Protein AF-A0A9D5P833-F1 (afdb_monomer)

Mean predicted aligned error: 11.35 Å

Radius of gyration: 27.54 Å; Cα contacts (8 Å, |Δi|>4): 1370; chains: 1; bounding box: 61×45×117 Å

Secondary structure (DSSP, 8-state):
---------------------------SSB-GGGGT---EEEEE-HHHHHHHHHT-S-EEPPTT-EEEEEE-PPPP--SEEEEEEEEEEEEEEEEEE--TTSEEEEEE--SS-EEEEEEEEEEE-------TT-----EEEEEEES-SEEEEES-EEEE--BSS-EEEEEEES-SEEEEES-EEEE-B--SS--SEEEEE-SS-EEEEEEES-EEEE--SS-SEEEEE--SS-SPPEEEEEEEES-EEEE---STT-EEEEEEE--SS-EEEEEEEEES-EEEEEE--S--EEEEEEE--SS-S--EEEEEEEEES-EEEEEES--SS--SB--BPPTT----GGGEEEEEES-EEEEETT--SEE-TTS--EEEEEEES-EEEESS-SEE--TT-S--EEEEEEES-EEEESS-S--SSEEEEES-EEEESSSSPPPPPTTT-EEES-EETTEE-

Structure (mmCIF, N/CA/C/O backbone):
data_AF-A0A9D5P833-F1
#
_entry.id   AF-A0A9D5P833-F1
#
loop_
_atom_site.group_PDB
_atom_site.id
_atom_site.type_symbol
_atom_site.label_atom_id
_atom_site.label_alt_id
_atom_site.label_comp_id
_atom_site.label_asym_id
_atom_site.label_entity_id
_atom_site.label_seq_id
_atom_site.pdbx_PDB_ins_code
_atom_site.Cartn_x
_atom_site.Cartn_y
_atom_site.Cartn_z
_atom_site.occupancy
_atom_site.B_iso_or_equiv
_atom_site.auth_seq_id
_atom_site.auth_comp_id
_atom_site.auth_asym_id
_atom_site.auth_atom_id
_atom_site.pdbx_PDB_model_num
ATOM 1 N N . MET A 1 1 ? -25.869 -9.985 -80.334 1.00 34.19 1 MET A N 1
ATOM 2 C CA . MET A 1 1 ? -24.463 -10.423 -80.352 1.00 34.19 1 MET A CA 1
ATOM 3 C C . MET A 1 1 ? -23.613 -9.205 -80.011 1.00 34.19 1 MET A C 1
ATOM 5 O O . MET A 1 1 ? -23.159 -8.511 -80.903 1.00 34.19 1 MET A O 1
ATOM 9 N N . ASP A 1 2 ? -23.697 -8.712 -78.773 1.00 35.59 2 ASP A N 1
ATOM 10 C CA . ASP A 1 2 ? -22.861 -9.121 -77.616 1.00 35.59 2 ASP A CA 1
ATOM 11 C C . ASP A 1 2 ? -21.615 -8.209 -77.590 1.00 35.59 2 ASP A C 1
ATOM 13 O O . ASP A 1 2 ? -20.822 -8.269 -78.513 1.00 35.59 2 ASP A O 1
ATOM 17 N N . LYS A 1 3 ? -21.362 -7.292 -76.643 1.00 31.72 3 LYS A N 1
ATOM 18 C CA . LYS A 1 3 ? -21.580 -7.292 -75.190 1.00 31.72 3 LYS A CA 1
ATOM 19 C C . LYS A 1 3 ? -21.499 -5.861 -74.607 1.00 31.72 3 LYS A C 1
ATOM 21 O O . LYS A 1 3 ? -20.639 -5.081 -74.992 1.00 31.72 3 LYS A O 1
ATOM 26 N N . ILE A 1 4 ? -22.370 -5.603 -73.626 1.00 32.88 4 ILE A N 1
ATOM 27 C CA . ILE A 1 4 ? -22.136 -4.935 -72.325 1.00 32.88 4 ILE A CA 1
ATOM 28 C C . ILE A 1 4 ? -21.506 -3.522 -72.331 1.00 32.88 4 ILE A C 1
ATOM 30 O O . ILE A 1 4 ? -20.292 -3.349 -72.374 1.00 32.88 4 ILE A O 1
ATOM 34 N N . LYS A 1 5 ? -22.366 -2.513 -72.115 1.00 32.53 5 LYS A N 1
ATOM 35 C CA . LYS A 1 5 ? -22.022 -1.211 -71.517 1.00 32.53 5 LYS A CA 1
ATOM 36 C C . LYS A 1 5 ? -22.262 -1.297 -70.006 1.00 32.53 5 LYS A C 1
ATOM 38 O O . LYS A 1 5 ? -23.398 -1.520 -69.596 1.00 32.53 5 LYS A O 1
ATOM 43 N N . ILE A 1 6 ? -21.231 -1.084 -69.191 1.00 32.38 6 ILE A N 1
ATOM 44 C CA . ILE A 1 6 ? -21.390 -0.751 -67.769 1.00 32.38 6 ILE A CA 1
ATOM 45 C C . ILE A 1 6 ? -21.048 0.726 -67.603 1.00 32.38 6 ILE A C 1
ATOM 47 O O . ILE A 1 6 ? -19.946 1.172 -67.909 1.00 32.38 6 ILE A O 1
ATOM 51 N N . VAL A 1 7 ? -22.052 1.468 -67.151 1.00 34.62 7 VAL A N 1
ATOM 52 C CA . VAL A 1 7 ? -21.977 2.840 -66.659 1.00 34.62 7 VAL A CA 1
ATOM 53 C C . VAL A 1 7 ? -21.527 2.778 -65.205 1.00 34.62 7 VAL A C 1
ATOM 55 O O . VAL A 1 7 ? -22.144 2.055 -64.428 1.00 34.62 7 VAL A O 1
ATOM 58 N N . LEU A 1 8 ? -20.528 3.567 -64.809 1.00 28.95 8 LEU A N 1
ATOM 59 C CA . LEU A 1 8 ? -20.436 4.029 -63.426 1.00 28.95 8 LEU A CA 1
ATOM 60 C C . LEU A 1 8 ? -19.719 5.380 -63.338 1.00 28.95 8 LEU A C 1
ATOM 62 O O . LEU A 1 8 ? -18.577 5.555 -63.751 1.00 28.95 8 LEU A O 1
ATOM 66 N N . PHE A 1 9 ? -20.507 6.321 -62.830 1.00 31.31 9 PHE A N 1
ATOM 67 C CA . PHE A 1 9 ? -20.247 7.705 -62.469 1.00 31.31 9 PHE A CA 1
ATOM 68 C C . PHE A 1 9 ? -18.864 7.963 -61.852 1.00 31.31 9 PHE A C 1
ATOM 70 O O . PHE A 1 9 ? -18.521 7.375 -60.830 1.00 31.31 9 PHE A O 1
ATOM 77 N N . PHE A 1 10 ? -18.159 8.970 -62.372 1.00 29.55 10 PHE A N 1
ATOM 78 C CA . PHE A 1 10 ? -17.180 9.742 -61.607 1.00 29.55 10 PHE A CA 1
ATOM 79 C C . PHE A 1 10 ? -17.543 11.226 -61.712 1.00 29.55 10 PHE A C 1
ATOM 81 O O . PHE A 1 10 ? -17.294 11.872 -62.728 1.00 29.55 10 PHE A O 1
ATOM 88 N N . CYS A 1 11 ? -18.163 11.756 -60.655 1.00 29.27 11 CYS A N 1
ATOM 89 C CA . CYS A 1 11 ? -18.286 13.194 -60.463 1.00 29.27 11 CYS A CA 1
ATOM 90 C C . CYS A 1 11 ? -16.955 13.744 -59.952 1.00 29.27 11 CYS A C 1
ATOM 92 O O . CYS A 1 11 ? -16.503 13.454 -58.846 1.00 29.27 11 CYS A O 1
ATOM 94 N N . LEU A 1 12 ? -16.368 14.553 -60.819 1.00 26.78 12 LEU A N 1
ATOM 95 C CA . LEU A 1 12 ? -15.292 15.495 -60.603 1.00 26.78 12 LEU A CA 1
ATOM 96 C C . LEU A 1 12 ? -15.734 16.578 -59.599 1.00 26.78 12 LEU A C 1
ATOM 98 O O . LEU A 1 12 ? -16.705 17.285 -59.855 1.00 26.78 12 LEU A O 1
ATOM 102 N N . PHE A 1 13 ? -14.990 16.763 -58.509 1.00 29.09 13 PHE A N 1
ATOM 103 C CA . PHE A 1 13 ? -14.872 18.070 -57.860 1.00 29.09 13 PHE A CA 1
ATOM 104 C C . PHE A 1 13 ? -13.389 18.365 -57.634 1.00 29.09 13 PHE A C 1
ATOM 106 O O . PHE A 1 13 ? -12.709 17.757 -56.811 1.00 29.09 13 PHE A O 1
ATOM 113 N N . ILE A 1 14 ? -12.900 19.279 -58.465 1.00 33.38 14 ILE A N 1
ATOM 114 C CA . ILE A 1 14 ? -11.627 19.988 -58.363 1.00 33.38 14 ILE A CA 1
ATOM 115 C C . ILE A 1 14 ? -11.644 20.817 -57.075 1.00 33.38 14 ILE A C 1
ATOM 117 O O . ILE A 1 14 ? -12.692 21.374 -56.769 1.00 33.38 14 ILE A O 1
ATOM 121 N N . ILE A 1 15 ? -10.502 20.955 -56.382 1.00 30.20 15 ILE A N 1
ATOM 122 C CA . ILE A 1 15 ? -10.016 22.241 -55.836 1.00 30.20 15 ILE A CA 1
ATOM 123 C C . ILE A 1 15 ? -8.570 22.105 -55.298 1.00 30.20 15 ILE A C 1
ATOM 125 O O . ILE A 1 15 ? -8.297 21.447 -54.302 1.00 30.20 15 ILE A O 1
ATOM 129 N N . ILE A 1 16 ? -7.677 22.789 -56.026 1.00 32.47 16 ILE A N 1
ATOM 130 C CA . ILE A 1 16 ? -6.434 23.474 -55.623 1.00 32.47 16 ILE A CA 1
ATOM 131 C C . ILE A 1 16 ? -5.227 22.616 -55.193 1.00 32.47 16 ILE A C 1
ATOM 133 O O . ILE A 1 16 ? -5.036 22.240 -54.040 1.00 32.47 16 ILE A O 1
ATOM 137 N N . PHE A 1 17 ? -4.309 22.464 -56.155 1.00 32.12 17 PHE A N 1
ATOM 138 C CA . PHE A 1 17 ? -2.882 22.248 -55.927 1.00 32.12 17 PHE A CA 1
ATOM 139 C C . PHE A 1 17 ? -2.265 23.481 -55.250 1.00 32.12 17 PHE A C 1
ATOM 141 O O . PHE A 1 17 ? -1.963 24.482 -55.895 1.00 32.12 17 PHE A O 1
ATOM 148 N N . GLY A 1 18 ? -2.041 23.377 -53.946 1.00 29.25 18 GLY A N 1
ATOM 149 C CA . GLY A 1 18 ? -1.068 24.166 -53.201 1.00 29.25 18 GLY A CA 1
ATOM 150 C C . GLY A 1 18 ? -0.195 23.187 -52.433 1.00 29.25 18 GLY A C 1
ATOM 151 O O . GLY A 1 18 ? -0.518 22.812 -51.309 1.00 29.25 18 GLY A O 1
ATOM 152 N N . GLY A 1 19 ? 0.862 22.694 -53.079 1.00 34.44 19 GLY A N 1
ATOM 153 C CA . GLY A 1 19 ? 1.777 21.728 -52.489 1.00 34.44 19 GLY A CA 1
ATOM 154 C C . GLY A 1 19 ? 2.401 22.261 -51.201 1.00 34.44 19 GLY A C 1
ATOM 155 O O . GLY A 1 19 ? 3.304 23.088 -51.228 1.00 34.44 19 GLY A O 1
ATOM 156 N N . THR A 1 20 ? 1.958 21.720 -50.073 1.00 28.62 20 THR A N 1
ATOM 157 C CA . THR A 1 20 ? 2.816 21.511 -48.912 1.00 28.62 20 THR A CA 1
ATOM 158 C C . THR A 1 20 ? 2.963 20.010 -48.782 1.00 28.62 20 THR A C 1
ATOM 160 O O . THR A 1 20 ? 1.981 19.275 -48.701 1.00 28.62 20 THR A O 1
ATOM 163 N N . TYR A 1 21 ? 4.208 19.551 -48.861 1.00 33.75 21 TYR A N 1
ATOM 164 C CA . TYR A 1 21 ? 4.581 18.177 -48.587 1.00 33.75 21 TYR A CA 1
ATOM 165 C C . TYR A 1 21 ? 3.885 17.736 -47.300 1.00 33.75 21 TYR A C 1
ATOM 167 O O . TYR A 1 21 ? 4.187 18.257 -46.223 1.00 33.75 21 TYR A O 1
ATOM 175 N N . ALA A 1 22 ? 2.960 16.781 -47.406 1.00 33.31 22 ALA A N 1
ATOM 176 C CA . ALA A 1 22 ? 2.530 16.013 -46.257 1.00 33.31 22 ALA A CA 1
ATOM 177 C C . ALA A 1 22 ? 3.783 15.306 -45.740 1.00 33.31 22 ALA A C 1
ATOM 179 O O . ALA A 1 22 ? 4.217 14.280 -46.264 1.00 33.31 22 ALA A O 1
ATOM 180 N N . LYS A 1 23 ? 4.420 15.925 -44.747 1.00 32.44 23 LYS A N 1
ATOM 181 C CA . LYS A 1 23 ? 5.435 15.298 -43.922 1.00 32.44 23 LYS A CA 1
ATOM 182 C C . LYS A 1 23 ? 4.752 14.056 -43.366 1.00 32.44 23 LYS A C 1
ATOM 184 O O . LYS A 1 23 ? 3.838 14.167 -42.552 1.00 32.44 23 LYS A O 1
ATOM 189 N N . ILE A 1 24 ? 5.131 12.889 -43.880 1.00 37.62 24 ILE A N 1
ATOM 190 C CA . ILE A 1 24 ? 4.749 11.602 -43.312 1.00 37.62 24 ILE A CA 1
ATOM 191 C C . ILE A 1 24 ? 5.244 11.666 -41.866 1.00 37.62 24 ILE A C 1
ATOM 193 O O . ILE A 1 24 ? 6.448 11.594 -41.614 1.00 37.62 24 ILE A O 1
ATOM 197 N N . ASN A 1 25 ? 4.336 11.948 -40.930 1.00 38.28 25 ASN A N 1
ATOM 198 C CA . ASN A 1 25 ? 4.652 12.015 -39.512 1.00 38.28 25 ASN A CA 1
ATOM 199 C C . ASN A 1 25 ? 5.085 10.608 -39.102 1.00 38.28 25 ASN A C 1
ATOM 201 O O . ASN A 1 25 ? 4.258 9.706 -38.977 1.00 38.28 25 ASN A O 1
ATOM 205 N N . GLY A 1 26 ? 6.400 10.421 -38.967 1.00 43.09 26 GLY A N 1
ATOM 206 C CA . GLY A 1 26 ? 6.989 9.206 -38.421 1.00 43.09 26 GLY A CA 1
ATOM 207 C C . GLY A 1 26 ? 6.337 8.855 -37.085 1.00 43.09 26 GLY A C 1
ATOM 208 O O . GLY A 1 26 ? 5.835 9.735 -36.387 1.00 43.09 26 GLY A O 1
ATOM 209 N N . SER A 1 27 ? 6.319 7.566 -36.752 1.00 54.16 27 SER A N 1
ATOM 210 C CA . SER A 1 27 ? 5.677 7.031 -35.549 1.00 54.16 27 SER A CA 1
ATOM 211 C C . SER A 1 27 ? 5.881 7.940 -34.323 1.00 54.16 27 SER A C 1
ATOM 213 O O . SER A 1 27 ? 7.013 8.243 -33.940 1.00 54.16 27 SER A O 1
ATOM 215 N N . ASN A 1 28 ? 4.780 8.354 -33.682 1.00 85.25 28 ASN A N 1
ATOM 216 C CA . ASN A 1 28 ? 4.763 9.217 -32.484 1.00 85.25 28 ASN A CA 1
ATOM 217 C C . ASN A 1 28 ? 5.353 8.548 -31.222 1.00 85.25 28 ASN A C 1
ATOM 219 O O . ASN A 1 28 ? 5.210 9.061 -30.115 1.00 85.25 28 ASN A O 1
ATOM 223 N N . TYR A 1 29 ? 5.997 7.395 -31.374 1.00 91.19 29 TYR A N 1
ATOM 224 C CA . TYR A 1 29 ? 6.645 6.635 -30.320 1.00 91.19 29 TYR A CA 1
ATOM 225 C C . TYR A 1 29 ? 7.917 5.976 -30.857 1.00 91.19 29 TYR A C 1
ATOM 227 O O . TYR A 1 29 ? 8.125 5.864 -32.070 1.00 91.19 29 TYR A O 1
ATOM 235 N N . VAL A 1 30 ? 8.753 5.514 -29.934 1.00 94.25 30 VAL A N 1
ATOM 236 C CA . VAL A 1 30 ? 9.904 4.653 -30.209 1.00 94.25 30 VAL A CA 1
ATOM 237 C C . VAL A 1 30 ? 9.721 3.297 -29.543 1.00 94.25 30 VAL A C 1
ATOM 239 O O . VAL A 1 30 ? 9.045 3.192 -28.520 1.00 94.25 30 VAL A O 1
ATOM 242 N N . THR A 1 31 ? 10.351 2.267 -30.100 1.00 96.81 31 THR A N 1
ATOM 243 C CA . THR A 1 31 ? 10.428 0.939 -29.480 1.00 96.81 31 THR A CA 1
ATOM 244 C C . THR A 1 31 ? 11.877 0.622 -29.103 1.00 96.81 31 THR A C 1
ATOM 246 O O . THR A 1 31 ? 12.793 1.174 -29.727 1.00 96.81 31 THR A O 1
ATOM 249 N N . PRO A 1 32 ? 12.131 -0.264 -28.127 1.00 97.44 32 PRO A N 1
ATOM 250 C CA . PRO A 1 32 ? 13.485 -0.741 -27.834 1.00 97.44 32 PRO A CA 1
ATOM 251 C C . PRO A 1 32 ? 14.232 -1.277 -29.068 1.00 97.44 32 PRO A C 1
ATOM 253 O O . PRO A 1 32 ? 15.421 -1.007 -29.241 1.00 97.44 32 PRO A O 1
ATOM 256 N N . GLU A 1 33 ? 13.543 -1.973 -29.975 1.00 97.88 33 GLU A N 1
ATOM 257 C CA . GLU A 1 33 ? 14.123 -2.551 -31.197 1.00 97.88 33 GLU A CA 1
ATOM 258 C C . GLU A 1 33 ? 14.662 -1.482 -32.149 1.00 97.88 33 GLU A C 1
ATOM 260 O O . GLU A 1 33 ? 15.706 -1.687 -32.764 1.00 97.88 33 GLU A O 1
ATOM 265 N N . SER A 1 34 ? 14.024 -0.304 -32.212 1.00 96.62 34 SER A N 1
ATOM 266 C CA . SER A 1 34 ? 14.533 0.826 -33.008 1.00 96.62 34 SER A CA 1
ATOM 267 C C . SER A 1 34 ? 15.912 1.325 -32.546 1.00 96.62 34 SER A C 1
ATOM 269 O O . SER A 1 34 ? 16.591 2.043 -33.277 1.00 96.62 34 SER A O 1
ATOM 271 N N . PHE A 1 35 ? 16.352 0.903 -31.355 1.00 96.69 35 PHE A N 1
ATOM 272 C CA . PHE A 1 35 ? 17.668 1.183 -30.788 1.00 96.69 35 PHE A CA 1
ATOM 273 C C . PHE A 1 35 ? 18.548 -0.064 -30.606 1.00 96.69 35 PHE A C 1
ATOM 275 O O . PHE A 1 35 ? 19.616 0.036 -29.991 1.00 96.69 35 PHE A O 1
ATOM 282 N N . GLY A 1 36 ? 18.133 -1.208 -31.161 1.00 97.50 36 GLY A N 1
ATOM 283 C CA . GLY A 1 36 ? 18.906 -2.450 -31.192 1.00 97.50 36 GLY A CA 1
ATOM 284 C C . GLY A 1 36 ? 18.565 -3.476 -30.109 1.00 97.50 36 GLY A C 1
ATOM 285 O O . GLY A 1 36 ? 19.320 -4.433 -29.960 1.00 97.50 36 GLY A O 1
ATOM 286 N N . ALA A 1 37 ? 17.468 -3.307 -29.361 1.00 98.00 37 ALA A N 1
ATOM 287 C CA . ALA A 1 37 ? 17.005 -4.352 -28.446 1.00 98.00 37 ALA A CA 1
ATOM 288 C C . ALA A 1 37 ? 16.555 -5.600 -29.219 1.00 98.00 37 ALA A C 1
ATOM 290 O O . ALA A 1 37 ? 15.968 -5.485 -30.298 1.00 98.00 37 ALA A O 1
ATOM 291 N N . LYS A 1 38 ? 16.767 -6.787 -28.648 1.00 97.88 38 LYS A N 1
ATOM 292 C CA . LYS A 1 38 ? 16.273 -8.051 -29.216 1.00 97.88 38 LYS A CA 1
ATOM 293 C C . LYS A 1 38 ? 14.954 -8.497 -28.588 1.00 97.88 38 LYS A C 1
ATOM 295 O O . LYS A 1 38 ? 14.109 -9.079 -29.287 1.00 97.88 38 LYS A O 1
ATOM 300 N N . GLY A 1 39 ? 14.769 -8.231 -27.290 1.00 97.19 39 GLY A N 1
ATOM 301 C CA . GLY A 1 39 ? 13.583 -8.654 -26.545 1.00 97.19 39 GLY A CA 1
ATOM 302 C C . GLY A 1 39 ? 13.414 -10.179 -26.511 1.00 97.19 39 GLY A C 1
ATOM 303 O O . GLY A 1 39 ? 12.292 -10.687 -26.576 1.00 97.19 39 GLY A O 1
ATOM 304 N N . ASP A 1 40 ? 14.530 -10.911 -26.487 1.00 97.56 40 ASP A N 1
ATOM 305 C CA . ASP A 1 40 ? 14.602 -12.379 -26.497 1.00 97.56 40 ASP A CA 1
ATOM 306 C C . ASP A 1 40 ? 14.760 -12.996 -25.090 1.00 97.56 40 ASP A C 1
ATOM 308 O O . ASP A 1 40 ? 14.846 -14.217 -24.953 1.00 97.56 40 ASP A O 1
ATOM 312 N N . GLY A 1 41 ? 14.817 -12.161 -24.049 1.00 95.62 41 GLY A N 1
ATOM 313 C CA . GLY A 1 41 ? 15.040 -12.536 -22.653 1.00 95.62 41 GLY A CA 1
ATOM 314 C C . GLY A 1 41 ? 16.466 -12.994 -22.340 1.00 95.62 41 GLY A C 1
ATOM 315 O O . GLY A 1 41 ? 16.704 -13.501 -21.247 1.00 95.62 41 GLY A O 1
ATOM 316 N N . LYS A 1 42 ? 17.407 -12.859 -23.285 1.00 95.50 42 LYS A N 1
ATOM 317 C CA . LYS A 1 42 ? 18.779 -13.386 -23.186 1.00 95.50 42 LYS A CA 1
ATOM 318 C C . LYS A 1 42 ? 19.843 -12.330 -23.462 1.00 95.50 42 LYS A C 1
ATOM 320 O O . LYS A 1 42 ? 20.887 -12.329 -22.816 1.00 95.50 42 LYS A O 1
ATOM 325 N N . SER A 1 43 ? 19.606 -11.478 -24.449 1.00 96.31 43 SER A N 1
ATOM 326 C CA . SER A 1 43 ? 20.503 -10.396 -24.836 1.00 96.31 43 SER A CA 1
ATOM 327 C C . SER A 1 43 ? 20.308 -9.204 -23.902 1.00 96.31 43 SER A C 1
ATOM 329 O O . SER A 1 43 ? 19.175 -8.876 -23.572 1.00 96.31 43 SER A O 1
ATOM 331 N N . ASP A 1 44 ? 21.397 -8.552 -23.484 1.00 94.94 44 ASP A N 1
ATOM 332 C CA . ASP A 1 44 ? 21.295 -7.338 -22.666 1.00 94.94 44 ASP A CA 1
ATOM 333 C C . ASP A 1 44 ? 20.668 -6.194 -23.476 1.00 94.94 44 ASP A C 1
ATOM 335 O O . ASP A 1 44 ? 21.283 -5.634 -24.388 1.00 94.94 44 ASP A O 1
ATOM 339 N N . ASP A 1 45 ? 19.432 -5.855 -23.126 1.00 96.75 45 ASP A N 1
ATOM 340 C CA . ASP A 1 45 ? 18.633 -4.815 -23.762 1.00 96.75 45 ASP A CA 1
ATOM 341 C C . ASP A 1 45 ? 18.744 -3.466 -23.021 1.00 96.75 45 ASP A C 1
ATOM 343 O O . ASP A 1 45 ? 18.222 -2.450 -23.505 1.00 96.75 45 ASP A O 1
ATOM 347 N N . SER A 1 46 ? 19.470 -3.405 -21.891 1.00 92.12 46 SER A N 1
ATOM 348 C CA . SER A 1 46 ? 19.692 -2.172 -21.117 1.00 92.12 46 SER A CA 1
ATOM 349 C C . SER A 1 46 ? 20.190 -0.988 -21.968 1.00 92.12 46 SER A C 1
ATOM 351 O O . SER A 1 46 ? 19.649 0.119 -21.813 1.00 92.12 46 SER A O 1
ATOM 353 N N . PRO A 1 47 ? 21.159 -1.143 -22.903 1.00 92.81 47 PRO A N 1
ATOM 354 C CA . PRO A 1 47 ? 21.638 -0.024 -23.718 1.00 92.81 47 PRO A CA 1
ATOM 355 C C . PRO A 1 47 ? 20.574 0.540 -24.666 1.00 92.81 47 PRO A C 1
ATOM 357 O O . PRO A 1 47 ? 20.510 1.755 -24.875 1.00 92.81 47 PRO A O 1
ATOM 360 N N . ALA A 1 48 ? 19.739 -0.324 -25.245 1.00 95.75 48 ALA A N 1
ATOM 361 C CA . ALA A 1 48 ? 18.689 0.075 -26.175 1.00 95.75 48 ALA A CA 1
ATOM 362 C C . ALA A 1 48 ? 17.538 0.777 -25.442 1.00 95.75 48 ALA A C 1
ATOM 364 O O . ALA A 1 48 ? 17.120 1.863 -25.845 1.00 95.75 48 ALA A O 1
ATOM 365 N N . ILE A 1 49 ? 17.111 0.239 -24.297 1.00 93.69 49 ILE A N 1
ATOM 366 C CA . ILE A 1 49 ? 16.082 0.861 -23.449 1.00 93.69 49 ILE A CA 1
ATOM 367 C C . ILE A 1 49 ? 16.563 2.214 -22.903 1.00 93.69 49 ILE A C 1
ATOM 369 O O . ILE A 1 49 ? 15.819 3.194 -22.923 1.00 93.69 49 ILE A O 1
ATOM 373 N N . SER A 1 50 ? 17.838 2.328 -22.525 1.00 90.44 50 SER A N 1
ATOM 374 C CA . SER A 1 50 ? 18.447 3.611 -22.141 1.00 90.44 50 SER A CA 1
ATOM 375 C C . SER A 1 50 ? 18.437 4.646 -23.274 1.00 90.44 50 SER A C 1
ATOM 377 O O . SER A 1 50 ? 18.347 5.852 -23.032 1.00 90.44 50 SER A O 1
ATOM 379 N N . LYS A 1 51 ? 18.542 4.217 -24.538 1.00 91.94 51 LYS A N 1
ATOM 380 C CA . LYS A 1 51 ? 18.393 5.118 -25.693 1.00 91.94 51 LYS A CA 1
ATOM 381 C C . LYS A 1 51 ? 16.929 5.520 -25.907 1.00 91.94 51 LYS A C 1
ATOM 383 O O . LYS A 1 51 ? 16.688 6.699 -26.162 1.00 91.94 51 LYS A O 1
ATOM 388 N N . CYS A 1 52 ? 15.964 4.611 -25.716 1.00 91.56 52 CYS A N 1
ATOM 389 C CA . CYS A 1 52 ? 14.537 4.959 -25.727 1.00 91.56 52 CYS A CA 1
ATOM 390 C C . CYS A 1 52 ? 14.219 6.042 -24.702 1.00 91.56 52 CYS A C 1
ATOM 392 O O . CYS A 1 52 ? 13.653 7.070 -25.065 1.00 91.56 52 CYS A O 1
ATOM 394 N N . LEU A 1 53 ? 14.637 5.839 -23.448 1.00 88.00 53 LEU A N 1
ATOM 395 C CA . LEU A 1 53 ? 14.428 6.799 -22.366 1.00 88.00 53 LEU A CA 1
ATOM 396 C C . LEU A 1 53 ? 14.990 8.165 -22.759 1.00 88.00 53 LEU A C 1
ATOM 398 O O . LEU A 1 53 ? 14.251 9.144 -22.780 1.00 88.00 53 LEU A O 1
ATOM 402 N N . ARG A 1 54 ? 16.258 8.235 -23.180 1.00 86.62 54 ARG A N 1
ATOM 403 C CA . ARG A 1 54 ? 16.916 9.495 -23.571 1.00 86.62 54 ARG A CA 1
ATOM 404 C C . ARG A 1 54 ? 16.337 10.171 -24.817 1.00 86.62 54 ARG A C 1
ATOM 406 O O . ARG A 1 54 ? 16.586 11.359 -24.997 1.00 86.62 54 ARG A O 1
ATOM 413 N N . SER A 1 55 ? 15.564 9.467 -25.645 1.00 87.81 55 SER A N 1
ATOM 414 C CA . SER A 1 55 ? 14.945 10.056 -26.841 1.00 87.81 55 SER A CA 1
ATOM 415 C C . SER A 1 55 ? 13.900 11.129 -26.520 1.00 87.81 55 SER A C 1
ATOM 417 O O . SER A 1 55 ? 13.585 11.947 -27.381 1.00 87.81 55 SER A O 1
ATOM 419 N N . GLY A 1 56 ? 13.337 11.099 -25.305 1.00 83.12 56 GLY A N 1
ATOM 420 C CA . GLY A 1 56 ? 12.243 11.976 -24.884 1.00 83.12 56 GLY A CA 1
ATOM 421 C C . GLY A 1 56 ? 10.923 11.748 -25.623 1.00 83.12 56 GLY A C 1
ATOM 422 O O . GLY A 1 56 ? 9.970 12.489 -25.406 1.00 83.12 56 GLY A O 1
ATOM 423 N N . LYS A 1 57 ? 10.846 10.726 -26.480 1.00 88.75 57 LYS A N 1
ATOM 424 C CA . LYS A 1 57 ? 9.610 10.308 -27.139 1.00 88.75 57 LYS A CA 1
ATOM 425 C C . LYS A 1 57 ? 8.850 9.313 -26.258 1.00 88.75 57 LYS A C 1
ATOM 427 O O . LYS A 1 57 ? 9.482 8.596 -25.477 1.00 88.75 57 LYS A O 1
ATOM 432 N N . PRO A 1 58 ? 7.520 9.203 -26.421 1.00 91.38 58 PRO A N 1
ATOM 433 C CA . PRO A 1 58 ? 6.765 8.084 -25.876 1.00 91.38 58 PRO A CA 1
ATOM 434 C C . PRO A 1 58 ? 7.408 6.753 -26.268 1.00 91.38 58 PRO A C 1
ATOM 436 O O . PRO A 1 58 ? 7.834 6.566 -27.411 1.00 91.38 58 PRO A O 1
ATOM 439 N N . ILE A 1 59 ? 7.477 5.831 -25.318 1.00 93.56 59 ILE A N 1
ATOM 440 C CA . ILE A 1 59 ? 8.034 4.499 -25.521 1.00 93.56 59 ILE A CA 1
ATOM 441 C C . ILE A 1 59 ? 6.870 3.529 -25.611 1.00 93.56 59 ILE A C 1
ATOM 443 O O . ILE A 1 59 ? 6.005 3.520 -24.737 1.00 93.56 59 ILE A O 1
ATOM 447 N N . ARG A 1 60 ? 6.872 2.697 -26.649 1.00 96.88 60 ARG A N 1
ATOM 448 C CA . ARG A 1 60 ? 5.979 1.550 -26.751 1.00 96.88 60 ARG A CA 1
ATOM 449 C C . ARG A 1 60 ? 6.809 0.294 -26.932 1.00 96.88 60 ARG A C 1
ATOM 451 O O . ARG A 1 60 ? 7.550 0.171 -27.904 1.00 96.88 60 ARG A O 1
ATOM 458 N N . PHE A 1 61 ? 6.696 -0.625 -25.989 1.00 97.69 61 PHE A N 1
ATOM 459 C CA . PHE A 1 61 ? 7.340 -1.924 -26.084 1.00 97.69 61 PHE A CA 1
ATOM 460 C C . PHE A 1 61 ? 6.605 -2.811 -27.100 1.00 97.69 61 PHE A C 1
ATOM 462 O O . PHE A 1 61 ? 5.420 -2.619 -27.403 1.00 97.69 61 PHE A O 1
ATOM 469 N N . THR A 1 62 ? 7.312 -3.783 -27.670 1.00 97.31 62 THR A N 1
ATOM 470 C CA . THR A 1 62 ? 6.701 -4.740 -28.596 1.00 97.31 62 THR A CA 1
ATOM 471 C C . THR A 1 62 ? 6.014 -5.840 -27.793 1.00 97.31 62 THR A C 1
ATOM 473 O O . THR A 1 62 ? 6.609 -6.429 -26.892 1.00 97.31 62 THR A O 1
ATOM 476 N N . SER A 1 63 ? 4.747 -6.113 -28.106 1.00 96.94 63 SER A N 1
ATOM 477 C CA . SER A 1 63 ? 3.933 -7.055 -27.332 1.00 96.94 63 SER A CA 1
ATOM 478 C C . SER A 1 63 ? 4.550 -8.456 -27.286 1.00 96.94 63 SER A C 1
ATOM 480 O O . SER A 1 63 ? 5.091 -8.935 -28.284 1.00 96.94 63 SER A O 1
ATOM 482 N N . GLY A 1 64 ? 4.489 -9.102 -26.118 1.00 94.44 64 GLY A N 1
ATOM 483 C CA . GLY A 1 64 ? 4.997 -10.460 -25.89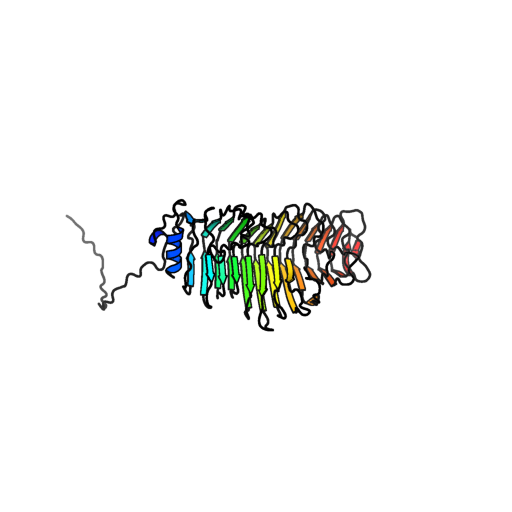6 1.00 94.44 64 GLY A CA 1
ATOM 484 C C . GLY A 1 64 ? 6.524 -10.599 -25.851 1.00 94.44 64 GLY A C 1
ATOM 485 O O . GLY A 1 64 ? 7.022 -11.700 -25.620 1.00 94.44 64 GLY A O 1
ATOM 486 N N . LYS A 1 65 ? 7.285 -9.516 -26.051 1.00 98.00 65 LYS A N 1
ATOM 487 C CA . LYS A 1 65 ? 8.747 -9.532 -25.910 1.00 98.00 65 LYS A CA 1
ATOM 488 C C . LYS A 1 65 ? 9.167 -9.555 -24.443 1.00 98.00 65 LYS A C 1
ATOM 490 O O . LYS A 1 65 ? 8.484 -9.005 -23.578 1.00 98.00 65 LYS A O 1
ATOM 495 N N . ASN A 1 66 ? 10.326 -10.158 -24.187 1.00 98.00 66 ASN A N 1
ATOM 496 C CA . ASN A 1 66 ? 10.975 -10.147 -22.881 1.00 98.00 66 ASN A CA 1
ATOM 497 C C . ASN A 1 66 ? 12.336 -9.461 -22.998 1.00 98.00 66 ASN A C 1
ATOM 499 O O . ASN A 1 66 ? 13.212 -9.973 -23.684 1.00 98.00 66 ASN A O 1
ATOM 503 N N . TYR A 1 67 ? 12.528 -8.327 -22.340 1.00 97.50 67 TYR A N 1
ATOM 504 C CA . TYR A 1 67 ? 13.782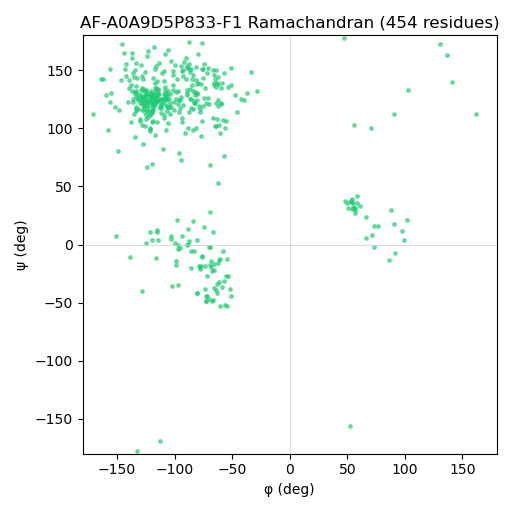 -7.584 -22.402 1.00 97.50 67 TYR A CA 1
ATOM 505 C C . TYR A 1 67 ? 14.607 -7.858 -21.151 1.00 97.50 67 TYR A C 1
ATOM 507 O O . TYR A 1 67 ? 14.135 -7.636 -20.032 1.00 97.50 67 TYR A O 1
ATOM 515 N N . LEU A 1 68 ? 15.831 -8.351 -21.334 1.00 95.00 68 LEU A N 1
ATOM 516 C CA . LEU A 1 68 ? 16.738 -8.617 -20.222 1.00 95.00 68 LEU A CA 1
ATOM 517 C C . LEU A 1 68 ? 17.516 -7.344 -19.887 1.00 95.00 68 LEU A C 1
ATOM 519 O O . LEU A 1 68 ? 18.178 -6.770 -20.746 1.00 95.00 68 LEU A O 1
ATOM 523 N N . LEU A 1 69 ? 17.456 -6.924 -18.628 1.00 91.12 69 LEU A N 1
ATOM 524 C CA . LEU A 1 69 ? 18.214 -5.792 -18.108 1.00 91.12 69 LEU A CA 1
ATOM 525 C C . LEU A 1 69 ? 19.400 -6.312 -17.298 1.00 91.12 69 LEU A C 1
ATOM 527 O O . LEU A 1 69 ? 19.203 -6.988 -16.285 1.00 91.12 69 LEU A O 1
ATOM 531 N N . VAL A 1 70 ? 20.624 -5.989 -17.720 1.00 87.38 70 VAL A N 1
ATOM 532 C CA . VAL A 1 70 ? 21.865 -6.396 -17.026 1.00 87.38 70 VAL A CA 1
ATOM 533 C C . VAL A 1 70 ? 22.649 -5.195 -16.482 1.00 87.38 70 VAL A C 1
ATOM 535 O O . VAL A 1 70 ? 23.562 -5.358 -15.680 1.00 87.38 70 VAL A O 1
ATOM 538 N N . SER A 1 71 ? 22.294 -3.970 -16.864 1.00 80.44 71 SER A N 1
ATOM 539 C CA . SER A 1 71 ? 22.984 -2.759 -16.405 1.00 80.44 71 SER A CA 1
ATOM 540 C C . SER A 1 71 ? 22.046 -1.580 -16.150 1.00 80.44 71 SER A C 1
ATOM 542 O O . SER A 1 71 ? 20.968 -1.498 -16.750 1.00 80.44 71 SER A O 1
ATOM 544 N N . ALA A 1 72 ? 22.492 -0.668 -15.274 1.00 75.12 72 ALA A N 1
ATOM 545 C CA . ALA A 1 72 ? 21.823 0.584 -14.920 1.00 75.12 72 ALA A CA 1
ATOM 546 C C . ALA A 1 72 ? 21.236 1.324 -16.135 1.00 75.12 72 ALA A C 1
ATOM 548 O O . ALA A 1 72 ? 21.956 1.649 -17.084 1.00 75.12 72 ALA A O 1
ATOM 549 N N . LEU A 1 73 ? 19.935 1.631 -16.094 1.00 80.38 73 LEU A N 1
ATOM 550 C CA . LEU A 1 73 ? 19.287 2.415 -17.143 1.00 80.38 73 LEU A CA 1
ATOM 551 C C . LEU A 1 73 ? 19.691 3.890 -17.052 1.00 80.38 73 LEU A C 1
ATOM 553 O O . LEU A 1 73 ? 19.676 4.486 -15.982 1.00 80.38 73 LEU A O 1
ATOM 557 N N . GLN A 1 74 ? 20.017 4.507 -18.188 1.00 72.44 74 GLN A N 1
ATOM 558 C CA . GLN A 1 74 ? 20.279 5.948 -18.242 1.00 72.44 74 GLN A CA 1
ATOM 559 C C . GLN A 1 74 ? 18.987 6.720 -18.510 1.00 72.44 74 GLN A C 1
ATOM 561 O O . GLN A 1 74 ? 18.258 6.442 -19.465 1.00 72.44 74 GLN A O 1
ATOM 566 N N . HIS A 1 75 ? 18.721 7.719 -17.673 1.00 69.62 75 HIS A N 1
ATOM 567 C CA . HIS A 1 75 ? 17.430 8.401 -17.627 1.00 69.62 75 HIS A CA 1
ATOM 568 C C . HIS A 1 75 ? 17.337 9.609 -18.562 1.00 69.62 75 HIS A C 1
ATOM 570 O O . HIS A 1 75 ? 18.339 10.165 -19.019 1.00 69.62 75 HIS A O 1
ATOM 576 N N . SER A 1 76 ? 16.100 10.008 -18.860 1.00 63.50 76 SER A N 1
ATOM 577 C CA . SER A 1 76 ? 15.811 11.139 -19.740 1.00 63.50 76 SER A CA 1
ATOM 578 C C . SER A 1 76 ? 15.733 12.461 -18.984 1.00 63.50 76 SER A C 1
ATOM 580 O O . SER A 1 76 ? 15.364 12.513 -17.813 1.00 63.50 76 SER A O 1
ATOM 582 N N . LYS A 1 77 ? 16.026 13.550 -19.702 1.00 64.06 77 LYS A N 1
ATOM 583 C CA . LYS A 1 77 ? 15.733 14.924 -19.272 1.00 64.06 77 LYS A CA 1
ATOM 584 C C . LYS A 1 77 ? 14.381 15.434 -19.805 1.00 64.06 77 LYS A C 1
ATOM 586 O O . LYS A 1 77 ? 14.103 16.616 -19.639 1.00 64.06 77 LYS A O 1
ATOM 591 N N . SER A 1 78 ? 13.560 14.587 -20.440 1.00 66.00 78 SER A N 1
ATOM 592 C CA . SER A 1 78 ? 12.280 14.960 -21.078 1.00 66.00 78 SER A CA 1
ATOM 593 C C . SER A 1 78 ? 11.255 15.468 -20.074 1.00 66.00 78 SER A C 1
ATOM 595 O O . SER A 1 78 ? 11.292 15.048 -18.921 1.00 66.00 78 SER A O 1
ATOM 597 N N . ASP A 1 79 ? 10.365 16.366 -20.502 1.00 66.75 79 ASP A N 1
ATOM 598 C CA . ASP A 1 79 ? 9.289 16.957 -19.691 1.00 66.75 79 ASP A CA 1
ATOM 599 C C . ASP A 1 79 ? 8.068 16.038 -19.525 1.00 66.75 79 ASP A C 1
ATOM 601 O O . ASP A 1 79 ? 7.294 16.183 -18.582 1.00 66.75 79 ASP A O 1
ATOM 605 N N . GLU A 1 80 ? 7.932 15.040 -20.390 1.00 76.88 80 GLU A N 1
ATOM 606 C CA . GLU A 1 80 ? 6.901 14.011 -20.312 1.00 76.88 80 GLU A CA 1
ATOM 607 C C . GLU A 1 80 ? 7.525 12.657 -20.642 1.00 76.88 80 GLU A C 1
ATOM 609 O O . GLU A 1 80 ? 8.340 12.537 -21.566 1.00 76.88 80 GLU A O 1
ATOM 614 N N . LEU A 1 81 ? 7.157 11.637 -19.868 1.00 85.25 81 LEU A N 1
ATOM 615 C CA . LEU A 1 81 ? 7.543 10.266 -20.148 1.00 85.25 81 LEU A CA 1
ATOM 616 C C . LEU A 1 81 ? 6.326 9.355 -20.058 1.00 85.25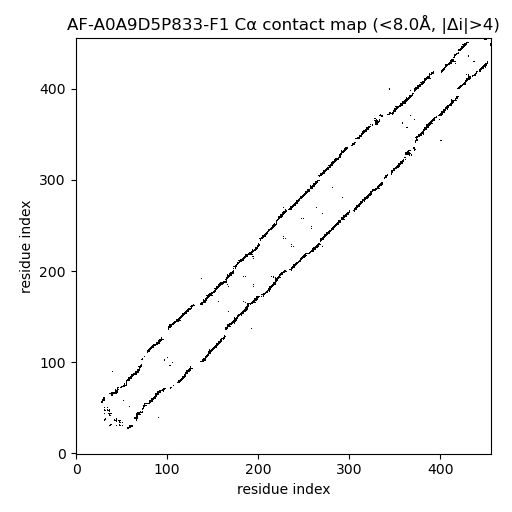 81 LEU A C 1
ATOM 618 O O . LEU A 1 81 ? 5.750 9.151 -18.990 1.00 85.25 81 LEU A O 1
ATOM 622 N N . ARG A 1 82 ? 5.992 8.763 -21.201 1.00 91.00 82 ARG A N 1
ATOM 623 C CA . ARG A 1 82 ? 4.990 7.713 -21.315 1.00 91.00 82 ARG A CA 1
ATOM 624 C C . ARG A 1 82 ? 5.665 6.413 -21.722 1.00 91.00 82 ARG A C 1
ATOM 626 O O . ARG A 1 82 ? 6.327 6.362 -22.758 1.00 91.00 82 ARG A O 1
ATOM 633 N N . ILE A 1 83 ? 5.469 5.384 -20.911 1.00 92.75 83 ILE A N 1
ATOM 634 C CA . ILE A 1 83 ? 5.914 4.018 -21.151 1.00 92.75 83 ILE A CA 1
ATOM 635 C C . ILE A 1 83 ? 4.671 3.142 -21.290 1.00 92.75 83 ILE A C 1
ATOM 637 O O . ILE A 1 83 ? 4.006 2.830 -20.308 1.00 92.75 83 ILE A O 1
ATOM 641 N N . ASP A 1 84 ? 4.370 2.751 -22.522 1.00 96.94 84 ASP A N 1
ATOM 642 C CA . ASP A 1 84 ? 3.385 1.720 -22.833 1.00 96.94 84 ASP A CA 1
ATOM 643 C C . ASP A 1 84 ? 4.116 0.378 -22.959 1.00 96.94 84 ASP A C 1
ATOM 645 O O . ASP A 1 84 ? 4.841 0.128 -23.927 1.00 96.94 84 ASP A O 1
ATOM 649 N N . GLY A 1 85 ? 3.963 -0.471 -21.948 1.00 97.00 85 GLY A N 1
ATOM 650 C CA . GLY A 1 85 ? 4.526 -1.812 -21.920 1.00 97.00 85 GLY A CA 1
ATOM 651 C C . GLY A 1 85 ? 3.892 -2.742 -22.947 1.00 97.00 85 GLY A C 1
ATOM 652 O O . GLY A 1 85 ? 4.547 -3.689 -23.370 1.00 97.00 85 GLY A O 1
ATOM 653 N N . ASN A 1 86 ? 2.667 -2.467 -23.411 1.00 97.25 86 ASN A N 1
ATOM 654 C CA . ASN A 1 86 ? 1.995 -3.216 -24.475 1.00 97.25 86 ASN A CA 1
ATOM 655 C C . ASN A 1 86 ? 1.989 -4.748 -24.243 1.00 97.25 86 ASN A C 1
ATOM 657 O O . ASN A 1 86 ? 2.055 -5.535 -25.192 1.00 97.25 86 ASN A O 1
ATOM 661 N N . GLY A 1 87 ? 1.959 -5.184 -22.978 1.00 96.19 87 GLY A N 1
ATOM 662 C CA . GLY A 1 87 ? 2.035 -6.592 -22.575 1.00 96.19 87 GLY A CA 1
ATOM 663 C C . GLY A 1 87 ? 3.436 -7.213 -22.645 1.00 96.19 87 GLY A C 1
ATOM 664 O O . GLY A 1 87 ? 3.558 -8.436 -22.660 1.00 96.19 87 GLY A O 1
ATOM 665 N N . ALA A 1 88 ? 4.490 -6.405 -22.741 1.00 98.06 88 ALA A N 1
ATOM 666 C CA . ALA A 1 88 ? 5.872 -6.859 -22.679 1.00 98.06 88 ALA A CA 1
ATOM 667 C C . ALA A 1 88 ? 6.337 -7.106 -21.238 1.00 98.06 88 ALA A C 1
ATOM 669 O O . ALA A 1 88 ? 5.754 -6.619 -20.263 1.00 98.06 88 ALA A O 1
ATOM 670 N N . LYS A 1 89 ? 7.447 -7.837 -21.133 1.00 97.62 89 LYS A N 1
ATOM 671 C CA . LYS A 1 89 ? 8.108 -8.175 -19.878 1.00 97.62 89 LYS A CA 1
ATOM 672 C C . LYS A 1 89 ? 9.509 -7.578 -19.814 1.00 97.62 89 LYS A C 1
ATOM 674 O O . LYS A 1 89 ? 10.252 -7.634 -20.791 1.00 97.62 89 LYS A O 1
ATOM 679 N N . LEU A 1 90 ? 9.883 -7.054 -18.653 1.00 95.56 90 LEU A N 1
ATOM 680 C CA . LEU A 1 90 ? 11.260 -6.728 -18.296 1.00 95.56 90 LEU A CA 1
ATOM 681 C C . LEU A 1 90 ? 11.749 -7.744 -17.270 1.00 95.56 90 LEU A C 1
ATOM 683 O O . LEU A 1 90 ? 11.139 -7.897 -16.214 1.00 95.56 90 LEU A O 1
ATOM 687 N N . THR A 1 91 ? 12.859 -8.410 -17.566 1.00 93.31 91 THR A N 1
ATOM 688 C CA . THR A 1 91 ? 13.538 -9.294 -16.616 1.00 93.31 91 THR A CA 1
ATOM 689 C C . THR A 1 91 ? 14.803 -8.598 -16.132 1.00 93.31 91 THR A C 1
ATOM 691 O O . THR A 1 91 ? 15.716 -8.358 -16.918 1.00 93.31 91 THR A O 1
ATOM 694 N N . VAL A 1 92 ? 14.874 -8.261 -14.847 1.00 88.12 92 VAL A N 1
ATOM 695 C CA . VAL A 1 92 ? 16.086 -7.703 -14.231 1.00 88.12 92 VAL A CA 1
ATOM 696 C C . VAL A 1 92 ? 16.979 -8.858 -13.803 1.00 88.12 92 VAL A C 1
ATOM 698 O O . VAL A 1 92 ? 16.579 -9.672 -12.972 1.00 88.12 92 VAL A O 1
ATOM 701 N N . SER A 1 93 ? 18.172 -8.931 -14.386 1.00 85.50 93 SER A N 1
ATOM 702 C CA . SER A 1 93 ? 19.151 -9.990 -14.139 1.00 85.50 93 SER A CA 1
ATOM 703 C C . SER A 1 93 ? 19.708 -9.958 -12.711 1.00 85.50 93 SER A C 1
ATOM 705 O O . SER A 1 93 ? 19.912 -8.889 -12.144 1.00 85.50 93 SER A O 1
ATOM 707 N N . GLU A 1 94 ? 20.089 -11.119 -12.172 1.00 78.50 94 GLU A N 1
ATOM 708 C CA . GLU A 1 94 ? 20.902 -11.248 -10.944 1.00 78.50 94 GLU A CA 1
ATOM 709 C C . GLU A 1 94 ? 22.235 -10.486 -11.015 1.00 78.50 94 GLU A C 1
ATOM 711 O O . GLU A 1 94 ? 22.807 -10.087 -10.000 1.00 78.50 94 GLU A O 1
ATOM 716 N N . LYS A 1 95 ? 22.750 -10.299 -12.235 1.00 76.25 95 LYS A N 1
ATOM 717 C CA . LYS A 1 95 ? 24.010 -9.597 -12.508 1.00 76.25 95 LYS A CA 1
ATOM 718 C C . LYS A 1 95 ? 23.830 -8.091 -12.671 1.00 76.25 95 LYS A C 1
ATOM 720 O O . LYS A 1 95 ? 24.792 -7.419 -13.027 1.00 76.25 95 LYS A O 1
ATOM 725 N N . TYR A 1 96 ? 22.614 -7.579 -12.485 1.00 75.12 96 TYR A N 1
ATOM 726 C CA . TYR A 1 96 ? 22.333 -6.172 -12.698 1.00 75.12 96 TYR A CA 1
ATOM 727 C C . TYR A 1 96 ? 23.149 -5.301 -11.741 1.00 75.12 96 TYR A C 1
ATOM 729 O O . TYR A 1 96 ? 23.029 -5.401 -10.521 1.00 75.12 96 TYR A O 1
ATOM 737 N N . ASP A 1 97 ? 23.980 -4.442 -12.321 1.00 69.62 97 ASP A N 1
ATOM 738 C CA . ASP A 1 97 ? 24.846 -3.524 -11.588 1.00 69.62 97 ASP A CA 1
ATOM 739 C C . ASP A 1 97 ? 24.049 -2.283 -11.156 1.00 69.62 97 ASP A C 1
ATOM 741 O O . ASP A 1 97 ? 23.767 -1.384 -11.960 1.00 69.62 97 ASP A O 1
ATOM 745 N N . ILE A 1 98 ? 23.636 -2.256 -9.886 1.00 64.00 98 ILE A N 1
ATOM 746 C CA . ILE A 1 98 ? 22.954 -1.106 -9.288 1.00 64.00 98 ILE A CA 1
ATOM 747 C C . ILE A 1 98 ? 24.007 -0.031 -8.984 1.00 64.00 98 ILE A C 1
ATOM 749 O O . ILE A 1 98 ? 24.613 -0.021 -7.915 1.00 64.00 98 ILE A O 1
ATOM 753 N N . LYS A 1 99 ? 24.212 0.898 -9.923 1.00 60.59 99 LYS A N 1
ATOM 754 C CA . LYS A 1 99 ? 25.022 2.112 -9.705 1.00 60.59 99 LYS A CA 1
ATOM 755 C C . LYS A 1 99 ? 24.191 3.274 -9.134 1.00 60.59 99 LYS A C 1
ATOM 757 O O . LYS A 1 99 ? 22.982 3.151 -8.956 1.00 60.59 99 LYS A O 1
ATOM 762 N N . GLU A 1 100 ? 24.879 4.371 -8.789 1.00 48.66 100 GLU A N 1
ATOM 763 C CA . GLU A 1 100 ? 24.417 5.554 -8.033 1.00 48.66 100 GLU A CA 1
ATOM 764 C C . GLU A 1 100 ? 22.911 5.892 -8.145 1.00 48.66 100 GLU A C 1
ATOM 766 O O . GLU A 1 100 ? 22.360 6.013 -9.237 1.00 48.66 100 GLU A O 1
ATOM 771 N N . ASN A 1 101 ? 22.284 6.133 -6.981 1.00 51.84 101 ASN A N 1
ATOM 772 C CA . ASN A 1 101 ? 20.860 6.434 -6.701 1.00 51.84 101 ASN A CA 1
ATOM 773 C C . ASN A 1 101 ? 19.937 5.242 -6.402 1.00 51.84 101 ASN A C 1
ATOM 775 O O . ASN A 1 101 ? 18.807 5.464 -5.965 1.00 51.84 101 ASN A O 1
ATOM 779 N N . GLY A 1 102 ? 20.412 4.001 -6.550 1.00 67.00 102 GLY A N 1
ATOM 780 C CA . GLY A 1 102 ? 19.722 2.821 -6.016 1.00 67.00 102 GLY A CA 1
ATOM 781 C C . GLY A 1 102 ? 18.375 2.515 -6.676 1.00 67.00 102 GLY A C 1
ATOM 782 O O . GLY A 1 102 ? 17.530 1.897 -6.041 1.00 67.00 102 GLY A O 1
ATOM 783 N N . ALA A 1 103 ? 18.133 2.955 -7.920 1.00 72.62 103 ALA A N 1
ATOM 784 C CA . ALA A 1 103 ? 16.868 2.710 -8.614 1.00 72.62 103 ALA A CA 1
ATOM 785 C C . ALA A 1 103 ? 17.029 2.103 -10.019 1.00 72.62 103 ALA A C 1
ATOM 787 O O . ALA A 1 103 ? 17.960 2.454 -10.740 1.00 72.62 103 ALA A O 1
ATOM 788 N N . LEU A 1 104 ? 16.099 1.230 -10.433 1.00 74.94 104 LEU A N 1
ATOM 789 C CA . LEU A 1 104 ? 16.025 0.701 -11.807 1.00 74.94 104 LEU A CA 1
ATOM 790 C C . LEU A 1 104 ? 15.586 1.799 -12.785 1.00 74.94 104 LEU A C 1
ATOM 792 O O . LEU A 1 104 ? 16.202 2.010 -13.827 1.00 74.94 104 LEU A O 1
ATOM 796 N N . PHE A 1 105 ? 14.535 2.528 -12.415 1.00 75.12 105 PHE A N 1
ATOM 797 C CA . PHE A 1 105 ? 14.033 3.698 -13.115 1.00 75.12 105 PHE A CA 1
ATOM 798 C C . PHE A 1 105 ? 14.059 4.906 -12.175 1.00 75.12 105 PHE A C 1
ATOM 800 O O . PHE A 1 105 ? 13.164 5.086 -11.350 1.00 75.12 105 PHE A O 1
ATOM 807 N N . TYR A 1 106 ? 15.081 5.752 -12.297 1.00 74.94 106 TYR A N 1
ATOM 808 C CA . TYR A 1 106 ? 15.136 7.041 -11.621 1.00 74.94 106 TYR A CA 1
ATOM 809 C C . TYR A 1 106 ? 14.615 8.166 -12.522 1.00 74.94 106 TYR A C 1
ATOM 811 O O . TYR A 1 106 ? 15.073 8.394 -13.638 1.00 74.94 106 TYR A O 1
ATOM 819 N N . PHE A 1 107 ? 13.663 8.922 -12.002 1.00 71.44 107 PHE A N 1
ATOM 820 C CA . PHE A 1 107 ? 13.070 10.091 -12.628 1.00 71.44 107 PHE A CA 1
ATOM 821 C C . PHE A 1 107 ? 13.234 11.284 -11.681 1.00 71.44 107 PHE A C 1
ATOM 823 O O . PHE A 1 107 ? 12.270 11.798 -11.115 1.00 71.44 107 PHE A O 1
ATOM 830 N N . GLY A 1 108 ? 14.486 11.705 -11.476 1.00 57.06 108 GLY A N 1
ATOM 831 C CA . GLY A 1 108 ? 14.821 12.942 -10.770 1.00 57.06 108 GLY A CA 1
ATOM 832 C C . GLY A 1 108 ? 14.570 14.135 -11.672 1.00 57.06 108 GLY A C 1
ATOM 833 O O . GLY A 1 108 ? 15.294 14.347 -12.648 1.00 57.06 108 GLY A O 1
ATOM 834 N N . MET A 1 109 ? 13.507 14.882 -11.395 1.00 54.22 109 MET A N 1
ATOM 835 C CA . MET A 1 109 ? 12.991 15.844 -12.355 1.00 54.22 109 MET A CA 1
ATOM 836 C C . MET A 1 109 ? 12.779 17.232 -11.734 1.00 54.22 109 MET A C 1
ATOM 838 O O . MET A 1 109 ? 12.060 17.373 -10.744 1.00 54.22 109 MET A O 1
ATOM 842 N N . PRO A 1 110 ? 13.370 18.306 -12.302 1.00 51.94 110 PRO A N 1
ATOM 843 C CA . PRO A 1 110 ? 12.917 19.654 -11.993 1.00 51.94 110 PRO A CA 1
ATOM 844 C C . PRO A 1 110 ? 11.454 19.809 -12.455 1.00 51.94 110 PRO A C 1
ATOM 846 O O . PRO A 1 110 ? 11.071 19.296 -13.504 1.00 51.94 110 PRO A O 1
ATOM 849 N N . ARG A 1 111 ? 10.656 20.475 -11.608 1.00 54.00 111 ARG A N 1
ATOM 850 C CA . ARG A 1 111 ? 9.182 20.624 -11.610 1.00 54.00 111 ARG A CA 1
ATOM 851 C C . ARG A 1 111 ? 8.515 20.672 -13.005 1.00 54.00 111 ARG A C 1
ATOM 853 O O . ARG A 1 111 ? 9.043 21.328 -13.896 1.00 54.00 111 ARG A O 1
ATOM 860 N N . LYS A 1 112 ? 7.269 20.151 -13.080 1.00 58.44 112 LYS A N 1
ATOM 861 C CA . LYS A 1 112 ? 6.252 20.222 -14.178 1.00 58.44 112 LYS A CA 1
ATOM 862 C C . LYS A 1 112 ? 6.091 18.990 -15.089 1.00 58.44 112 LYS A C 1
ATOM 864 O O . LYS A 1 112 ? 5.565 19.122 -16.189 1.00 58.44 112 LYS A O 1
ATOM 869 N N . LYS A 1 113 ? 6.501 17.801 -14.647 1.00 75.81 113 LYS A N 1
ATOM 870 C CA . LYS A 1 113 ? 6.564 16.616 -15.519 1.00 75.81 113 LYS A CA 1
ATOM 871 C C . LYS A 1 113 ? 5.532 15.553 -15.173 1.00 75.81 113 LYS A C 1
ATOM 873 O O . LYS A 1 113 ? 5.200 15.391 -13.997 1.00 75.81 113 LYS A O 1
ATOM 878 N N . ASN A 1 114 ? 5.055 14.840 -16.193 1.00 85.62 114 ASN A N 1
ATOM 879 C CA . ASN A 1 114 ? 4.136 13.710 -16.051 1.00 85.62 114 ASN A CA 1
ATOM 880 C C . ASN A 1 114 ? 4.866 12.395 -16.347 1.00 85.62 114 ASN A C 1
ATOM 882 O O . ASN A 1 114 ? 5.599 12.300 -17.335 1.00 85.62 114 ASN A O 1
ATOM 886 N N . LEU A 1 115 ? 4.629 11.389 -15.506 1.00 88.56 115 LEU A N 1
ATOM 887 C CA . LEU A 1 115 ? 5.053 10.010 -15.724 1.00 88.56 115 LEU A CA 1
ATOM 888 C C . LEU A 1 115 ? 3.822 9.118 -15.854 1.00 88.56 115 LEU A C 1
ATOM 890 O O . LEU A 1 115 ? 2.997 9.062 -14.942 1.00 88.56 115 LEU A O 1
ATOM 894 N N . GLU A 1 116 ? 3.743 8.369 -16.948 1.00 93.06 116 GLU A N 1
ATOM 895 C CA . GLU A 1 116 ? 2.756 7.307 -17.117 1.00 93.06 116 GLU A CA 1
ATOM 896 C C . GLU A 1 116 ? 3.445 5.999 -17.503 1.00 93.06 116 GLU A C 1
ATOM 898 O O . GLU A 1 116 ? 4.200 5.950 -18.474 1.00 93.06 116 GLU A O 1
ATOM 903 N N . VAL A 1 117 ? 3.163 4.936 -16.753 1.00 94.38 117 VAL A N 1
ATOM 904 C CA . VAL A 1 117 ? 3.602 3.571 -17.050 1.00 94.38 117 VAL A CA 1
ATOM 905 C C . VAL A 1 117 ? 2.371 2.675 -17.104 1.00 94.38 117 VAL A C 1
ATOM 907 O O . VAL A 1 117 ? 1.602 2.626 -16.138 1.00 94.38 117 VAL A O 1
ATOM 910 N N . SER A 1 118 ? 2.173 1.966 -18.214 1.00 97.75 118 SER A N 1
ATOM 911 C CA . SER A 1 118 ? 1.059 1.028 -18.357 1.00 97.75 118 SER A CA 1
ATOM 912 C C . SER A 1 118 ? 1.459 -0.319 -18.939 1.00 97.75 118 SER A C 1
ATOM 914 O O . SER A 1 118 ? 2.468 -0.423 -19.628 1.00 97.75 118 SER A O 1
ATOM 916 N N . ASP A 1 119 ? 0.656 -1.346 -18.653 1.00 98.00 119 ASP A N 1
ATOM 917 C CA . ASP A 1 119 ? 0.659 -2.642 -19.354 1.00 98.00 119 ASP A CA 1
ATOM 918 C C . ASP A 1 119 ? 2.037 -3.325 -19.411 1.00 98.00 119 ASP A C 1
ATOM 920 O O . ASP A 1 119 ? 2.427 -3.904 -20.428 1.00 98.00 119 ASP A O 1
ATOM 924 N N . LEU A 1 120 ? 2.786 -3.228 -18.311 1.00 96.50 120 LEU A N 1
ATOM 925 C CA . LEU A 1 120 ? 4.165 -3.694 -18.194 1.00 96.50 120 LEU A CA 1
ATOM 926 C C . LEU A 1 120 ? 4.291 -4.743 -17.087 1.00 96.50 120 LEU A C 1
ATOM 928 O O . LEU A 1 120 ? 3.831 -4.530 -15.961 1.00 96.50 120 LEU A O 1
ATOM 932 N N . GLU A 1 121 ? 4.958 -5.852 -17.398 1.00 97.19 121 GLU A N 1
ATOM 933 C CA . GLU A 1 121 ? 5.386 -6.845 -16.413 1.00 97.19 121 GLU A CA 1
ATOM 934 C C . GLU A 1 121 ? 6.872 -6.665 -16.098 1.00 97.19 121 GLU A C 1
ATOM 936 O O . GLU A 1 121 ? 7.695 -6.528 -17.002 1.00 97.19 121 GLU A O 1
ATOM 941 N N . ILE A 1 122 ? 7.225 -6.658 -14.816 1.00 93.50 122 ILE A N 1
ATOM 942 C CA . ILE A 1 122 ? 8.601 -6.530 -14.344 1.00 93.50 122 ILE A CA 1
ATOM 943 C C . ILE A 1 122 ? 8.883 -7.664 -13.362 1.00 93.50 122 ILE A C 1
ATOM 945 O O . ILE A 1 122 ? 8.320 -7.698 -12.265 1.00 93.50 122 ILE A O 1
ATOM 949 N N . ASP A 1 123 ? 9.806 -8.538 -13.748 1.00 91.06 123 ASP A N 1
ATOM 950 C CA . ASP A 1 123 ? 10.345 -9.592 -12.898 1.00 91.06 123 ASP A CA 1
ATOM 951 C C . ASP A 1 123 ? 11.751 -9.209 -12.451 1.00 91.06 123 ASP A C 1
ATOM 953 O O . ASP A 1 123 ? 12.665 -9.031 -13.257 1.00 91.06 123 ASP A O 1
ATOM 957 N N . CYS A 1 124 ? 11.917 -9.070 -11.143 1.00 85.12 124 CYS A N 1
ATOM 958 C CA . CYS A 1 124 ? 13.163 -8.655 -10.531 1.00 85.12 124 CYS A CA 1
ATOM 959 C C . CYS A 1 124 ? 13.858 -9.840 -9.857 1.00 85.12 124 CYS A C 1
ATOM 961 O O . CYS A 1 124 ? 13.458 -10.258 -8.763 1.00 85.12 124 CYS A O 1
ATOM 963 N N . LEU A 1 125 ? 14.910 -10.349 -10.507 1.00 78.06 125 LEU A N 1
ATOM 964 C CA . LEU A 1 125 ? 15.687 -11.514 -10.077 1.00 78.06 125 LEU A CA 1
ATOM 965 C C . LEU A 1 125 ? 16.977 -11.128 -9.331 1.00 78.06 125 LEU A C 1
ATOM 967 O O . LEU A 1 125 ? 17.899 -11.917 -9.289 1.00 78.06 125 LEU A O 1
ATOM 971 N N . LEU A 1 126 ? 17.103 -9.923 -8.766 1.00 70.44 126 LEU A N 1
ATOM 972 C CA . LEU A 1 126 ? 18.319 -9.428 -8.087 1.00 70.44 126 LEU A CA 1
ATOM 973 C C . LEU A 1 126 ? 18.842 -10.291 -6.901 1.00 70.44 126 LEU A C 1
ATOM 975 O O . LEU A 1 126 ? 18.744 -9.900 -5.748 1.00 70.44 126 LEU A O 1
ATOM 979 N N . GLY A 1 127 ? 19.489 -11.429 -7.140 1.00 55.22 127 GLY A N 1
ATOM 980 C CA . GLY A 1 127 ? 19.908 -12.370 -6.089 1.00 55.22 127 GLY A CA 1
ATOM 981 C C . GLY A 1 127 ? 21.119 -11.987 -5.218 1.00 55.22 127 GLY A C 1
ATOM 982 O O . GLY A 1 127 ? 21.675 -12.862 -4.553 1.00 55.22 127 GLY A O 1
ATOM 983 N N . GLN A 1 128 ? 21.593 -10.735 -5.198 1.00 53.22 128 GLN A N 1
ATOM 984 C CA . GLN A 1 128 ? 22.876 -10.434 -4.547 1.00 53.22 128 GLN A CA 1
ATOM 985 C C . GLN A 1 128 ? 22.795 -10.288 -3.022 1.00 53.22 128 GLN A C 1
ATOM 987 O O . GLN A 1 128 ? 22.085 -9.449 -2.466 1.00 53.22 128 GLN A O 1
ATOM 992 N N . LYS A 1 129 ? 23.619 -11.096 -2.348 1.00 48.47 129 LYS A N 1
ATOM 993 C CA . LYS A 1 129 ? 24.051 -10.919 -0.963 1.00 48.47 129 LYS A CA 1
ATOM 994 C C . LYS A 1 129 ? 25.242 -9.958 -0.986 1.00 48.47 129 LYS A C 1
ATOM 996 O O . LYS A 1 129 ? 26.352 -10.367 -1.317 1.00 48.47 129 LYS A O 1
ATOM 1001 N N . PHE A 1 130 ? 25.009 -8.681 -0.703 1.00 49.09 130 PHE A N 1
ATOM 1002 C CA . PHE A 1 130 ? 26.097 -7.706 -0.618 1.00 49.09 130 PHE A CA 1
ATOM 1003 C C . PHE A 1 130 ? 27.029 -8.093 0.535 1.00 49.09 130 PHE A C 1
ATOM 1005 O O . PHE A 1 130 ? 26.575 -8.560 1.581 1.00 49.09 130 PHE A O 1
ATOM 1012 N N . SER A 1 131 ? 28.339 -7.962 0.331 1.00 41.91 131 SER A N 1
ATOM 1013 C CA . SER A 1 131 ? 29.310 -8.248 1.389 1.00 41.91 131 SER A CA 1
ATOM 1014 C C . SER A 1 131 ? 29.136 -7.251 2.544 1.00 41.91 131 SER A C 1
ATOM 1016 O O . SER A 1 131 ? 28.900 -6.069 2.305 1.00 41.91 131 SER A O 1
ATOM 1018 N N . ASP A 1 132 ? 29.283 -7.697 3.798 1.00 43.84 132 ASP A N 1
ATOM 1019 C CA . ASP A 1 132 ? 29.017 -6.906 5.021 1.00 43.84 132 ASP A CA 1
ATOM 1020 C C . ASP A 1 132 ? 29.773 -5.559 5.115 1.00 43.84 132 ASP A C 1
ATOM 1022 O O . ASP A 1 132 ? 29.470 -4.717 5.966 1.00 43.84 132 ASP A O 1
ATOM 1026 N N . LYS A 1 133 ? 30.776 -5.336 4.255 1.00 42.38 133 LYS A N 1
ATOM 1027 C CA . LYS A 1 133 ? 31.563 -4.097 4.186 1.00 42.38 133 LYS A CA 1
ATOM 1028 C C . LYS A 1 133 ? 30.926 -3.013 3.312 1.00 42.38 133 LYS A C 1
ATOM 1030 O O . LYS A 1 133 ? 31.222 -1.837 3.518 1.00 42.38 133 LYS A O 1
ATOM 1035 N N . GLU A 1 134 ? 30.017 -3.364 2.407 1.00 48.38 134 GLU A N 1
ATOM 1036 C CA . GLU A 1 134 ? 29.303 -2.419 1.545 1.00 48.38 134 GLU A CA 1
ATOM 1037 C C . GLU A 1 134 ? 27.961 -2.051 2.177 1.00 48.38 134 GLU A C 1
ATOM 1039 O O . GLU A 1 134 ? 26.875 -2.453 1.762 1.00 48.38 134 GLU A O 1
ATOM 1044 N N . LYS A 1 135 ? 28.031 -1.247 3.240 1.00 45.69 135 LYS A N 1
ATOM 1045 C CA . LYS A 1 135 ? 26.852 -0.536 3.731 1.00 45.69 135 LYS A CA 1
ATOM 1046 C C . LYS A 1 135 ? 26.343 0.396 2.625 1.00 45.69 135 LYS A C 1
ATOM 1048 O O . LYS A 1 135 ? 26.865 1.503 2.513 1.00 45.69 135 LYS A O 1
ATOM 1053 N N . ARG A 1 136 ? 25.260 0.005 1.940 1.00 52.72 136 ARG A N 1
ATOM 1054 C CA . ARG A 1 136 ? 23.999 0.771 1.746 1.00 52.72 136 ARG A CA 1
ATOM 1055 C C . ARG A 1 136 ? 23.406 0.627 0.344 1.00 52.72 136 ARG A C 1
ATOM 1057 O O . ARG A 1 136 ? 24.088 0.823 -0.651 1.00 52.72 136 ARG A O 1
ATOM 1064 N N . GLY A 1 137 ? 22.079 0.507 0.325 1.00 56.38 137 GLY A N 1
ATOM 1065 C CA . GLY A 1 137 ? 21.228 0.961 -0.768 1.00 56.38 137 GLY A CA 1
ATOM 1066 C C . GLY A 1 137 ? 19.856 0.303 -0.712 1.00 56.38 137 GLY A C 1
ATOM 1067 O O . GLY A 1 137 ? 19.745 -0.899 -0.940 1.00 56.38 137 GLY A O 1
ATOM 1068 N N . ASP A 1 138 ? 18.812 1.079 -0.429 1.00 66.25 138 ASP A N 1
ATOM 1069 C CA . ASP A 1 138 ? 17.467 0.671 -0.827 1.00 66.25 138 ASP A CA 1
ATOM 1070 C C . ASP A 1 138 ? 17.445 0.521 -2.347 1.00 66.25 138 ASP A C 1
ATOM 1072 O O . ASP A 1 138 ? 17.969 1.382 -3.054 1.00 66.25 138 ASP A O 1
ATOM 1076 N N . THR A 1 139 ? 16.851 -0.559 -2.849 1.00 73.44 139 THR A N 1
ATOM 1077 C CA . THR A 1 139 ? 16.606 -0.726 -4.280 1.00 73.44 139 THR A CA 1
ATOM 1078 C C . THR A 1 139 ? 15.188 -0.281 -4.601 1.00 73.44 139 THR A C 1
ATOM 1080 O O . THR A 1 139 ? 14.218 -0.912 -4.182 1.00 73.44 139 THR A O 1
ATOM 1083 N N . TYR A 1 140 ? 15.051 0.795 -5.365 1.00 80.50 140 TYR A N 1
ATOM 1084 C CA . TYR A 1 140 ? 13.770 1.289 -5.856 1.00 80.50 140 TYR A CA 1
ATOM 1085 C C . TYR A 1 140 ? 13.546 0.817 -7.295 1.00 80.50 140 TYR A C 1
ATOM 1087 O O . TYR A 1 140 ? 14.406 0.975 -8.154 1.00 80.50 140 TYR A O 1
ATOM 1095 N N . ILE A 1 141 ? 12.386 0.265 -7.625 1.00 84.19 141 ILE A N 1
ATOM 1096 C CA . ILE A 1 141 ? 12.080 -0.031 -9.034 1.00 84.19 141 ILE A CA 1
ATOM 1097 C C . ILE A 1 141 ? 11.812 1.278 -9.762 1.00 84.19 141 ILE A C 1
ATOM 1099 O O . ILE A 1 141 ? 12.427 1.560 -10.785 1.00 84.19 141 ILE A O 1
ATOM 1103 N N . PHE A 1 142 ? 10.970 2.116 -9.170 1.00 85.88 142 PHE A N 1
ATOM 1104 C CA . PHE A 1 142 ? 10.718 3.477 -9.599 1.00 85.88 142 PHE A CA 1
ATOM 1105 C C . PHE A 1 142 ? 11.105 4.441 -8.483 1.00 85.88 142 PHE A C 1
ATOM 1107 O O . PHE A 1 142 ? 10.667 4.292 -7.345 1.00 85.88 142 PHE A O 1
ATOM 1114 N N . SER A 1 143 ? 11.902 5.451 -8.809 1.00 84.81 143 SER A N 1
ATOM 1115 C CA . SER A 1 143 ? 12.175 6.580 -7.925 1.00 84.81 143 SER A CA 1
ATOM 1116 C C . SER A 1 143 ? 11.828 7.863 -8.659 1.00 84.81 143 SER A C 1
ATOM 1118 O O . SER A 1 143 ? 12.500 8.219 -9.619 1.00 84.81 143 SER A O 1
ATOM 1120 N N . VAL A 1 144 ? 10.786 8.553 -8.218 1.00 83.88 144 VAL A N 1
ATOM 1121 C CA . VAL A 1 144 ? 10.247 9.754 -8.862 1.00 83.88 144 VAL A CA 1
ATOM 1122 C C . VAL A 1 144 ? 10.427 10.950 -7.942 1.00 83.88 144 VAL A C 1
ATOM 1124 O O . VAL A 1 144 ? 10.230 10.832 -6.735 1.00 83.88 144 VAL A O 1
ATOM 1127 N N . GLU A 1 145 ? 10.778 12.110 -8.492 1.00 82.06 145 GLU A N 1
ATOM 1128 C CA . GLU A 1 145 ? 10.897 13.344 -7.715 1.00 82.06 145 GLU A CA 1
ATOM 1129 C C . GLU A 1 145 ? 10.117 14.500 -8.353 1.00 82.06 145 GLU A C 1
ATOM 1131 O O . GLU A 1 145 ? 10.333 14.842 -9.513 1.00 82.06 145 GLU A O 1
ATOM 1136 N N . SER A 1 146 ? 9.270 15.168 -7.559 1.00 79.38 146 SER A N 1
ATOM 1137 C CA . SER A 1 146 ? 8.610 16.439 -7.908 1.00 79.38 146 SER A CA 1
ATOM 1138 C C . SER A 1 146 ? 7.790 16.444 -9.219 1.00 79.38 146 SER A C 1
ATOM 1140 O O . SER A 1 146 ? 7.746 17.471 -9.912 1.00 79.38 146 SER A O 1
ATOM 1142 N N . CYS A 1 147 ? 7.116 15.339 -9.562 1.00 82.50 147 CYS A N 1
ATOM 1143 C CA . CYS A 1 147 ? 6.221 15.269 -10.724 1.00 82.50 147 CYS A CA 1
ATOM 1144 C C . CYS A 1 147 ? 4.867 15.956 -10.470 1.00 82.50 147 CYS A C 1
ATOM 1146 O O . CYS A 1 147 ? 4.355 15.988 -9.352 1.00 82.50 147 CYS A O 1
ATOM 1148 N N . GLU A 1 148 ? 4.240 16.485 -11.525 1.00 86.06 148 GLU A N 1
ATOM 1149 C CA . GLU A 1 148 ? 2.852 16.955 -11.413 1.00 86.06 148 GLU A CA 1
ATOM 1150 C C . GLU A 1 148 ? 1.914 15.748 -11.312 1.00 86.06 148 GLU A C 1
ATOM 1152 O O . GLU A 1 148 ? 1.084 15.683 -10.406 1.00 86.06 148 GLU A O 1
ATOM 1157 N N . LYS A 1 149 ? 2.076 14.764 -12.206 1.00 88.94 149 LYS A N 1
ATOM 1158 C CA . LYS A 1 149 ? 1.275 13.535 -12.219 1.00 88.94 149 LYS A CA 1
ATOM 1159 C C . LYS A 1 149 ? 2.151 12.305 -12.391 1.00 88.94 149 LYS A C 1
ATOM 1161 O O . LYS A 1 149 ? 3.027 12.275 -13.252 1.00 88.94 149 LYS A O 1
ATOM 1166 N N . VAL A 1 150 ? 1.852 11.276 -11.611 1.00 91.56 150 VAL A N 1
ATOM 1167 C CA . VAL A 1 150 ? 2.429 9.939 -11.728 1.00 91.56 150 VAL A CA 1
ATOM 1168 C C . VAL A 1 150 ? 1.288 8.941 -11.850 1.00 91.56 150 VAL A C 1
ATOM 1170 O O . VAL A 1 150 ? 0.366 8.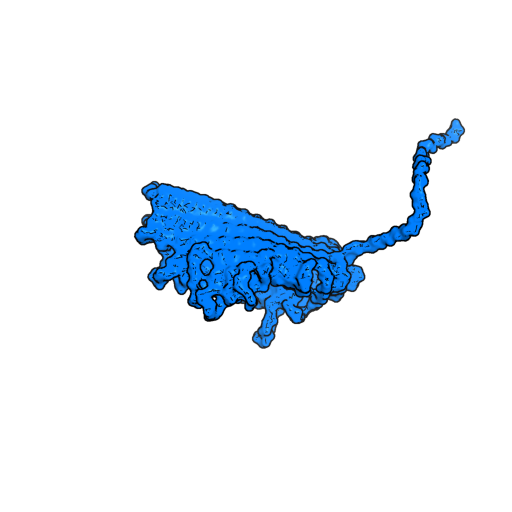943 -11.031 1.00 91.56 150 VAL A O 1
ATOM 1173 N N . LYS A 1 151 ? 1.331 8.093 -12.876 1.00 95.19 151 LYS A N 1
ATOM 1174 C CA . LYS A 1 151 ? 0.327 7.058 -13.114 1.00 95.19 151 LYS A CA 1
ATOM 1175 C C . LYS A 1 151 ? 0.975 5.708 -13.389 1.00 95.19 151 LYS A C 1
ATOM 1177 O O . LYS A 1 151 ? 1.800 5.587 -14.291 1.00 95.19 151 LYS A O 1
ATOM 1182 N N . PHE A 1 152 ? 0.512 4.694 -12.669 1.00 97.00 152 PHE A N 1
ATOM 1183 C CA . PHE A 1 152 ? 0.767 3.285 -12.956 1.00 97.00 152 PHE A CA 1
ATOM 1184 C C . PHE A 1 152 ? -0.567 2.584 -13.223 1.00 97.00 152 PHE A C 1
ATOM 1186 O O . PHE A 1 152 ? -1.471 2.660 -12.390 1.00 97.00 152 PHE A O 1
ATOM 1193 N N . ALA A 1 153 ? -0.701 1.921 -14.372 1.00 98.31 153 ALA A N 1
ATOM 1194 C CA . ALA A 1 153 ? -1.924 1.214 -14.752 1.00 98.31 153 ALA A CA 1
ATOM 1195 C C . ALA A 1 153 ? -1.626 -0.182 -15.310 1.00 98.31 153 ALA A C 1
ATOM 1197 O O . ALA A 1 153 ? -0.799 -0.321 -16.204 1.00 98.31 153 ALA A O 1
ATOM 1198 N N . ASN A 1 154 ? -2.306 -1.218 -14.816 1.00 98.19 154 ASN A N 1
ATOM 1199 C CA . ASN A 1 154 ? -2.112 -2.603 -15.278 1.00 98.19 154 ASN A CA 1
ATOM 1200 C C . ASN A 1 154 ? -0.648 -3.088 -15.169 1.00 98.19 154 ASN A C 1
ATOM 1202 O O . ASN A 1 154 ? -0.183 -3.885 -15.984 1.00 98.19 154 ASN A O 1
ATOM 1206 N N . VAL A 1 155 ? 0.103 -2.590 -14.180 1.00 97.81 155 VAL A N 1
ATOM 1207 C CA . VAL A 1 155 ? 1.506 -2.971 -13.972 1.00 97.81 155 VAL A CA 1
ATOM 1208 C C . VAL A 1 155 ? 1.585 -4.192 -13.065 1.00 97.81 155 VAL A C 1
ATOM 1210 O O . VAL A 1 155 ? 0.959 -4.243 -12.000 1.00 97.81 155 VAL A O 1
ATOM 1213 N N . LYS A 1 156 ? 2.392 -5.171 -13.471 1.00 97.25 156 LYS A N 1
ATOM 1214 C CA . LYS A 1 156 ? 2.736 -6.332 -12.651 1.00 97.25 156 LYS A CA 1
ATOM 1215 C C . LYS A 1 156 ? 4.191 -6.227 -12.235 1.00 97.25 156 LYS A C 1
ATOM 1217 O O . LYS A 1 156 ? 5.067 -6.105 -13.082 1.00 97.25 156 LYS A O 1
ATOM 1222 N N . PHE A 1 157 ? 4.441 -6.297 -10.938 1.00 93.19 157 PHE A N 1
ATOM 1223 C CA . PHE A 1 157 ? 5.788 -6.369 -10.396 1.00 93.19 157 PHE A CA 1
ATOM 1224 C C . PHE A 1 157 ? 5.912 -7.587 -9.497 1.00 93.19 157 PHE A C 1
ATOM 1226 O O . PHE A 1 157 ? 5.081 -7.794 -8.607 1.00 93.19 157 PHE A O 1
ATOM 1233 N N . LYS A 1 158 ? 6.975 -8.358 -9.705 1.00 90.94 158 LYS A N 1
ATOM 1234 C CA . LYS A 1 158 ? 7.345 -9.463 -8.833 1.00 90.94 158 LYS 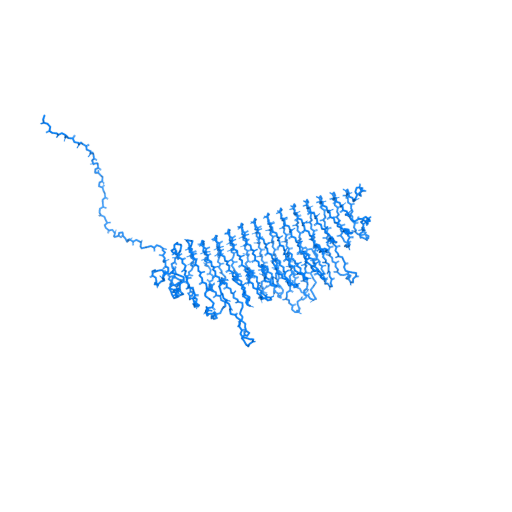A CA 1
ATOM 1235 C C . LYS A 1 158 ? 8.832 -9.401 -8.524 1.00 90.94 158 LYS A C 1
ATOM 1237 O O . LYS A 1 158 ? 9.657 -9.293 -9.427 1.00 90.94 158 LYS A O 1
ATOM 1242 N N . SER A 1 159 ? 9.174 -9.539 -7.249 1.00 83.56 159 SER A N 1
ATOM 1243 C CA . SER A 1 159 ? 10.544 -9.801 -6.822 1.00 83.56 159 SER A CA 1
ATOM 1244 C C . SER A 1 159 ? 10.685 -11.231 -6.291 1.00 83.56 159 SER A C 1
ATOM 1246 O O . SER A 1 159 ? 9.792 -11.748 -5.607 1.00 83.56 159 SER A O 1
ATOM 1248 N N . GLU A 1 160 ? 11.799 -11.887 -6.614 1.00 76.81 160 GLU A N 1
ATOM 1249 C CA . GLU A 1 160 ? 12.231 -13.098 -5.901 1.00 76.81 160 GLU A CA 1
ATOM 1250 C C . GLU A 1 160 ? 12.830 -12.744 -4.533 1.00 76.81 160 GLU A C 1
ATOM 1252 O O . GLU A 1 160 ? 12.931 -11.567 -4.211 1.00 76.81 160 GLU A O 1
ATOM 1257 N N . LYS A 1 161 ? 13.149 -13.734 -3.685 1.00 67.12 161 LYS A N 1
ATOM 1258 C CA . LYS A 1 161 ? 13.642 -13.484 -2.317 1.00 67.12 161 LYS A CA 1
ATOM 1259 C C . LYS A 1 161 ? 14.977 -12.735 -2.346 1.00 67.12 161 LYS A C 1
ATOM 1261 O O . LYS A 1 161 ? 16.015 -13.330 -2.616 1.00 67.12 161 LYS A O 1
ATOM 1266 N N . HIS A 1 162 ? 14.934 -11.460 -1.972 1.00 66.06 162 HIS A N 1
ATOM 1267 C CA . HIS A 1 162 ? 16.100 -10.572 -1.970 1.00 66.06 162 HIS A CA 1
ATOM 1268 C C . HIS A 1 162 ? 16.696 -10.382 -0.579 1.00 66.06 162 HIS A C 1
ATOM 1270 O O . HIS A 1 162 ? 15.967 -10.346 0.407 1.00 66.06 162 HIS A O 1
ATOM 1276 N N . TYR A 1 163 ? 18.018 -10.226 -0.478 1.00 58.50 163 TYR A N 1
ATOM 1277 C CA . TYR A 1 163 ? 18.680 -9.905 0.797 1.00 58.50 163 TYR A CA 1
ATOM 1278 C C . TYR A 1 163 ? 18.544 -8.423 1.188 1.00 58.50 163 TYR A C 1
ATOM 1280 O O . TYR A 1 163 ? 18.639 -8.100 2.370 1.00 58.50 163 TYR A O 1
ATOM 1288 N N . ASN A 1 164 ? 18.271 -7.547 0.216 1.00 63.78 164 ASN A N 1
ATOM 1289 C CA . ASN A 1 164 ? 18.166 -6.099 0.395 1.00 63.78 164 ASN A CA 1
ATOM 1290 C C . ASN A 1 164 ? 16.720 -5.583 0.347 1.00 63.78 164 ASN A C 1
ATOM 1292 O O . ASN A 1 164 ? 15.793 -6.279 -0.080 1.00 63.78 164 ASN A O 1
ATOM 1296 N N . ASN A 1 165 ? 16.546 -4.323 0.759 1.00 69.31 165 ASN A N 1
ATOM 1297 C CA . ASN A 1 165 ? 15.285 -3.591 0.653 1.00 69.31 165 ASN A CA 1
ATOM 1298 C C . ASN A 1 165 ? 14.924 -3.419 -0.822 1.00 69.31 165 ASN A C 1
ATOM 1300 O O . ASN A 1 165 ? 15.680 -2.798 -1.569 1.00 69.31 165 ASN A O 1
ATOM 1304 N N . VAL A 1 166 ? 13.759 -3.921 -1.227 1.00 75.94 166 VAL A N 1
ATOM 1305 C CA . VAL A 1 166 ? 13.184 -3.647 -2.546 1.00 75.94 166 VAL A CA 1
ATOM 1306 C C . VAL A 1 166 ? 11.885 -2.892 -2.349 1.00 75.94 166 VAL A C 1
ATOM 1308 O O . VAL A 1 166 ? 10.996 -3.347 -1.638 1.00 75.94 166 VAL A O 1
ATOM 1311 N N . THR A 1 167 ? 11.789 -1.734 -2.987 1.00 81.81 167 THR A N 1
ATOM 1312 C CA . THR A 1 167 ? 10.613 -0.869 -2.976 1.00 81.81 167 THR A CA 1
ATOM 1313 C C . THR A 1 167 ? 10.140 -0.685 -4.405 1.00 81.81 167 THR A C 1
ATOM 1315 O O . THR A 1 167 ? 10.930 -0.345 -5.283 1.00 81.81 167 THR A O 1
ATOM 1318 N N . PHE A 1 168 ? 8.851 -0.889 -4.668 1.00 87.56 168 PHE A N 1
ATOM 1319 C CA . PHE A 1 168 ? 8.322 -0.700 -6.017 1.00 87.56 168 PHE A CA 1
ATOM 1320 C C . PHE A 1 168 ? 8.371 0.775 -6.427 1.00 87.56 168 PHE A C 1
ATOM 1322 O O . PHE A 1 168 ? 8.876 1.098 -7.498 1.00 87.56 168 PHE A O 1
ATOM 1329 N N . LEU A 1 169 ? 7.895 1.676 -5.569 1.00 89.06 169 LEU A N 1
ATOM 1330 C CA . LEU A 1 169 ? 7.881 3.105 -5.862 1.00 89.06 169 LEU A CA 1
ATOM 1331 C C . LEU A 1 169 ? 8.342 3.914 -4.658 1.00 89.06 169 LEU A C 1
ATOM 1333 O O . LEU A 1 169 ? 7.713 3.880 -3.603 1.00 89.06 169 LEU A O 1
ATOM 1337 N N . ARG A 1 170 ? 9.383 4.714 -4.866 1.00 87.12 170 ARG A N 1
ATOM 1338 C CA . ARG A 1 170 ? 9.686 5.883 -4.051 1.00 87.12 170 ARG A CA 1
ATOM 1339 C C . ARG A 1 170 ? 9.210 7.124 -4.790 1.00 87.12 170 ARG A C 1
ATOM 1341 O O . ARG A 1 170 ? 9.723 7.443 -5.857 1.00 87.12 170 ARG A O 1
ATOM 1348 N N . ASP A 1 171 ? 8.240 7.821 -4.223 1.00 86.88 171 ASP A N 1
ATOM 1349 C CA . ASP A 1 171 ? 7.739 9.086 -4.752 1.00 86.88 171 ASP A CA 1
ATOM 1350 C C . ASP A 1 171 ? 8.128 10.212 -3.803 1.00 86.88 171 ASP A C 1
ATOM 1352 O O . ASP A 1 171 ? 7.721 10.236 -2.643 1.00 86.88 171 ASP A O 1
ATOM 1356 N N . ASN A 1 172 ? 8.929 11.146 -4.297 1.00 82.81 172 ASN A N 1
ATOM 1357 C CA . ASN A 1 172 ? 9.399 12.286 -3.547 1.00 82.81 172 ASN A CA 1
ATOM 1358 C C . ASN A 1 172 ? 8.761 13.592 -4.045 1.00 82.81 172 ASN A C 1
ATOM 1360 O O . ASN A 1 172 ? 9.357 14.368 -4.801 1.00 82.81 172 ASN A O 1
ATOM 1364 N N . GLY A 1 173 ? 7.545 13.853 -3.575 1.00 81.19 173 GLY A N 1
ATOM 1365 C CA . GLY A 1 173 ? 6.875 15.141 -3.702 1.00 81.19 173 GLY A CA 1
ATOM 1366 C C . GLY A 1 173 ? 6.064 15.317 -4.978 1.00 81.19 173 GLY A C 1
ATOM 1367 O O . GLY A 1 173 ? 5.950 16.453 -5.444 1.00 81.19 173 GLY A O 1
ATOM 1368 N N . SER A 1 174 ? 5.518 14.241 -5.555 1.00 85.06 174 SER A N 1
ATOM 1369 C CA . SER A 1 174 ? 4.551 14.381 -6.647 1.00 85.06 174 SER A CA 1
ATOM 1370 C C . SER A 1 174 ? 3.198 14.902 -6.157 1.00 85.06 174 SER A C 1
ATOM 1372 O O . SER A 1 174 ? 2.770 14.632 -5.031 1.00 85.06 174 SER A O 1
ATOM 1374 N N . ARG A 1 175 ? 2.503 15.671 -7.004 1.00 86.88 175 ARG A N 1
ATOM 1375 C CA . ARG A 1 175 ? 1.217 16.288 -6.634 1.00 86.88 175 ARG A CA 1
ATOM 1376 C C . ARG A 1 175 ? 0.042 15.320 -6.743 1.00 86.88 175 ARG A C 1
ATOM 1378 O O . ARG A 1 175 ? -0.816 15.305 -5.861 1.00 86.88 175 ARG A O 1
ATOM 1385 N N . PHE A 1 176 ? 0.012 14.522 -7.807 1.00 90.56 176 PHE A N 1
ATOM 1386 C CA . PHE A 1 176 ? -1.023 13.521 -8.049 1.00 90.56 176 PHE A CA 1
ATOM 1387 C C . PHE A 1 176 ? -0.395 12.161 -8.347 1.00 90.56 176 PHE A C 1
ATOM 1389 O O . PHE A 1 176 ? 0.329 12.024 -9.333 1.00 90.56 176 PHE A O 1
ATOM 1396 N N . LEU A 1 177 ? -0.719 11.154 -7.539 1.00 93.00 177 LEU A N 1
ATOM 1397 C CA . LEU A 1 177 ? -0.314 9.768 -7.761 1.00 93.00 177 LEU A CA 1
ATOM 1398 C C . LEU A 1 177 ? -1.543 8.885 -7.969 1.00 93.00 177 LEU A C 1
ATOM 1400 O O . LEU A 1 177 ? -2.414 8.815 -7.104 1.00 93.00 177 LEU A O 1
ATOM 1404 N N . ASN A 1 178 ? -1.577 8.170 -9.092 1.00 96.56 178 ASN A N 1
ATOM 1405 C CA . ASN A 1 178 ? -2.624 7.215 -9.431 1.00 96.56 178 ASN A CA 1
ATOM 1406 C C . ASN A 1 178 ? -2.026 5.822 -9.662 1.00 96.56 178 ASN A C 1
ATOM 1408 O O . ASN A 1 178 ? -1.154 5.652 -10.513 1.00 96.56 178 ASN A O 1
ATOM 1412 N N . ILE A 1 179 ? -2.523 4.818 -8.943 1.00 97.06 179 ILE A N 1
ATOM 1413 C CA . ILE A 1 179 ? -2.173 3.406 -9.134 1.00 97.06 179 ILE A CA 1
ATOM 1414 C C . ILE A 1 179 ? -3.469 2.632 -9.364 1.00 97.06 179 ILE A C 1
ATOM 1416 O O . ILE A 1 179 ? -4.369 2.674 -8.527 1.00 97.06 179 ILE A O 1
ATOM 1420 N N . GLU A 1 180 ? -3.586 1.937 -10.490 1.00 98.31 180 GLU A N 1
ATOM 1421 C CA . GLU A 1 180 ? -4.821 1.251 -10.866 1.00 98.31 180 GLU A CA 1
ATOM 1422 C C . GLU A 1 180 ? -4.552 -0.119 -11.491 1.00 98.31 180 GLU A C 1
ATOM 1424 O O . GLU A 1 180 ? -3.708 -0.258 -12.375 1.00 98.31 180 GLU A O 1
ATOM 1429 N N . ASN A 1 181 ? -5.314 -1.130 -11.061 1.00 98.38 181 ASN A N 1
ATOM 1430 C CA . ASN A 1 181 ? -5.251 -2.494 -11.597 1.00 98.38 181 ASN A CA 1
ATOM 1431 C C . ASN A 1 181 ? -3.835 -3.103 -11.540 1.00 98.38 181 ASN A C 1
ATOM 1433 O O . ASN A 1 181 ? -3.443 -3.882 -12.410 1.00 98.38 181 ASN A O 1
ATOM 1437 N N . CYS A 1 182 ? -3.043 -2.735 -10.532 1.00 98.25 182 CYS A N 1
ATOM 1438 C CA . CYS A 1 182 ? -1.671 -3.207 -10.392 1.00 98.25 182 CYS A CA 1
ATOM 1439 C C . CYS A 1 182 ? -1.595 -4.448 -9.499 1.00 98.25 182 CYS A C 1
ATOM 1441 O O . CYS A 1 182 ? -2.358 -4.603 -8.543 1.00 98.25 182 CYS A O 1
ATOM 1443 N N . ARG A 1 183 ? -0.621 -5.320 -9.771 1.00 97.38 183 ARG A N 1
ATOM 1444 C CA . ARG A 1 183 ? -0.276 -6.453 -8.902 1.00 97.38 183 ARG A CA 1
ATOM 1445 C C . ARG A 1 183 ? 1.190 -6.359 -8.521 1.00 97.38 183 ARG A C 1
ATOM 1447 O O . ARG A 1 183 ? 2.052 -6.583 -9.365 1.00 97.38 183 ARG A O 1
ATOM 1454 N N . ILE A 1 184 ? 1.460 -6.059 -7.258 1.00 93.94 184 ILE A N 1
ATOM 1455 C CA . ILE A 1 184 ? 2.808 -5.819 -6.752 1.00 93.94 184 ILE A CA 1
ATOM 1456 C C . ILE A 1 184 ? 3.116 -6.843 -5.664 1.00 93.94 184 ILE A C 1
ATOM 1458 O O . ILE A 1 184 ? 2.461 -6.870 -4.624 1.00 93.94 184 ILE A O 1
ATOM 1462 N N . VAL A 1 185 ? 4.096 -7.704 -5.929 1.00 90.56 185 VAL A N 1
ATOM 1463 C CA . VAL A 1 185 ? 4.521 -8.780 -5.031 1.00 90.56 185 VAL A CA 1
ATOM 1464 C C . VAL A 1 185 ? 6.002 -8.606 -4.731 1.00 90.56 185 VAL A C 1
ATOM 1466 O O . VAL A 1 185 ? 6.839 -8.732 -5.625 1.00 90.56 185 VAL A O 1
ATOM 1469 N N . ILE A 1 186 ? 6.326 -8.329 -3.473 1.00 84.62 186 ILE A N 1
ATOM 1470 C CA . ILE A 1 186 ? 7.704 -8.182 -3.005 1.00 84.62 186 ILE A CA 1
ATOM 1471 C C . ILE A 1 186 ? 8.025 -9.326 -2.055 1.00 84.62 186 ILE A C 1
ATOM 1473 O O . ILE A 1 186 ? 7.408 -9.452 -1.002 1.00 84.62 186 ILE A O 1
ATOM 1477 N N . ASN A 1 187 ? 9.017 -10.132 -2.419 1.00 79.62 187 ASN A N 1
ATOM 1478 C CA . ASN A 1 187 ? 9.618 -11.101 -1.515 1.00 79.62 187 ASN A CA 1
ATOM 1479 C C . ASN A 1 187 ? 11.021 -10.611 -1.125 1.00 79.62 187 ASN A C 1
ATOM 1481 O O . ASN A 1 187 ? 11.876 -10.409 -1.980 1.00 79.62 187 ASN A O 1
ATOM 1485 N N . THR A 1 188 ? 11.285 -10.387 0.152 1.00 71.38 188 THR A N 1
ATOM 1486 C CA . THR A 1 188 ? 12.559 -9.923 0.690 1.00 71.38 188 THR A CA 1
ATOM 1487 C C . THR A 1 188 ? 12.806 -10.522 2.073 1.00 71.38 188 THR A C 1
ATOM 1489 O O . THR A 1 188 ? 11.922 -10.668 2.913 1.00 71.38 188 THR A O 1
ATOM 1492 N N . LEU A 1 189 ? 14.062 -10.868 2.324 1.00 65.94 189 LEU A N 1
ATOM 1493 C CA . LEU A 1 189 ? 14.582 -11.259 3.630 1.00 65.94 189 LEU A CA 1
ATOM 1494 C C . LEU A 1 189 ? 14.957 -10.038 4.483 1.00 65.94 189 LEU A C 1
ATOM 1496 O O . LEU A 1 189 ? 15.330 -10.194 5.654 1.00 65.94 189 LEU A O 1
ATOM 1500 N N . SER A 1 190 ? 14.876 -8.839 3.902 1.00 65.00 190 SER A N 1
ATOM 1501 C CA . SER A 1 190 ? 15.357 -7.623 4.527 1.00 65.00 190 SER A CA 1
ATOM 1502 C C . SER A 1 190 ? 14.504 -7.160 5.705 1.00 65.00 190 SER A C 1
ATOM 1504 O O . SER A 1 190 ? 13.298 -7.398 5.798 1.00 65.00 190 SER A O 1
ATOM 1506 N N . THR A 1 191 ? 15.171 -6.468 6.631 1.00 60.44 191 THR A N 1
ATOM 1507 C CA . THR A 1 191 ? 14.560 -5.832 7.799 1.00 60.44 191 THR A CA 1
ATOM 1508 C C . THR A 1 191 ? 13.819 -4.532 7.494 1.00 60.44 191 THR A C 1
ATOM 1510 O O . THR A 1 191 ? 13.154 -4.015 8.383 1.00 60.44 191 THR A O 1
ATOM 1513 N N . GLN A 1 192 ? 13.973 -3.997 6.285 1.00 58.56 192 GLN A N 1
ATOM 1514 C CA . GLN A 1 192 ? 13.494 -2.682 5.874 1.00 58.56 192 GLN A CA 1
ATOM 1515 C C . GLN A 1 192 ? 12.854 -2.759 4.474 1.00 58.56 192 GLN A C 1
ATOM 1517 O O . GLN A 1 192 ? 13.049 -3.728 3.734 1.00 58.56 192 GLN A O 1
ATOM 1522 N N . GLY A 1 193 ? 12.104 -1.727 4.103 1.00 59.94 193 GLY A N 1
ATOM 1523 C CA . GLY A 1 193 ? 11.533 -1.579 2.768 1.00 59.94 193 GLY A CA 1
ATOM 1524 C C . GLY A 1 193 ? 10.049 -1.928 2.694 1.00 59.94 193 GLY A C 1
ATOM 1525 O O . GLY A 1 193 ? 9.595 -2.971 3.165 1.00 59.94 193 GLY A O 1
ATOM 1526 N N . GLY A 1 194 ? 9.311 -1.030 2.047 1.00 69.56 194 GLY A N 1
ATOM 1527 C CA . GLY A 1 194 ? 7.893 -1.165 1.752 1.00 69.56 194 GLY A CA 1
ATOM 1528 C C . GLY A 1 194 ? 7.629 -1.185 0.260 1.00 69.56 194 GLY A C 1
ATOM 1529 O O . GLY A 1 194 ? 8.501 -0.885 -0.545 1.00 69.56 194 GLY A O 1
ATOM 1530 N N . ILE A 1 195 ? 6.407 -1.511 -0.146 1.00 80.69 195 ILE A N 1
ATOM 1531 C CA . ILE A 1 195 ? 6.027 -1.467 -1.558 1.00 80.69 195 ILE A CA 1
ATOM 1532 C C . ILE A 1 195 ? 6.027 -0.025 -2.067 1.00 80.69 195 ILE A C 1
ATOM 1534 O O . ILE A 1 195 ? 6.592 0.257 -3.126 1.00 80.69 195 ILE A O 1
ATOM 1538 N N . LEU A 1 196 ? 5.402 0.882 -1.316 1.00 85.38 196 LEU A N 1
ATOM 1539 C CA . LEU A 1 196 ? 5.303 2.296 -1.665 1.00 85.38 196 LEU A CA 1
ATOM 1540 C C . LEU A 1 196 ? 5.918 3.150 -0.566 1.00 85.38 196 LEU A C 1
ATOM 1542 O O . LEU A 1 196 ? 5.523 3.035 0.592 1.00 85.38 196 LEU A O 1
ATOM 1546 N N . TRP A 1 197 ? 6.810 4.059 -0.941 1.00 84.62 197 TRP A N 1
ATOM 1547 C CA . TRP A 1 197 ? 7.326 5.090 -0.056 1.00 84.62 197 TRP A CA 1
ATOM 1548 C C . TRP A 1 197 ? 7.035 6.467 -0.639 1.00 84.62 197 TRP A C 1
ATOM 1550 O O . TRP A 1 197 ? 7.711 6.931 -1.555 1.00 84.62 197 TRP A O 1
ATOM 1560 N N . LEU A 1 198 ? 5.992 7.110 -0.120 1.00 85.06 198 LEU A N 1
ATOM 1561 C CA . LEU A 1 198 ? 5.512 8.397 -0.604 1.00 85.06 198 LEU A CA 1
ATOM 1562 C C . LEU A 1 198 ? 5.939 9.487 0.371 1.00 85.06 198 LEU A C 1
ATOM 1564 O O . LEU A 1 198 ? 5.593 9.435 1.546 1.00 85.06 198 LEU A O 1
ATOM 1568 N N . MET A 1 199 ? 6.679 10.480 -0.102 1.00 80.38 199 MET A N 1
ATOM 1569 C CA . MET A 1 199 ? 7.174 11.591 0.699 1.00 80.38 199 MET A CA 1
ATOM 1570 C C . MET A 1 199 ? 6.614 12.903 0.164 1.00 80.38 199 MET A C 1
ATOM 1572 O O . MET A 1 199 ? 6.906 13.292 -0.962 1.00 80.38 199 MET A O 1
ATOM 1576 N N . ASN A 1 200 ? 5.870 13.643 0.981 1.00 75.00 200 ASN A N 1
ATOM 1577 C CA . ASN A 1 200 ? 5.528 15.029 0.680 1.00 75.00 200 ASN A CA 1
ATOM 1578 C C . ASN A 1 200 ? 6.596 15.949 1.287 1.00 75.00 200 ASN A C 1
ATOM 1580 O O . ASN A 1 200 ? 6.547 16.235 2.481 1.00 75.00 200 ASN A O 1
ATOM 1584 N N . GLN A 1 201 ? 7.585 16.355 0.482 1.00 69.19 201 GLN A N 1
ATOM 1585 C CA . GLN A 1 201 ? 8.739 17.151 0.932 1.00 69.19 201 GLN A CA 1
ATOM 1586 C C . GLN A 1 201 ? 8.540 18.681 0.883 1.00 69.19 201 GLN A C 1
ATOM 1588 O O . GLN A 1 201 ? 9.485 19.423 1.167 1.00 69.19 201 GLN A O 1
ATOM 1593 N N . ARG A 1 202 ? 7.377 19.189 0.447 1.00 61.44 202 ARG A N 1
ATOM 1594 C CA . ARG A 1 202 ? 7.194 20.620 0.123 1.00 61.44 202 ARG A CA 1
ATOM 1595 C C . ARG A 1 202 ? 5.787 21.137 0.450 1.00 61.44 202 ARG A C 1
ATOM 1597 O O . ARG A 1 202 ? 4.899 20.365 0.798 1.00 61.44 202 ARG A O 1
ATOM 1604 N N . ASP A 1 203 ? 5.613 22.456 0.317 1.00 57.81 203 ASP A N 1
ATOM 1605 C CA . ASP A 1 203 ? 4.378 23.251 0.476 1.00 57.81 203 ASP A CA 1
ATOM 1606 C C . ASP A 1 203 ? 3.268 22.867 -0.531 1.00 57.81 203 ASP A C 1
ATOM 1608 O O . ASP A 1 203 ? 2.768 23.697 -1.292 1.00 57.81 203 ASP A O 1
ATOM 1612 N N . SER A 1 204 ? 2.912 21.589 -0.608 1.00 62.00 204 SER A N 1
ATOM 1613 C CA . SER A 1 204 ? 1.989 21.051 -1.601 1.00 62.00 204 SER A CA 1
ATOM 1614 C C . SER A 1 204 ? 0.936 20.158 -0.967 1.00 62.00 204 SER A C 1
ATOM 1616 O O . SER A 1 204 ? 1.203 19.387 -0.044 1.00 62.00 204 SER A O 1
ATOM 1618 N N . ILE A 1 205 ? -0.274 20.248 -1.514 1.00 64.31 205 ILE A N 1
ATOM 1619 C CA . ILE A 1 205 ? -1.317 19.244 -1.329 1.00 64.31 205 ILE A CA 1
ATOM 1620 C C . ILE A 1 205 ? -0.963 18.077 -2.250 1.00 64.31 205 ILE A C 1
ATOM 1622 O O . ILE A 1 205 ? -0.926 18.253 -3.469 1.00 64.31 205 ILE A O 1
ATOM 1626 N N . CYS A 1 206 ? -0.697 16.913 -1.666 1.00 84.56 206 CYS A N 1
ATOM 1627 C CA . CYS A 1 206 ? -0.523 15.662 -2.398 1.00 84.56 206 CYS A CA 1
ATOM 1628 C C . CYS A 1 206 ? -1.846 14.888 -2.381 1.00 84.56 206 CYS A C 1
ATOM 1630 O O . CYS A 1 206 ? -2.462 14.739 -1.321 1.00 84.56 206 CYS A O 1
ATOM 1632 N N . SER A 1 207 ? -2.287 14.406 -3.541 1.00 90.81 207 SER A N 1
ATOM 1633 C CA . SER A 1 207 ? -3.437 13.512 -3.657 1.00 90.81 207 SER A CA 1
ATOM 1634 C C . SER A 1 207 ? -3.003 12.170 -4.231 1.00 90.81 207 SER A C 1
ATOM 1636 O O . SER A 1 207 ? -2.360 12.105 -5.279 1.00 90.81 207 SER A O 1
ATOM 1638 N N . VAL A 1 208 ? -3.370 11.101 -3.531 1.00 92.62 208 VAL A N 1
ATOM 1639 C CA . VAL A 1 208 ? -3.036 9.723 -3.888 1.00 92.62 208 VAL A CA 1
ATOM 1640 C C . VAL A 1 208 ? -4.331 8.945 -4.097 1.00 92.62 208 VAL A C 1
ATOM 1642 O O . VAL A 1 208 ? -5.217 8.967 -3.241 1.00 92.62 208 VAL A O 1
ATOM 1645 N N . SER A 1 209 ? -4.445 8.243 -5.221 1.00 96.19 209 SER A N 1
ATOM 1646 C CA . SER A 1 209 ? -5.550 7.334 -5.530 1.00 96.19 209 SER A CA 1
ATOM 1647 C C . SER A 1 209 ? -5.007 5.960 -5.907 1.00 96.19 209 SER A C 1
ATOM 1649 O O . SER A 1 209 ? -4.273 5.824 -6.883 1.00 96.19 209 SER A O 1
ATOM 1651 N N . ILE A 1 210 ? -5.406 4.928 -5.168 1.00 96.31 210 ILE A N 1
ATOM 1652 C CA . ILE A 1 210 ? -5.022 3.534 -5.413 1.00 96.31 210 ILE A CA 1
ATOM 1653 C C . ILE A 1 210 ? -6.295 2.708 -5.585 1.00 96.31 210 ILE A C 1
ATOM 1655 O O . ILE A 1 210 ? -7.153 2.714 -4.703 1.00 96.31 210 ILE A O 1
ATOM 1659 N N . LYS A 1 211 ? -6.450 2.015 -6.716 1.00 98.31 211 LYS A N 1
ATOM 1660 C CA . LYS A 1 211 ? -7.684 1.286 -7.041 1.00 98.31 211 LYS A CA 1
ATOM 1661 C C . LYS A 1 211 ? -7.423 -0.109 -7.582 1.00 98.31 211 LYS A C 1
ATOM 1663 O O . LYS A 1 211 ? -6.474 -0.314 -8.339 1.00 98.31 211 LYS A O 1
ATOM 1668 N N . ASN A 1 212 ? -8.303 -1.049 -7.230 1.00 98.38 212 ASN A N 1
ATOM 1669 C CA . ASN A 1 212 ? -8.365 -2.394 -7.817 1.00 98.38 212 ASN A CA 1
ATOM 1670 C C . ASN A 1 212 ? -7.002 -3.113 -7.845 1.00 98.38 212 ASN A C 1
ATOM 1672 O O . ASN A 1 212 ? -6.664 -3.780 -8.820 1.00 98.38 212 ASN A O 1
ATOM 1676 N N . SER A 1 213 ? -6.174 -2.903 -6.822 1.00 97.81 213 SER A N 1
ATOM 1677 C CA . SER A 1 213 ? -4.777 -3.337 -6.830 1.00 97.81 213 SER A CA 1
ATOM 1678 C C . SER A 1 213 ? -4.500 -4.371 -5.745 1.00 97.81 213 SER A C 1
ATOM 1680 O O . SER A 1 213 ? -5.139 -4.388 -4.693 1.00 97.81 213 SER A O 1
ATOM 1682 N N . TYR A 1 214 ? -3.533 -5.240 -6.015 1.00 96.19 214 TYR A N 1
ATOM 1683 C CA . TYR A 1 214 ? -3.088 -6.292 -5.111 1.00 96.19 214 TYR A CA 1
ATOM 1684 C C . TYR A 1 214 ? -1.656 -6.028 -4.658 1.00 96.19 214 TYR A C 1
ATOM 1686 O O . TYR A 1 214 ? -0.764 -5.840 -5.488 1.00 96.19 214 TYR A O 1
ATOM 1694 N N . PHE A 1 215 ? -1.445 -6.075 -3.348 1.00 91.88 215 PHE A N 1
ATOM 1695 C CA . PHE A 1 215 ? -0.177 -5.806 -2.690 1.00 91.88 215 PHE A CA 1
ATOM 1696 C C . PHE A 1 215 ? 0.186 -6.978 -1.788 1.00 91.88 215 PHE A C 1
ATOM 1698 O O . PHE A 1 215 ? -0.539 -7.285 -0.844 1.00 91.88 215 PHE A O 1
ATOM 1705 N N . GLU A 1 216 ? 1.314 -7.624 -2.062 1.00 88.88 216 GLU A N 1
ATOM 1706 C CA . GLU A 1 216 ? 1.842 -8.705 -1.235 1.00 88.88 216 GLU A CA 1
ATOM 1707 C C . GLU A 1 216 ? 3.284 -8.419 -0.844 1.00 88.88 216 GLU A C 1
ATOM 1709 O O . GLU A 1 216 ? 4.105 -8.074 -1.696 1.00 88.88 216 GLU A O 1
ATOM 1714 N N . HIS A 1 217 ? 3.586 -8.580 0.443 1.00 82.00 217 HIS A N 1
ATOM 1715 C CA . HIS A 1 217 ? 4.949 -8.478 0.947 1.00 82.00 217 HIS A CA 1
ATOM 1716 C C . HIS A 1 217 ? 5.238 -9.485 2.069 1.00 82.00 217 HIS A C 1
ATOM 1718 O O . HIS A 1 217 ? 4.357 -9.851 2.853 1.00 82.00 217 HIS A O 1
ATOM 1724 N N . ASP A 1 218 ? 6.492 -9.906 2.187 1.00 79.25 218 ASP A N 1
ATOM 1725 C CA . ASP A 1 218 ? 7.047 -10.626 3.346 1.00 79.25 218 ASP A CA 1
ATOM 1726 C C . ASP A 1 218 ? 8.125 -9.804 4.093 1.00 79.25 218 ASP A C 1
ATOM 1728 O O . ASP A 1 218 ? 8.684 -10.277 5.087 1.00 79.25 218 ASP A O 1
ATOM 1732 N N . ALA A 1 219 ? 8.353 -8.554 3.664 1.00 70.69 219 ALA A N 1
ATOM 1733 C CA . ALA A 1 219 ? 9.288 -7.612 4.275 1.00 70.69 219 ALA A CA 1
ATOM 1734 C C . ALA A 1 219 ? 8.979 -7.360 5.756 1.00 70.69 219 ALA A C 1
ATOM 1736 O O . ALA A 1 219 ? 7.816 -7.334 6.168 1.00 70.69 219 ALA A O 1
ATOM 1737 N N . LYS A 1 220 ? 10.025 -7.118 6.553 1.00 71.69 220 LYS A N 1
ATOM 1738 C CA . LYS A 1 220 ? 9.920 -6.854 8.003 1.00 71.69 220 LYS A CA 1
ATOM 1739 C C . LYS A 1 220 ? 9.536 -5.413 8.366 1.00 71.69 220 LYS A C 1
ATOM 1741 O O . LYS A 1 220 ? 9.482 -5.098 9.559 1.00 71.69 220 LYS A O 1
ATOM 1746 N N . ASP A 1 221 ? 9.263 -4.601 7.353 1.00 71.69 221 ASP A N 1
ATOM 1747 C CA . ASP A 1 221 ? 8.874 -3.192 7.418 1.00 71.69 221 ASP A CA 1
ATOM 1748 C C . ASP A 1 221 ? 7.418 -3.003 6.958 1.00 71.69 221 ASP A C 1
ATOM 1750 O O . ASP A 1 221 ? 6.680 -3.989 6.817 1.00 71.69 221 ASP A O 1
ATOM 1754 N N . GLU A 1 222 ? 6.968 -1.763 6.742 1.00 73.69 222 GLU A N 1
ATOM 1755 C CA . GLU A 1 222 ? 5.586 -1.523 6.325 1.00 73.69 222 GLU A CA 1
ATOM 1756 C C . GLU A 1 222 ? 5.317 -1.714 4.833 1.00 73.69 222 GLU A C 1
ATOM 1758 O O . GLU A 1 222 ? 6.102 -1.307 3.988 1.00 73.69 222 GLU A O 1
ATOM 1763 N N . CYS A 1 223 ? 4.157 -2.281 4.480 1.00 77.62 223 CYS A N 1
ATOM 1764 C CA . CYS A 1 223 ? 3.760 -2.442 3.074 1.00 77.62 223 CYS A CA 1
ATOM 1765 C C . CYS A 1 223 ? 3.688 -1.095 2.331 1.00 77.62 223 CYS A C 1
ATOM 1767 O O . CYS A 1 223 ? 4.022 -1.027 1.150 1.00 77.62 223 CYS A O 1
ATOM 1769 N N . MET A 1 224 ? 3.242 -0.025 2.985 1.00 84.19 224 MET A N 1
ATOM 1770 C CA . MET A 1 224 ? 3.209 1.330 2.437 1.00 84.19 224 MET A CA 1
ATOM 1771 C C . MET A 1 224 ? 3.615 2.340 3.503 1.00 84.19 224 MET A C 1
ATOM 1773 O O . MET A 1 224 ? 3.198 2.235 4.652 1.00 84.19 224 MET A O 1
ATOM 1777 N N . CYS A 1 225 ? 4.365 3.361 3.108 1.00 81.69 225 CYS A N 1
ATOM 1778 C CA . CYS A 1 225 ? 4.752 4.468 3.966 1.00 81.69 225 CYS A CA 1
ATOM 1779 C C . CYS A 1 225 ? 4.314 5.798 3.345 1.00 81.69 225 CYS A C 1
ATOM 1781 O O . CYS A 1 225 ? 4.692 6.136 2.221 1.00 81.69 225 CYS A O 1
ATOM 1783 N N . PHE A 1 226 ? 3.524 6.558 4.099 1.00 81.19 226 PHE A N 1
ATOM 1784 C CA . PHE A 1 226 ? 3.083 7.911 3.790 1.00 81.19 226 PHE A CA 1
ATOM 1785 C C . PHE A 1 226 ? 3.817 8.884 4.702 1.00 81.19 226 PHE A C 1
ATOM 1787 O O . PHE A 1 226 ? 3.451 9.075 5.860 1.00 81.19 226 PHE A O 1
ATOM 1794 N N . SER A 1 227 ? 4.871 9.499 4.186 1.00 77.62 227 SER A N 1
ATOM 1795 C CA . SER A 1 227 ? 5.671 10.468 4.911 1.00 77.62 227 SER A CA 1
ATOM 1796 C C . SER A 1 227 ? 5.327 11.893 4.507 1.00 77.62 227 SER A C 1
ATOM 1798 O O . SER A 1 227 ? 5.208 12.233 3.330 1.00 77.62 227 SER A O 1
ATOM 1800 N N . VAL A 1 228 ? 5.227 12.756 5.507 1.00 73.44 228 VAL A N 1
ATOM 1801 C CA . VAL A 1 228 ? 5.295 14.200 5.339 1.00 73.44 228 VAL A CA 1
ATOM 1802 C C . VAL A 1 228 ? 6.626 14.669 5.909 1.00 73.44 228 VAL A C 1
ATOM 1804 O O . VAL A 1 228 ? 6.990 14.379 7.051 1.00 73.44 228 VAL A O 1
ATOM 1807 N N . TYR A 1 229 ? 7.372 15.391 5.084 1.00 70.50 229 TYR A N 1
ATOM 1808 C CA . TYR A 1 229 ? 8.697 15.880 5.405 1.00 70.50 229 TYR A CA 1
ATOM 1809 C C . TYR A 1 229 ? 8.725 17.385 5.174 1.00 70.50 229 TYR A C 1
ATOM 1811 O O . TYR A 1 229 ? 8.524 17.864 4.064 1.00 70.50 229 TYR A O 1
ATOM 1819 N N . ASN A 1 230 ? 9.000 18.147 6.224 1.00 63.34 230 ASN A N 1
ATOM 1820 C CA . ASN A 1 230 ? 9.143 19.588 6.107 1.00 63.34 230 ASN A CA 1
ATOM 1821 C C . ASN A 1 230 ? 10.370 20.022 6.901 1.00 63.34 230 ASN A C 1
ATOM 1823 O O . ASN A 1 230 ? 10.421 19.878 8.125 1.00 63.34 230 ASN A O 1
ATOM 1827 N N . LYS A 1 231 ? 11.373 20.488 6.156 1.00 57.44 231 LYS A N 1
ATOM 1828 C CA . LYS A 1 231 ? 12.706 20.824 6.660 1.00 57.44 231 LYS A CA 1
ATOM 1829 C C . LYS A 1 231 ? 12.892 22.319 6.907 1.00 57.44 231 LYS A C 1
ATOM 1831 O O . LYS A 1 231 ? 13.870 22.680 7.552 1.00 57.44 231 LYS A O 1
ATOM 1836 N N . TYR A 1 232 ? 12.002 23.178 6.399 1.00 53.16 232 TYR A N 1
ATOM 1837 C CA . TYR A 1 232 ? 12.343 24.594 6.234 1.00 53.16 232 TYR A CA 1
ATOM 1838 C C . TYR A 1 232 ? 11.266 25.621 6.604 1.00 53.16 232 TYR A C 1
ATOM 1840 O O . TYR A 1 232 ? 11.634 26.782 6.711 1.00 53.16 232 TYR A O 1
ATOM 1848 N N . ASP A 1 233 ? 9.998 25.269 6.860 1.00 55.34 233 ASP A N 1
ATOM 1849 C CA . ASP A 1 233 ? 8.984 26.298 7.161 1.00 55.34 233 ASP A CA 1
ATOM 1850 C C . ASP A 1 233 ? 7.783 25.779 7.968 1.00 55.34 233 ASP A C 1
ATOM 1852 O O . ASP A 1 233 ? 7.354 24.645 7.800 1.00 55.34 233 ASP A O 1
ATOM 1856 N N . LYS A 1 234 ? 7.148 26.637 8.783 1.00 57.12 234 LYS A N 1
ATOM 1857 C CA . LYS A 1 234 ? 5.913 26.345 9.559 1.00 57.12 234 LYS A CA 1
ATOM 1858 C C . LYS A 1 234 ? 4.645 26.169 8.693 1.00 57.12 234 LYS A C 1
ATOM 1860 O O . LYS A 1 234 ? 3.541 26.494 9.129 1.00 57.12 234 LYS A O 1
ATOM 1865 N N . LYS A 1 235 ? 4.774 25.736 7.442 1.00 63.34 235 LYS A N 1
ATOM 1866 C CA . LYS A 1 235 ? 3.654 25.622 6.503 1.00 63.34 235 LYS A CA 1
ATOM 1867 C C . LYS A 1 235 ? 2.944 24.279 6.632 1.00 63.34 235 LYS A C 1
ATOM 1869 O O . LYS A 1 235 ? 3.550 23.263 6.975 1.00 63.34 235 LYS A O 1
ATOM 1874 N N . LEU A 1 236 ? 1.639 24.313 6.368 1.00 67.56 236 LEU A N 1
ATOM 1875 C CA . LEU A 1 236 ? 0.762 23.151 6.403 1.00 67.56 236 LEU A CA 1
ATOM 1876 C C . LEU A 1 236 ? 1.089 22.210 5.239 1.00 67.56 236 LEU A C 1
ATOM 1878 O O . LEU A 1 236 ? 0.935 22.584 4.078 1.00 67.56 236 LEU A O 1
ATOM 1882 N N . CYS A 1 237 ? 1.457 20.972 5.549 1.00 75.56 237 CYS A N 1
ATOM 1883 C CA . CYS A 1 237 ? 1.557 19.907 4.556 1.00 75.56 237 CYS A CA 1
ATOM 1884 C C . CYS A 1 237 ? 0.293 19.044 4.608 1.00 75.56 237 CYS A C 1
ATOM 1886 O O . CYS A 1 237 ? -0.053 18.516 5.668 1.00 75.56 237 CYS A O 1
ATOM 1888 N N . LYS A 1 238 ? -0.389 18.878 3.469 1.00 81.69 238 LYS A N 1
ATOM 1889 C CA . LYS A 1 238 ? -1.602 18.056 3.370 1.00 81.69 238 LYS A CA 1
ATOM 1890 C C . LYS A 1 238 ? -1.391 16.867 2.438 1.00 81.69 238 LYS A C 1
ATOM 1892 O O . LYS A 1 238 ? -0.865 17.033 1.337 1.00 81.69 238 LYS A O 1
ATOM 1897 N N . MET A 1 239 ? -1.834 15.690 2.863 1.00 86.06 239 MET A N 1
ATOM 1898 C CA . MET A 1 239 ? -1.891 14.493 2.028 1.00 86.06 239 MET A CA 1
ATOM 1899 C C . MET A 1 239 ? -3.283 13.866 2.127 1.00 86.06 239 MET A C 1
ATOM 1901 O O . MET A 1 239 ? -3.734 13.533 3.221 1.00 86.06 239 MET A O 1
ATOM 1905 N N . ASP A 1 240 ? -3.957 13.720 0.988 1.00 90.56 240 ASP A N 1
ATOM 1906 C CA . ASP A 1 240 ? -5.253 13.048 0.887 1.00 90.56 240 ASP A CA 1
ATOM 1907 C C . ASP A 1 240 ? -5.080 11.744 0.097 1.00 90.56 240 ASP A C 1
ATOM 1909 O O . ASP A 1 240 ? -4.788 11.762 -1.101 1.00 90.56 240 ASP A O 1
ATOM 1913 N N . VAL A 1 241 ? -5.259 10.609 0.769 1.00 91.00 241 VAL A N 1
ATOM 1914 C CA . VAL A 1 241 ? -5.056 9.267 0.215 1.00 91.00 241 VAL A CA 1
ATOM 1915 C C . VAL A 1 241 ? -6.395 8.541 0.128 1.00 91.00 241 VAL A C 1
ATOM 1917 O O . VAL A 1 241 ? -7.089 8.384 1.130 1.00 91.00 241 VAL A O 1
ATOM 1920 N N . ASN A 1 242 ? -6.753 8.067 -1.063 1.00 95.44 242 ASN A N 1
ATOM 1921 C CA . ASN A 1 242 ? -7.946 7.262 -1.306 1.00 95.44 242 ASN A CA 1
ATOM 1922 C C . ASN A 1 242 ? -7.541 5.893 -1.854 1.00 95.44 242 ASN A C 1
ATOM 1924 O O . ASN A 1 242 ? -6.883 5.801 -2.888 1.00 95.44 242 ASN A O 1
ATOM 1928 N N . VAL A 1 243 ? -7.959 4.831 -1.175 1.00 94.62 243 VAL A N 1
ATOM 1929 C CA . VAL A 1 243 ? -7.668 3.444 -1.533 1.00 94.62 243 VAL A CA 1
ATOM 1930 C C . VAL A 1 243 ? -8.987 2.692 -1.682 1.00 94.62 243 VAL A C 1
ATOM 1932 O O . VAL A 1 243 ? -9.771 2.607 -0.740 1.00 94.62 243 VAL A O 1
ATOM 1935 N N . GLU A 1 244 ? -9.259 2.146 -2.864 1.00 98.25 244 GLU A N 1
ATOM 1936 C CA . GLU A 1 244 ? -10.536 1.503 -3.188 1.00 98.25 244 GLU A CA 1
ATOM 1937 C C . GLU A 1 244 ? -10.310 0.092 -3.745 1.00 98.25 244 GLU A C 1
ATOM 1939 O O . GLU A 1 244 ? -9.486 -0.095 -4.641 1.00 98.25 244 GLU A O 1
ATOM 1944 N N . LYS A 1 245 ? -11.063 -0.905 -3.257 1.00 98.19 245 LYS A N 1
ATOM 1945 C CA . LYS A 1 245 ? -11.068 -2.278 -3.806 1.00 98.19 245 LYS A CA 1
ATOM 1946 C C . LYS A 1 245 ? -9.670 -2.905 -3.902 1.00 98.19 245 LYS A C 1
ATOM 1948 O O . LYS A 1 245 ? -9.353 -3.591 -4.870 1.00 98.19 245 LYS A O 1
ATOM 1953 N N . CYS A 1 246 ? -8.816 -2.638 -2.918 1.00 96.50 246 CYS A N 1
ATOM 1954 C CA . CYS A 1 246 ? -7.462 -3.181 -2.877 1.00 96.50 246 CYS A CA 1
ATOM 1955 C C . CYS A 1 246 ? -7.358 -4.359 -1.907 1.00 96.50 246 CYS A C 1
ATOM 1957 O O . CYS A 1 246 ? -8.050 -4.409 -0.887 1.00 96.50 246 CYS A O 1
ATOM 1959 N N . GLU A 1 247 ? -6.463 -5.292 -2.210 1.00 94.75 247 GLU A N 1
ATOM 1960 C CA . GLU A 1 247 ? -6.112 -6.394 -1.319 1.00 94.75 247 GLU A CA 1
ATOM 1961 C C . GLU A 1 247 ? -4.658 -6.260 -0.873 1.00 94.75 247 GLU A C 1
ATOM 1963 O O . GLU A 1 247 ? -3.751 -6.101 -1.688 1.00 94.75 247 GLU A O 1
ATOM 1968 N N . PHE A 1 248 ? -4.459 -6.343 0.436 1.00 89.88 248 PHE A N 1
ATOM 1969 C CA . PHE A 1 248 ? -3.171 -6.271 1.098 1.00 89.88 248 PHE A CA 1
ATOM 1970 C C . PHE A 1 248 ? -2.902 -7.591 1.799 1.00 89.88 248 PHE A C 1
ATOM 1972 O O . PHE A 1 248 ? -3.687 -8.018 2.651 1.00 89.88 248 PHE A O 1
ATOM 1979 N N . TYR A 1 249 ? -1.775 -8.217 1.483 1.00 87.94 249 TYR A N 1
ATOM 1980 C CA . TYR A 1 249 ? -1.356 -9.464 2.094 1.00 87.94 249 TYR A CA 1
ATOM 1981 C C . TYR A 1 249 ? 0.062 -9.365 2.644 1.00 87.94 249 TYR A C 1
ATOM 1983 O O . TYR A 1 249 ? 1.011 -9.061 1.928 1.00 87.94 249 TYR A O 1
ATOM 1991 N N . SER A 1 250 ? 0.204 -9.641 3.937 1.00 81.31 250 SER A N 1
ATOM 1992 C CA . SER A 1 250 ? 1.495 -9.631 4.613 1.00 81.31 250 SER A CA 1
ATOM 1993 C C . SER A 1 250 ? 1.832 -11.023 5.145 1.00 81.31 250 SER A C 1
ATOM 1995 O O . SER A 1 250 ? 1.113 -11.568 5.993 1.00 81.31 250 SER A O 1
ATOM 1997 N N . LYS A 1 251 ? 2.950 -11.590 4.687 1.00 79.62 251 LYS A N 1
ATOM 1998 C CA . LYS A 1 251 ? 3.456 -12.914 5.100 1.00 79.62 251 LYS A CA 1
ATOM 1999 C C . LYS A 1 251 ? 4.564 -12.852 6.156 1.00 79.62 251 LYS A C 1
ATOM 2001 O O . LYS A 1 251 ? 5.086 -13.887 6.553 1.00 79.62 251 LYS A O 1
ATOM 2006 N N . CYS A 1 252 ? 4.940 -11.654 6.600 1.00 67.69 252 CYS A N 1
ATOM 2007 C CA . CYS A 1 252 ? 6.167 -11.455 7.363 1.00 67.69 252 CYS A CA 1
ATOM 2008 C C . CYS A 1 252 ? 6.189 -12.169 8.730 1.00 67.69 252 CYS A C 1
ATOM 2010 O O . CYS A 1 252 ? 5.251 -12.061 9.522 1.00 67.69 252 CYS A O 1
ATOM 2012 N N . GLU A 1 253 ? 7.312 -12.812 9.059 1.00 63.75 253 GLU A N 1
ATOM 2013 C CA . GLU A 1 253 ? 7.539 -13.472 10.353 1.00 63.75 253 GLU A CA 1
ATOM 2014 C C . GLU A 1 253 ? 8.142 -12.544 11.443 1.00 63.75 253 GLU A C 1
ATOM 2016 O O . GLU A 1 253 ? 8.647 -12.998 12.471 1.00 63.75 253 GLU A O 1
ATOM 2021 N N . SER A 1 254 ? 8.152 -11.223 11.222 1.00 57.41 254 SER A N 1
ATOM 2022 C CA . SER A 1 254 ? 8.922 -10.263 12.032 1.00 57.41 254 SER A CA 1
ATOM 2023 C C . SER A 1 254 ? 8.110 -9.515 13.102 1.00 57.41 254 SER A C 1
ATOM 2025 O O . SER A 1 254 ? 6.900 -9.311 12.936 1.00 57.41 254 SER A O 1
ATOM 2027 N N . PRO A 1 255 ? 8.771 -9.043 14.185 1.00 47.75 255 PRO A N 1
ATOM 2028 C CA . PRO A 1 255 ? 8.176 -8.217 15.230 1.00 47.75 255 PRO A CA 1
ATOM 2029 C C . PRO A 1 255 ? 7.619 -6.846 14.869 1.00 47.75 255 PRO A C 1
ATOM 2031 O O . PRO A 1 255 ? 6.964 -6.289 15.734 1.00 47.75 255 PRO A O 1
ATOM 2034 N N . SER A 1 256 ? 7.924 -6.245 13.718 1.00 52.53 256 SER A N 1
ATOM 2035 C CA . SER A 1 256 ? 7.760 -4.787 13.529 1.00 52.53 256 SER A CA 1
ATOM 2036 C C . SER A 1 256 ? 6.905 -4.353 12.336 1.00 52.53 256 SER A C 1
ATOM 2038 O O . SER A 1 256 ? 6.737 -3.155 12.141 1.00 52.53 256 SER A O 1
ATOM 2040 N N . SER A 1 257 ? 6.337 -5.283 11.567 1.00 54.72 257 SER A N 1
ATOM 2041 C CA . SER A 1 257 ? 5.681 -4.958 10.290 1.00 54.72 257 SER A CA 1
ATOM 2042 C C . SER A 1 257 ? 4.258 -4.408 10.460 1.00 54.72 257 SER A C 1
ATOM 2044 O O . SER A 1 257 ? 3.414 -4.983 11.152 1.00 54.72 257 SER A O 1
ATOM 2046 N N . GLY A 1 258 ? 3.971 -3.284 9.805 1.00 62.88 258 GLY A N 1
ATOM 2047 C CA . GLY A 1 258 ? 2.616 -2.770 9.603 1.00 62.88 258 GLY A CA 1
ATOM 2048 C C . GLY A 1 258 ? 2.172 -2.917 8.148 1.00 62.88 258 GLY A C 1
ATOM 2049 O O . GLY A 1 258 ? 2.998 -3.108 7.264 1.00 62.88 258 GLY A O 1
ATOM 2050 N N . PHE A 1 259 ? 0.880 -2.807 7.845 1.00 71.00 259 PHE A N 1
ATOM 2051 C CA . PHE A 1 259 ? 0.512 -2.576 6.444 1.00 71.00 259 PHE A CA 1
ATOM 2052 C C . PHE A 1 259 ? 0.892 -1.158 6.047 1.00 71.00 259 PHE A C 1
ATOM 2054 O O . PHE A 1 259 ? 1.430 -0.944 4.970 1.00 71.00 259 PHE A O 1
ATOM 2061 N N . ILE A 1 260 ? 0.595 -0.182 6.902 1.00 74.25 260 ILE A N 1
ATOM 2062 C CA . ILE A 1 260 ? 0.683 1.219 6.516 1.00 74.25 260 ILE A CA 1
ATOM 2063 C C . ILE A 1 260 ? 1.350 2.011 7.630 1.00 74.25 260 ILE A C 1
ATOM 2065 O O . ILE A 1 260 ? 0.915 1.985 8.780 1.00 74.25 260 ILE A O 1
ATOM 2069 N N . LEU A 1 261 ? 2.410 2.734 7.299 1.00 74.38 261 LEU A N 1
ATOM 2070 C CA . LEU A 1 261 ? 3.014 3.708 8.188 1.00 74.38 261 LEU A CA 1
ATOM 2071 C C . LEU A 1 261 ? 2.663 5.101 7.713 1.00 74.38 261 LEU A C 1
ATOM 2073 O O . LEU A 1 261 ? 2.830 5.438 6.546 1.00 74.38 261 LEU A O 1
ATOM 2077 N N . VAL A 1 262 ? 2.217 5.928 8.641 1.00 72.19 262 VAL A N 1
ATOM 2078 C CA . VAL A 1 262 ? 2.135 7.363 8.441 1.00 72.19 262 VAL A CA 1
ATOM 2079 C C . VAL A 1 262 ? 3.250 8.004 9.249 1.00 72.19 262 VAL A C 1
ATOM 2081 O O . VAL A 1 262 ? 3.374 7.767 10.451 1.00 72.19 262 VAL A O 1
ATOM 2084 N N . TYR A 1 263 ? 4.076 8.792 8.576 1.00 71.88 263 TYR A N 1
ATOM 2085 C CA . TYR A 1 263 ? 5.346 9.258 9.103 1.00 71.88 263 TYR A CA 1
ATOM 2086 C C . TYR A 1 263 ? 5.452 10.777 9.063 1.00 71.88 263 TYR A C 1
ATOM 2088 O O . TYR A 1 263 ? 5.210 11.388 8.022 1.00 71.88 263 TYR A O 1
ATOM 2096 N N . SER A 1 264 ? 5.882 11.394 10.164 1.00 64.06 264 SER A N 1
ATOM 2097 C CA . SER A 1 264 ? 6.301 12.799 10.171 1.00 64.06 264 SER A CA 1
ATOM 2098 C C . SER A 1 264 ? 7.769 12.908 10.572 1.00 64.06 264 SER A C 1
ATOM 2100 O O . SER A 1 264 ? 8.176 12.461 11.645 1.00 64.06 264 SER A O 1
ATOM 2102 N N . HIS A 1 265 ? 8.564 13.513 9.693 1.00 65.06 265 HIS A N 1
ATOM 2103 C CA . HIS A 1 265 ? 9.991 13.794 9.897 1.00 65.06 265 HIS A CA 1
ATOM 2104 C C . HIS A 1 265 ? 10.266 15.265 10.244 1.00 65.06 265 HIS A C 1
ATOM 2106 O O . HIS A 1 265 ? 11.413 15.717 10.223 1.00 65.06 265 HIS A O 1
ATOM 2112 N N . SER A 1 266 ? 9.221 16.055 10.469 1.00 58.00 266 SER A N 1
ATOM 2113 C CA . SER A 1 266 ? 9.383 17.491 10.612 1.00 58.00 266 SER A CA 1
ATOM 2114 C C . SER A 1 266 ? 9.755 17.884 12.034 1.00 58.00 266 SER A C 1
ATOM 2116 O O . SER A 1 266 ? 9.162 17.418 12.994 1.00 58.00 266 SER A O 1
ATOM 2118 N N . GLN A 1 267 ? 10.699 18.812 12.159 1.00 55.78 267 GLN A N 1
ATOM 2119 C CA . GLN A 1 267 ? 10.815 19.635 13.351 1.00 55.78 267 GLN A CA 1
ATOM 2120 C C . GLN A 1 267 ? 9.916 20.862 13.123 1.00 55.78 267 GLN A C 1
ATOM 2122 O O . GLN A 1 267 ? 10.354 21.803 12.463 1.00 55.78 267 GLN A O 1
ATOM 2127 N N . LYS A 1 268 ? 8.695 20.878 13.691 1.00 57.72 268 LYS A N 1
ATOM 2128 C CA . LYS A 1 268 ? 7.758 22.035 13.741 1.00 57.72 268 LYS A CA 1
ATOM 2129 C C . LYS A 1 268 ? 6.742 22.205 12.590 1.00 57.72 268 LYS A C 1
ATOM 2131 O O . LYS A 1 268 ? 6.193 23.304 12.460 1.00 57.72 268 LYS A O 1
ATOM 2136 N N . ALA A 1 269 ? 6.449 21.199 11.765 1.00 57.31 269 ALA A N 1
ATOM 2137 C CA . ALA A 1 269 ? 5.391 21.336 10.752 1.00 57.31 269 ALA A CA 1
ATOM 2138 C C . ALA A 1 269 ? 4.015 20.915 11.259 1.00 57.31 269 ALA A C 1
ATOM 2140 O O . ALA A 1 269 ? 3.869 19.911 11.954 1.00 57.31 269 ALA A O 1
ATOM 2141 N N . TYR A 1 270 ? 2.999 21.661 10.817 1.00 69.00 270 TYR A N 1
ATOM 2142 C CA . TYR A 1 270 ? 1.619 21.213 10.904 1.00 69.00 270 TYR A CA 1
ATOM 2143 C C . TYR A 1 270 ? 1.332 20.289 9.722 1.00 69.00 270 TYR A C 1
ATOM 2145 O O . TYR A 1 270 ? 1.502 20.690 8.569 1.00 69.00 270 TYR A O 1
ATOM 2153 N N . SER A 1 271 ? 0.917 19.054 9.983 1.00 74.94 271 SER A N 1
ATOM 2154 C CA . SER A 1 271 ? 0.562 18.108 8.920 1.00 74.94 271 SER A CA 1
ATOM 2155 C C . SER A 1 271 ? -0.891 17.675 9.031 1.00 74.94 271 SER A C 1
ATOM 2157 O O . SER A 1 271 ? -1.449 17.553 10.117 1.00 74.94 271 SER A O 1
ATOM 2159 N N . THR A 1 272 ? -1.551 17.495 7.895 1.00 80.75 272 THR A N 1
ATOM 2160 C CA . THR A 1 272 ? -2.875 16.877 7.842 1.00 80.75 272 THR A CA 1
ATOM 2161 C C . THR A 1 272 ? -2.835 15.737 6.854 1.00 80.75 272 THR A C 1
ATOM 2163 O O . THR A 1 272 ? -2.606 15.949 5.664 1.00 80.75 272 THR A O 1
ATOM 2166 N N . ILE A 1 273 ? -3.050 14.527 7.349 1.00 83.06 273 ILE A N 1
ATOM 2167 C CA . ILE A 1 273 ? -3.067 13.328 6.522 1.00 83.06 273 ILE A CA 1
ATOM 2168 C C . ILE A 1 273 ? -4.435 12.689 6.685 1.00 83.06 273 ILE A C 1
ATOM 2170 O O . ILE A 1 273 ? -4.803 12.248 7.775 1.00 83.06 273 ILE A O 1
ATOM 2174 N N . ASN A 1 274 ? -5.194 12.679 5.594 1.00 88.44 274 ASN A N 1
ATOM 2175 C CA . ASN A 1 274 ? -6.484 12.017 5.524 1.00 88.44 274 ASN A CA 1
ATOM 2176 C C . ASN A 1 274 ? -6.335 10.777 4.659 1.00 88.44 274 ASN A C 1
ATOM 2178 O O . ASN A 1 274 ? -5.917 10.870 3.506 1.00 88.44 274 ASN A O 1
ATOM 2182 N N . VAL A 1 275 ? -6.707 9.628 5.203 1.00 88.81 275 VAL A N 1
ATOM 2183 C CA . VAL A 1 275 ? -6.642 8.360 4.488 1.00 88.81 275 VAL A CA 1
ATOM 2184 C C . VAL A 1 275 ? -8.013 7.708 4.498 1.00 88.81 275 VAL A C 1
ATOM 2186 O O . VAL A 1 275 ? -8.626 7.568 5.553 1.00 88.81 275 VAL A O 1
ATOM 2189 N N . LYS A 1 276 ? -8.507 7.316 3.326 1.00 94.38 276 LYS A N 1
ATOM 2190 C CA . LYS A 1 276 ? -9.794 6.638 3.166 1.00 94.38 276 LYS A CA 1
ATOM 2191 C C . LYS A 1 276 ? -9.596 5.305 2.466 1.00 94.38 276 LYS A C 1
ATOM 2193 O O . LYS A 1 276 ? -9.112 5.272 1.338 1.00 94.38 276 LYS A O 1
ATOM 2198 N N . TYR A 1 277 ? -10.022 4.229 3.113 1.00 93.88 277 TYR A N 1
ATOM 2199 C CA . TYR A 1 277 ? -10.086 2.888 2.543 1.00 93.88 277 TYR A CA 1
ATOM 2200 C C . TYR A 1 277 ? -11.538 2.508 2.306 1.00 93.88 277 TYR A C 1
ATOM 2202 O O . TYR A 1 277 ? -12.352 2.579 3.226 1.00 93.88 277 TYR A O 1
ATOM 2210 N N . LYS A 1 278 ? -11.853 2.054 1.095 1.00 98.00 278 LYS A N 1
ATOM 2211 C CA . LYS A 1 278 ? -13.187 1.586 0.727 1.00 98.00 278 LYS A CA 1
ATOM 2212 C C . LYS A 1 278 ? -13.115 0.196 0.112 1.00 98.00 278 LYS A C 1
ATOM 2214 O O . LYS A 1 278 ? -12.366 -0.016 -0.842 1.00 98.00 278 LYS A O 1
ATOM 2219 N N . ALA A 1 279 ? -13.899 -0.741 0.637 1.00 98.12 279 ALA A N 1
ATOM 2220 C CA . ALA A 1 279 ? -13.990 -2.113 0.137 1.00 98.12 279 ALA A CA 1
ATOM 2221 C C . ALA A 1 279 ? -12.623 -2.821 0.013 1.00 98.12 279 ALA A C 1
ATOM 2223 O O . ALA A 1 279 ? -12.382 -3.560 -0.941 1.00 98.12 279 ALA A O 1
ATOM 2224 N N . CYS A 1 280 ? -11.702 -2.558 0.944 1.00 96.00 280 CYS A N 1
ATOM 2225 C CA . CYS A 1 280 ? -10.367 -3.159 0.944 1.00 96.00 280 CYS A CA 1
ATOM 2226 C C . CYS A 1 280 ? -10.310 -4.417 1.820 1.00 96.00 280 CYS A C 1
ATOM 2228 O O . CYS A 1 280 ? -11.054 -4.546 2.793 1.00 96.00 280 CYS A O 1
ATOM 2230 N N . SER A 1 281 ? -9.396 -5.332 1.501 1.00 94.00 281 SER A N 1
ATOM 2231 C CA . SER A 1 281 ? -9.130 -6.536 2.293 1.00 94.00 281 SER A CA 1
ATOM 2232 C C . SER A 1 281 ? -7.700 -6.522 2.817 1.00 94.00 281 SER A C 1
ATOM 2234 O O . SER A 1 281 ? -6.764 -6.371 2.040 1.00 94.00 281 SER A O 1
ATOM 2236 N N . PHE A 1 282 ? -7.527 -6.760 4.112 1.00 89.31 282 PHE A N 1
ATOM 2237 C CA . PHE A 1 282 ? -6.233 -6.849 4.781 1.00 89.31 282 PHE A CA 1
ATOM 2238 C C . PHE A 1 282 ? -6.075 -8.248 5.364 1.00 89.31 282 PHE A C 1
ATOM 2240 O O . PHE A 1 282 ? -6.909 -8.684 6.159 1.00 89.31 282 PHE A O 1
ATOM 2247 N N . LYS A 1 283 ? -5.016 -8.953 4.966 1.00 87.44 283 LYS A N 1
ATOM 2248 C CA . LYS A 1 283 ? -4.766 -10.343 5.356 1.00 87.44 283 LYS A CA 1
ATOM 2249 C C . LYS A 1 283 ? -3.370 -10.518 5.924 1.00 87.44 283 LYS A C 1
ATOM 2251 O O . LYS A 1 283 ? -2.392 -10.054 5.337 1.00 87.44 283 LYS A O 1
ATOM 2256 N N . THR A 1 284 ? -3.258 -11.230 7.034 1.00 79.69 284 THR A N 1
ATOM 2257 C CA . THR A 1 284 ? -1.962 -11.565 7.631 1.00 79.69 284 THR A CA 1
ATOM 2258 C C . THR A 1 284 ? -1.852 -13.057 7.880 1.00 79.69 284 THR A C 1
ATOM 2260 O O . THR A 1 284 ? -2.813 -13.703 8.283 1.00 79.69 284 THR A O 1
ATOM 2263 N N . SER A 1 285 ? -0.655 -13.595 7.664 1.00 76.44 285 SER A N 1
ATOM 2264 C CA . SER A 1 285 ? -0.283 -14.940 8.107 1.00 76.44 285 SER A CA 1
ATOM 2265 C C . SER A 1 285 ? 1.166 -14.944 8.586 1.00 76.44 285 SER A C 1
ATOM 2267 O O . SER A 1 285 ? 1.993 -14.248 7.991 1.00 76.44 285 SER A O 1
ATOM 2269 N N . GLY A 1 286 ? 1.487 -15.737 9.611 1.00 68.62 286 GLY A N 1
ATOM 2270 C CA . GLY A 1 286 ? 2.862 -15.957 10.088 1.00 68.62 286 GLY A CA 1
ATOM 2271 C C . GLY A 1 286 ? 3.031 -15.777 11.602 1.00 68.62 286 GLY A C 1
ATOM 2272 O O . GLY A 1 286 ? 2.108 -15.368 12.307 1.00 68.62 286 GLY A O 1
ATOM 2273 N N . ALA A 1 287 ? 4.216 -16.108 12.124 1.00 59.59 287 ALA A N 1
ATOM 2274 C CA . ALA A 1 287 ? 4.604 -15.746 13.491 1.00 59.59 287 ALA A CA 1
ATOM 2275 C C . ALA A 1 287 ? 4.859 -14.235 13.540 1.00 59.59 287 ALA A C 1
ATOM 2277 O O . ALA A 1 287 ? 5.595 -13.732 12.706 1.00 59.59 287 ALA A O 1
ATOM 2278 N N . SER A 1 288 ? 4.241 -13.465 14.435 1.00 53.94 288 SER A N 1
ATOM 2279 C CA . SER A 1 288 ? 4.445 -12.012 14.397 1.00 53.94 288 SER A CA 1
ATOM 2280 C C . SER A 1 288 ? 4.370 -11.366 15.763 1.00 53.94 288 SER A C 1
ATOM 2282 O O . SER A 1 288 ? 3.318 -11.324 16.385 1.00 53.94 288 SER A O 1
ATOM 2284 N N . TYR A 1 289 ? 5.490 -10.798 16.205 1.00 51.00 289 TYR A N 1
ATOM 2285 C CA . TYR A 1 289 ? 5.583 -10.236 17.549 1.00 51.00 289 TYR A CA 1
ATOM 2286 C C . TYR A 1 289 ? 4.902 -8.861 17.701 1.00 51.00 289 TYR A C 1
ATOM 2288 O O . TYR A 1 289 ? 4.587 -8.509 18.837 1.00 51.00 289 TYR A O 1
ATOM 2296 N N . SER A 1 290 ? 4.633 -8.126 16.607 1.00 54.72 290 SER A N 1
ATOM 2297 C CA . SER A 1 290 ? 3.693 -6.990 16.555 1.00 54.72 290 SER A CA 1
ATOM 2298 C C . SER A 1 290 ? 3.258 -6.718 15.105 1.00 54.72 290 SER A C 1
ATOM 2300 O O . SER A 1 290 ? 4.112 -6.577 14.229 1.00 54.72 290 SER A O 1
ATOM 2302 N N . ARG A 1 291 ? 1.945 -6.625 14.838 1.00 59.72 291 ARG A N 1
ATOM 2303 C CA . ARG A 1 291 ? 1.431 -6.044 13.584 1.00 59.72 291 ARG A CA 1
ATOM 2304 C C . ARG A 1 291 ? 0.445 -4.923 13.832 1.00 59.72 291 ARG A C 1
ATOM 2306 O O . ARG A 1 291 ? -0.306 -4.947 14.805 1.00 59.72 291 ARG A O 1
ATOM 2313 N N . LYS A 1 292 ? 0.457 -3.970 12.903 1.00 66.38 292 LYS A N 1
ATOM 2314 C CA . LYS A 1 292 ? -0.398 -2.780 12.868 1.00 66.38 292 LYS A CA 1
ATOM 2315 C C . LYS A 1 292 ? -1.033 -2.692 11.479 1.00 66.38 292 LYS A C 1
ATOM 2317 O O . LYS A 1 292 ? -0.332 -2.818 10.482 1.00 66.38 292 LYS A O 1
ATOM 2322 N N . ILE A 1 293 ? -2.337 -2.453 11.374 1.00 64.50 293 ILE A N 1
ATOM 2323 C CA . ILE A 1 293 ? -2.952 -2.010 10.112 1.00 64.50 293 ILE A CA 1
ATOM 2324 C C . ILE A 1 293 ? -2.316 -0.688 9.717 1.00 64.50 293 ILE A C 1
ATOM 2326 O O . ILE A 1 293 ? -1.796 -0.550 8.616 1.00 64.50 293 ILE A O 1
ATOM 2330 N N . GLN A 1 294 ? -2.326 0.259 10.653 1.00 68.38 294 GLN A N 1
ATOM 2331 C CA . GLN A 1 294 ? -1.755 1.569 10.444 1.00 68.38 294 GLN A CA 1
ATOM 2332 C C . GLN A 1 294 ? -1.043 2.047 11.703 1.00 68.38 294 GLN A C 1
ATOM 2334 O O . GLN A 1 294 ? -1.649 2.120 12.774 1.00 68.38 294 GLN A O 1
ATOM 2339 N N . GLY A 1 295 ? 0.242 2.355 11.563 1.00 65.31 295 GLY A N 1
ATOM 2340 C CA . GLY A 1 295 ? 1.026 3.056 12.567 1.00 65.31 295 GLY A CA 1
ATOM 2341 C C . GLY A 1 295 ? 1.102 4.538 12.232 1.00 65.31 295 GLY A C 1
ATOM 2342 O O . GLY A 1 295 ? 1.218 4.903 11.066 1.00 65.31 295 GLY A O 1
ATOM 2343 N N . TYR A 1 296 ? 1.063 5.391 13.249 1.00 66.88 296 TYR A N 1
ATOM 2344 C CA . TYR A 1 296 ? 1.599 6.742 13.130 1.00 66.88 296 TYR A CA 1
ATOM 2345 C C . TYR A 1 296 ? 2.896 6.808 13.926 1.00 66.88 296 TYR A C 1
ATOM 2347 O O . TYR A 1 296 ? 2.918 6.355 15.073 1.00 66.88 296 TYR A O 1
ATOM 2355 N N . GLN A 1 297 ? 3.956 7.325 13.308 1.00 67.19 297 GLN A N 1
ATOM 2356 C CA . GLN A 1 297 ? 5.251 7.506 13.946 1.00 67.19 297 GLN A CA 1
ATOM 2357 C C . GLN A 1 297 ? 5.802 8.905 13.657 1.00 67.19 297 GLN A C 1
ATOM 2359 O O . GLN A 1 297 ? 5.925 9.340 12.512 1.00 67.19 297 GLN A O 1
ATOM 2364 N N . ILE A 1 298 ? 6.178 9.587 14.734 1.00 61.22 298 ILE A N 1
ATOM 2365 C CA . ILE A 1 298 ? 6.986 10.806 14.701 1.00 61.22 298 ILE A CA 1
ATOM 2366 C C . ILE A 1 298 ? 8.422 10.376 14.943 1.00 61.22 298 ILE A C 1
ATOM 2368 O O . ILE A 1 298 ? 8.685 9.753 15.975 1.00 61.22 298 ILE A O 1
ATOM 2372 N N . CYS A 1 299 ? 9.361 10.698 14.055 1.00 57.56 299 CYS A N 1
ATOM 2373 C CA . CYS A 1 299 ? 10.770 10.511 14.387 1.00 57.56 299 CYS A CA 1
ATOM 2374 C C . CYS A 1 299 ? 11.524 11.837 14.408 1.00 57.56 299 CYS A C 1
ATOM 2376 O O . CYS A 1 299 ? 12.029 12.369 13.422 1.00 57.56 299 CYS A O 1
ATOM 2378 N N . THR A 1 300 ? 11.598 12.368 15.615 1.00 54.19 300 THR A N 1
ATOM 2379 C CA . THR A 1 300 ? 12.452 13.479 15.985 1.00 54.19 300 THR A CA 1
ATOM 2380 C C . THR A 1 300 ? 13.063 13.118 17.331 1.00 54.19 300 THR A C 1
ATOM 2382 O O . THR A 1 300 ? 12.386 12.627 18.232 1.00 54.19 300 THR A O 1
ATOM 2385 N N . GLY A 1 301 ? 14.378 13.294 17.450 1.00 47.69 301 GLY A N 1
ATOM 2386 C CA . GLY A 1 301 ? 15.092 13.024 18.697 1.00 47.69 301 GLY A CA 1
ATOM 2387 C C . GLY A 1 301 ? 14.757 14.013 19.815 1.00 47.69 301 GLY A C 1
ATOM 2388 O O . GLY A 1 301 ? 15.004 13.687 20.965 1.00 47.69 301 GLY A O 1
ATOM 2389 N N . ASP A 1 302 ? 14.177 15.181 19.489 1.00 46.97 302 ASP A N 1
ATOM 2390 C CA . ASP A 1 302 ? 14.130 16.333 20.406 1.00 46.97 302 ASP A CA 1
ATOM 2391 C C . ASP A 1 302 ? 12.926 17.302 20.243 1.00 46.97 302 ASP A C 1
ATOM 2393 O O . ASP A 1 302 ? 12.914 18.365 20.871 1.00 46.97 302 ASP A O 1
ATOM 2397 N N . SER A 1 303 ? 11.892 17.033 19.423 1.00 45.84 303 SER A N 1
ATOM 2398 C CA . SER A 1 303 ? 10.813 18.033 19.231 1.00 45.84 303 SER A CA 1
ATOM 2399 C C . SER A 1 303 ? 9.686 17.919 20.270 1.00 45.84 303 SER A C 1
ATOM 2401 O O . SER A 1 303 ? 8.881 16.995 20.280 1.00 45.84 303 SER A O 1
ATOM 2403 N N . LYS A 1 304 ? 9.565 18.953 21.112 1.00 50.38 304 LYS A N 1
ATOM 2404 C CA . LYS A 1 304 ? 8.429 19.186 22.028 1.00 50.38 304 LYS A CA 1
ATOM 2405 C C . LYS A 1 304 ? 7.110 19.578 21.329 1.00 50.38 304 LYS A C 1
ATOM 2407 O O . LYS A 1 304 ? 6.116 19.785 22.015 1.00 50.38 304 LYS A O 1
ATOM 2412 N N . TYR A 1 305 ? 7.079 19.724 20.000 1.00 51.25 305 TYR A N 1
ATOM 2413 C CA . TYR A 1 305 ? 5.968 20.373 19.290 1.00 51.25 305 TYR A CA 1
ATOM 2414 C C . TYR A 1 305 ? 5.762 19.807 17.883 1.00 51.25 305 TYR A C 1
ATOM 2416 O O . TYR A 1 305 ? 6.184 20.422 16.904 1.00 51.25 305 TYR A O 1
ATOM 2424 N N . ASP A 1 306 ? 5.083 18.667 17.785 1.00 53.06 306 ASP A N 1
ATOM 2425 C CA . ASP A 1 306 ? 4.488 18.224 16.526 1.00 53.06 306 ASP A CA 1
ATOM 2426 C C . ASP A 1 306 ? 2.968 18.255 16.651 1.00 53.06 306 ASP A C 1
ATOM 2428 O O . ASP A 1 306 ? 2.365 17.581 17.490 1.00 53.06 306 ASP A O 1
ATOM 2432 N N . TYR A 1 307 ? 2.360 19.098 15.820 1.00 58.66 307 TYR A N 1
ATOM 2433 C CA . TYR A 1 307 ? 0.922 19.268 15.706 1.00 58.66 307 TYR A CA 1
ATOM 2434 C C . TYR A 1 307 ? 0.509 18.696 14.355 1.00 58.66 307 TYR A C 1
ATOM 2436 O O . TYR A 1 307 ? 1.011 19.118 13.321 1.00 58.66 307 TYR A O 1
ATOM 2444 N N . GLY A 1 308 ? -0.391 17.726 14.325 1.00 68.50 308 GLY A N 1
ATOM 2445 C CA . GLY A 1 308 ? -0.882 17.216 13.054 1.00 68.50 308 GLY A CA 1
ATOM 2446 C C . GLY A 1 308 ? -2.168 16.445 13.228 1.00 68.50 308 GLY A C 1
ATOM 2447 O O . GLY A 1 308 ? -2.339 15.774 14.240 1.00 68.50 308 GLY A O 1
ATOM 2448 N N . ILE A 1 309 ? -3.068 16.590 12.261 1.00 77.12 309 ILE A N 1
ATOM 2449 C CA . ILE A 1 309 ? -4.359 15.912 12.231 1.00 77.12 309 ILE A CA 1
ATOM 2450 C C . ILE A 1 309 ? -4.224 14.680 11.342 1.00 77.12 309 ILE A C 1
ATOM 2452 O O . ILE A 1 309 ? -3.921 14.783 10.152 1.00 77.12 309 ILE A O 1
ATOM 2456 N N . PHE A 1 310 ? -4.485 13.517 11.918 1.00 80.31 310 PHE A N 1
ATOM 2457 C CA . PHE A 1 310 ? -4.413 12.232 11.246 1.00 80.31 310 PHE A CA 1
ATOM 2458 C C . PHE A 1 310 ? -5.789 11.592 11.294 1.00 80.31 310 PHE A C 1
ATOM 2460 O O . PHE A 1 310 ? -6.221 11.100 12.336 1.00 80.31 310 PHE A O 1
ATOM 2467 N N . ASN A 1 311 ? -6.473 11.608 10.154 1.00 86.81 311 ASN A N 1
ATOM 2468 C CA . ASN A 1 311 ? -7.797 11.023 10.018 1.00 86.81 311 ASN A CA 1
ATOM 2469 C C . ASN A 1 311 ? -7.705 9.801 9.125 1.00 86.81 311 ASN A C 1
ATOM 2471 O O . ASN A 1 311 ? -7.232 9.883 7.992 1.00 86.81 311 ASN A O 1
ATOM 2475 N N . THR A 1 312 ? -8.182 8.671 9.621 1.00 88.62 312 THR A N 1
ATOM 2476 C CA . THR A 1 312 ? -8.264 7.450 8.833 1.00 88.62 312 THR A CA 1
ATOM 2477 C C . THR A 1 312 ? -9.681 6.910 8.860 1.00 88.62 312 THR A C 1
ATOM 2479 O O . THR A 1 312 ? -10.236 6.665 9.928 1.00 88.62 312 THR A O 1
ATOM 2482 N N . GLU A 1 313 ? -10.258 6.694 7.686 1.00 93.62 313 GLU A N 1
ATOM 2483 C CA . GLU A 1 313 ? -11.590 6.129 7.517 1.00 93.62 313 GLU A CA 1
ATOM 2484 C C . GLU A 1 313 ? -11.503 4.795 6.775 1.00 93.62 313 GLU A C 1
ATOM 2486 O O . GLU A 1 313 ? -10.831 4.678 5.753 1.00 93.62 313 GLU A O 1
ATOM 2491 N N . TYR A 1 314 ? -12.219 3.798 7.276 1.00 94.31 314 TYR A N 1
ATOM 2492 C CA . TYR A 1 314 ? -12.420 2.504 6.646 1.00 94.31 314 TYR A CA 1
ATOM 2493 C C . TYR A 1 314 ? -13.919 2.318 6.409 1.00 94.31 314 TYR A C 1
ATOM 2495 O O . TYR A 1 314 ? -14.718 2.473 7.334 1.00 94.31 314 TYR A O 1
ATOM 2503 N N . GLU A 1 315 ? -14.304 1.987 5.183 1.00 98.00 315 GLU A N 1
ATOM 2504 C CA . GLU A 1 315 ? -15.684 1.720 4.778 1.00 98.00 315 GLU A CA 1
ATOM 2505 C C . GLU A 1 315 ? -15.748 0.368 4.060 1.00 98.00 315 GLU A C 1
ATOM 2507 O O . GLU A 1 315 ? -15.030 0.145 3.085 1.00 98.00 315 GLU A O 1
ATOM 2512 N N . ASP A 1 316 ? -16.598 -0.541 4.542 1.00 98.19 316 ASP A N 1
ATOM 2513 C CA . ASP A 1 316 ? -16.803 -1.879 3.963 1.00 98.19 316 ASP A CA 1
ATOM 2514 C C . ASP A 1 316 ? -15.505 -2.717 3.854 1.00 98.19 316 ASP A C 1
ATOM 2516 O O . ASP A 1 316 ? -15.344 -3.547 2.955 1.00 98.19 316 ASP A O 1
ATOM 2520 N N . CYS A 1 317 ? -14.544 -2.494 4.756 1.00 96.19 317 CYS A N 1
ATOM 2521 C CA . CYS A 1 317 ? -13.253 -3.185 4.749 1.00 96.19 317 CYS A CA 1
ATOM 2522 C C . CYS A 1 317 ? -13.286 -4.507 5.531 1.00 96.19 317 CYS A C 1
ATOM 2524 O O . CYS A 1 317 ? -14.012 -4.657 6.516 1.00 96.19 317 CYS A O 1
ATOM 2526 N N . LYS A 1 318 ? -12.440 -5.457 5.122 1.00 95.12 318 LYS A N 1
ATOM 2527 C CA . LYS A 1 318 ? -12.276 -6.762 5.775 1.00 95.12 318 LYS A CA 1
ATOM 2528 C C . LYS A 1 318 ? -10.870 -6.913 6.337 1.00 95.12 318 LYS A C 1
ATOM 2530 O O . LYS A 1 318 ? -9.894 -6.673 5.632 1.00 95.12 318 LYS A O 1
ATOM 2535 N N . PHE A 1 319 ? -10.780 -7.364 7.578 1.00 90.06 319 PHE A N 1
ATOM 2536 C CA . PHE A 1 319 ? -9.534 -7.623 8.288 1.00 90.06 319 PHE A CA 1
ATOM 2537 C C . PHE A 1 319 ? -9.522 -9.088 8.712 1.00 90.06 319 PHE A C 1
ATOM 2539 O O . PHE A 1 319 ? -10.340 -9.495 9.535 1.00 90.06 319 PHE A O 1
ATOM 2546 N N . ASP A 1 320 ? -8.635 -9.885 8.127 1.00 88.69 320 ASP A N 1
ATOM 2547 C CA . ASP A 1 320 ? -8.498 -11.312 8.420 1.00 88.69 320 ASP A CA 1
ATOM 2548 C C . ASP A 1 320 ? -7.079 -11.594 8.900 1.00 88.69 320 ASP A C 1
ATOM 2550 O O . ASP A 1 320 ? -6.138 -11.687 8.105 1.00 88.69 320 ASP A O 1
ATOM 2554 N N . PHE A 1 321 ? -6.927 -11.655 10.220 1.00 81.88 321 PHE A N 1
ATOM 2555 C CA . PHE A 1 321 ? -5.633 -11.703 10.867 1.00 81.88 321 PHE A CA 1
ATOM 2556 C C . PHE A 1 321 ? -5.435 -12.967 11.690 1.00 81.88 321 PHE A C 1
ATOM 2558 O O . PHE A 1 321 ? -6.210 -13.280 12.596 1.00 81.88 321 PHE A O 1
ATOM 2565 N N . ASP A 1 322 ? -4.348 -13.669 11.382 1.00 79.69 322 ASP A N 1
ATOM 2566 C CA . ASP A 1 322 ? -3.938 -14.905 12.037 1.00 79.69 322 ASP A CA 1
ATOM 2567 C C . ASP A 1 322 ? -2.477 -14.800 12.502 1.00 79.69 322 ASP A C 1
ATOM 2569 O O . ASP A 1 322 ? -1.538 -14.867 11.702 1.00 79.69 322 ASP A O 1
ATOM 2573 N N . PHE A 1 323 ? -2.282 -14.574 13.806 1.00 70.38 323 PHE A N 1
ATOM 2574 C CA . PHE A 1 323 ? -0.972 -14.291 14.401 1.00 70.38 323 PHE A CA 1
ATOM 2575 C C . PHE A 1 323 ? -0.487 -15.464 15.250 1.00 70.38 323 PHE A C 1
ATOM 2577 O O . PHE A 1 323 ? -1.015 -15.681 16.325 1.00 70.38 323 PHE A O 1
ATOM 2584 N N . LYS A 1 324 ? 0.529 -16.230 14.846 1.00 66.31 324 LYS A N 1
ATOM 2585 C CA . LYS A 1 324 ? 0.890 -17.457 15.600 1.00 66.31 324 LYS A CA 1
ATOM 2586 C C . LYS A 1 324 ? 1.482 -17.222 17.005 1.00 66.31 324 LYS A C 1
ATOM 2588 O O . LYS A 1 324 ? 1.495 -18.141 17.817 1.00 66.31 324 LYS A O 1
ATOM 2593 N N . THR A 1 325 ? 1.998 -16.028 17.302 1.00 60.50 325 THR A N 1
ATOM 2594 C CA . THR A 1 325 ? 2.669 -15.704 18.577 1.00 60.50 325 THR A CA 1
ATOM 2595 C C . THR A 1 325 ? 2.597 -14.208 18.837 1.00 60.50 325 THR A C 1
ATOM 2597 O O . THR A 1 325 ? 3.109 -13.453 18.025 1.00 60.50 325 THR A O 1
ATOM 2600 N N . ILE A 1 326 ? 2.039 -13.766 19.967 1.00 56.28 326 ILE A N 1
ATOM 2601 C CA . ILE A 1 326 ? 1.923 -12.337 20.306 1.00 56.28 326 ILE A CA 1
ATOM 2602 C C . ILE A 1 326 ? 2.672 -12.060 21.599 1.00 56.28 326 ILE A C 1
ATOM 2604 O O . ILE A 1 326 ? 2.380 -12.658 22.631 1.00 56.28 326 ILE A O 1
ATOM 2608 N N . LYS A 1 327 ? 3.633 -11.133 21.558 1.00 52.00 327 LYS A N 1
ATOM 2609 C CA . LYS A 1 327 ? 4.214 -10.562 22.783 1.00 52.00 327 LYS A CA 1
ATOM 2610 C C . LYS A 1 32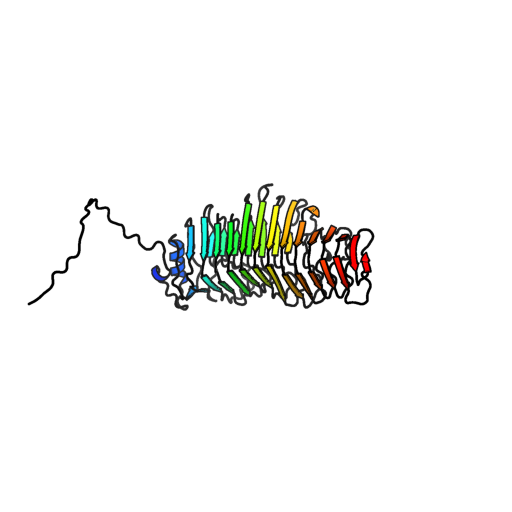7 ? 3.659 -9.168 23.078 1.00 52.00 327 LYS A C 1
ATOM 2612 O O . LYS A 1 327 ? 3.489 -8.859 24.252 1.00 52.00 327 LYS A O 1
ATOM 2617 N N . GLN A 1 328 ? 3.392 -8.345 22.053 1.00 53.81 328 GLN A N 1
ATOM 2618 C CA . GLN A 1 328 ? 2.848 -6.980 22.167 1.00 53.81 328 GLN A CA 1
ATOM 2619 C C . GLN A 1 328 ? 2.180 -6.589 20.834 1.00 53.81 328 GLN A C 1
ATOM 2621 O O . GLN A 1 328 ? 2.874 -6.198 19.898 1.00 53.81 328 GLN A O 1
ATOM 2626 N N . SER A 1 329 ? 0.860 -6.696 20.684 1.00 50.69 329 SER A N 1
ATOM 2627 C CA . SER A 1 329 ? 0.204 -6.374 19.402 1.00 50.69 329 SER A CA 1
ATOM 2628 C C . SER A 1 329 ? -1.024 -5.522 19.618 1.00 50.69 329 SER A C 1
ATOM 2630 O O . SER A 1 329 ? -1.867 -5.896 20.407 1.00 50.69 329 SER A O 1
ATOM 2632 N N . GLY A 1 330 ? -1.166 -4.433 18.869 1.00 57.28 330 GLY A N 1
ATOM 2633 C CA . GLY A 1 330 ? -2.445 -3.757 18.693 1.00 57.28 330 GLY A CA 1
ATOM 2634 C C . GLY A 1 330 ? -2.608 -3.476 17.211 1.00 57.28 330 GLY A C 1
ATOM 2635 O O . GLY A 1 330 ? -1.782 -2.774 16.630 1.00 57.28 330 GLY A O 1
ATOM 2636 N N . ILE A 1 331 ? -3.646 -4.052 16.619 1.00 56.94 331 ILE A N 1
ATOM 2637 C CA . ILE A 1 331 ? -3.989 -3.940 15.200 1.00 56.94 331 ILE A CA 1
ATOM 2638 C C . ILE A 1 331 ? -4.174 -2.476 14.768 1.00 56.94 331 ILE A C 1
ATOM 2640 O O . ILE A 1 331 ? -3.820 -2.124 13.647 1.00 56.94 331 ILE A O 1
ATOM 2644 N N . ALA A 1 332 ? -4.643 -1.600 15.653 1.00 56.06 332 ALA A N 1
ATOM 2645 C CA . ALA A 1 332 ? -4.563 -0.155 15.476 1.00 56.06 332 ALA A CA 1
ATOM 2646 C C . ALA A 1 332 ? -3.746 0.433 16.635 1.00 56.06 332 ALA A C 1
ATOM 2648 O O . ALA A 1 332 ? -4.106 0.290 17.804 1.00 56.06 332 ALA A O 1
ATOM 2649 N N . GLY A 1 333 ? -2.590 1.022 16.330 1.00 52.09 333 GLY A N 1
ATOM 2650 C CA . GLY A 1 333 ? -1.640 1.423 17.358 1.00 52.09 333 GLY A CA 1
ATOM 2651 C C . GLY A 1 333 ? -0.739 2.556 16.906 1.00 52.09 333 GLY A C 1
ATOM 2652 O O . GLY A 1 333 ? -0.115 2.489 15.851 1.00 52.09 333 GLY A O 1
ATOM 2653 N N . ILE A 1 334 ? -0.644 3.581 17.744 1.00 49.31 334 ILE A N 1
ATOM 2654 C CA . ILE A 1 334 ? 0.248 4.722 17.546 1.00 49.31 334 ILE A CA 1
ATOM 2655 C C . ILE A 1 334 ? 1.593 4.404 18.180 1.00 49.31 334 ILE A C 1
ATOM 2657 O O . ILE A 1 334 ? 1.643 3.985 19.338 1.00 49.31 334 ILE A O 1
ATOM 2661 N N . LEU A 1 335 ? 2.675 4.612 17.432 1.00 48.78 335 LEU A N 1
ATOM 2662 C CA . LEU A 1 335 ? 4.026 4.593 17.969 1.00 48.78 335 LEU A CA 1
ATOM 2663 C C . LEU A 1 335 ? 4.421 6.021 18.328 1.00 48.78 335 LEU A C 1
ATOM 2665 O O . LEU A 1 335 ? 4.689 6.849 17.460 1.00 48.78 335 LEU A O 1
ATOM 2669 N N . TYR A 1 336 ? 4.504 6.296 19.622 1.00 49.16 336 TYR A N 1
ATOM 2670 C CA . TYR A 1 336 ? 5.174 7.504 20.077 1.00 49.16 336 TYR A CA 1
ATOM 2671 C C . TYR A 1 336 ? 6.683 7.266 20.081 1.00 49.16 336 TYR A C 1
ATOM 2673 O O . TYR A 1 336 ? 7.172 6.305 20.680 1.00 49.16 336 TYR A O 1
ATOM 2681 N N . SER A 1 337 ? 7.438 8.178 19.472 1.00 43.75 337 SER A N 1
ATOM 2682 C CA . SER A 1 337 ? 8.804 8.425 19.930 1.00 43.75 337 SER A CA 1
ATOM 2683 C C . SER A 1 337 ? 8.728 9.025 21.336 1.00 43.75 337 SER A C 1
ATOM 2685 O O . SER A 1 337 ? 7.849 9.839 21.637 1.00 43.75 337 SER A O 1
ATOM 2687 N N . LYS A 1 338 ? 9.602 8.564 22.239 1.00 45.59 338 LYS A N 1
ATOM 2688 C CA . LYS A 1 338 ? 9.681 9.056 23.624 1.00 45.59 338 LYS A CA 1
ATOM 2689 C C . LYS A 1 338 ? 9.679 10.595 23.642 1.00 45.59 338 LYS A C 1
ATOM 2691 O O . LYS A 1 338 ? 10.510 11.198 22.979 1.00 45.59 338 LYS A O 1
ATOM 2696 N N . GLY A 1 339 ? 8.794 11.206 24.438 1.00 46.66 339 GLY A N 1
ATOM 2697 C CA . GLY A 1 339 ? 8.831 12.646 24.741 1.00 46.66 339 GLY A CA 1
ATOM 2698 C C . GLY A 1 339 ? 7.881 13.560 23.955 1.00 46.66 339 GLY A C 1
ATOM 2699 O O . GLY A 1 339 ? 7.925 14.769 24.167 1.00 46.66 339 GLY A O 1
ATOM 2700 N N . THR A 1 340 ? 7.003 13.035 23.094 1.00 52.09 340 THR A N 1
ATOM 2701 C CA . THR A 1 340 ? 6.073 13.860 22.298 1.00 52.09 340 THR A CA 1
ATOM 2702 C C . THR A 1 340 ? 4.687 13.997 22.956 1.00 52.09 340 THR A C 1
ATOM 2704 O O . THR A 1 340 ? 4.006 13.017 23.257 1.00 52.09 340 THR A O 1
ATOM 2707 N N . SER A 1 341 ? 4.232 15.235 23.186 1.00 53.59 341 SER A N 1
ATOM 2708 C CA . SER A 1 341 ? 2.909 15.554 23.744 1.00 53.59 341 SER A CA 1
ATOM 2709 C C . SER A 1 341 ? 1.899 15.867 22.634 1.00 53.59 341 SER A C 1
ATOM 2711 O O . SER A 1 341 ? 1.603 17.028 22.367 1.00 53.59 341 SER A O 1
ATOM 2713 N N . MET A 1 342 ? 1.352 14.848 21.970 1.00 56.38 342 MET A N 1
ATOM 2714 C CA . MET A 1 342 ? 0.228 15.065 21.043 1.00 56.38 342 MET A CA 1
ATOM 2715 C C . MET A 1 342 ? -1.121 15.101 21.775 1.00 56.38 342 MET A C 1
ATOM 2717 O O . MET A 1 342 ? -1.321 14.374 22.759 1.00 56.38 342 MET A O 1
ATOM 2721 N N . ASN A 1 343 ? -2.046 15.927 21.271 1.00 61.75 343 ASN A N 1
ATOM 2722 C CA . ASN A 1 343 ? -3.450 15.933 21.681 1.00 61.75 343 ASN A CA 1
ATOM 2723 C C . ASN A 1 343 ? -4.161 14.694 21.072 1.00 61.75 343 ASN A C 1
ATOM 2725 O O . ASN A 1 343 ? -4.084 14.499 19.859 1.00 61.75 343 ASN A O 1
ATOM 2729 N N . PRO A 1 344 ? -4.839 13.850 21.876 1.00 58.72 344 PRO A N 1
ATOM 2730 C CA . PRO A 1 344 ? -5.618 12.701 21.394 1.00 58.72 344 PRO A CA 1
ATOM 2731 C C . PRO A 1 344 ? -6.666 13.053 20.328 1.00 58.72 344 PRO A C 1
ATOM 2733 O O . PRO A 1 344 ? -7.005 12.207 19.506 1.00 58.72 344 PRO A O 1
ATOM 2736 N N . GLU A 1 345 ? -7.171 14.287 20.317 1.00 65.75 345 GLU A N 1
ATOM 2737 C CA . GLU A 1 345 ? -8.140 14.769 19.320 1.00 65.75 345 GLU A CA 1
ATOM 2738 C C . GLU A 1 345 ? -7.547 14.903 17.918 1.00 65.75 345 GLU A C 1
ATOM 2740 O O . GLU A 1 345 ? -8.278 15.027 16.940 1.00 65.75 345 GLU A O 1
ATOM 2745 N N . SER A 1 346 ? -6.222 14.871 17.799 1.00 71.94 346 SER A N 1
ATOM 2746 C CA . SER A 1 346 ? -5.541 15.004 16.518 1.00 71.94 346 SER A CA 1
ATOM 2747 C C . SER A 1 346 ? -5.356 13.665 15.800 1.00 71.94 346 SER A C 1
ATOM 2749 O O . SER A 1 346 ? -4.791 13.645 14.711 1.00 71.94 346 SER A O 1
ATOM 2751 N N . ILE A 1 347 ? -5.814 12.547 16.381 1.00 78.50 347 ILE A N 1
ATOM 2752 C CA . ILE A 1 347 ? -5.701 11.220 15.767 1.00 78.50 347 ILE A CA 1
ATOM 2753 C C . ILE A 1 347 ? -7.029 10.477 15.868 1.00 78.50 347 ILE A C 1
ATOM 2755 O O . ILE A 1 347 ? -7.499 10.132 16.957 1.00 78.50 347 ILE A O 1
ATOM 2759 N N . TYR A 1 348 ? -7.624 10.226 14.708 1.00 85.56 348 TYR A N 1
ATOM 2760 C CA . TYR A 1 348 ? -8.977 9.717 14.586 1.00 85.56 348 TYR A CA 1
ATOM 2761 C C . TYR A 1 348 ? -9.041 8.557 13.593 1.00 85.56 348 TYR A C 1
ATOM 2763 O O . TYR A 1 348 ? -8.634 8.675 12.435 1.00 85.56 348 TYR A O 1
ATOM 2771 N N . TYR A 1 349 ? -9.589 7.437 14.055 1.00 87.25 349 TYR A N 1
ATOM 2772 C CA . TYR A 1 349 ? -9.854 6.254 13.250 1.00 87.25 349 TYR A CA 1
ATOM 2773 C C . TYR A 1 349 ? -11.353 5.981 13.234 1.00 87.25 349 TYR A C 1
ATOM 2775 O O . TYR A 1 349 ? -11.968 5.815 14.288 1.00 87.25 349 TYR A O 1
ATOM 2783 N N . LYS A 1 350 ? -11.937 5.887 12.042 1.00 93.06 350 LYS A N 1
ATOM 2784 C CA . LYS A 1 350 ? -13.348 5.562 11.842 1.00 93.06 350 LYS A CA 1
ATOM 2785 C C . LYS A 1 350 ? -13.488 4.306 11.007 1.00 93.06 350 LYS A C 1
ATOM 2787 O O . LYS A 1 350 ? -12.945 4.225 9.912 1.00 93.06 350 LYS A O 1
ATOM 2792 N N . PHE A 1 351 ? -14.273 3.362 11.490 1.00 94.50 351 PHE A N 1
ATOM 2793 C CA . PHE A 1 351 ? -14.582 2.112 10.817 1.00 94.50 351 PHE A CA 1
ATOM 2794 C C . PHE A 1 351 ? -16.092 2.037 10.627 1.00 94.50 351 PHE A C 1
ATOM 2796 O O . PHE A 1 351 ? -16.843 2.119 11.596 1.00 94.50 351 PHE A O 1
ATOM 2803 N N . ASN A 1 352 ? -16.546 1.902 9.386 1.00 97.94 352 ASN A N 1
ATOM 2804 C CA . ASN A 1 352 ? -17.959 1.792 9.046 1.00 97.94 352 ASN A CA 1
ATOM 2805 C C . ASN A 1 352 ? -18.175 0.494 8.272 1.00 97.94 352 ASN A C 1
ATOM 2807 O O . ASN A 1 352 ? -17.553 0.293 7.229 1.00 97.94 352 ASN A O 1
ATOM 2811 N N . LYS A 1 353 ? -19.065 -0.369 8.774 1.00 98.06 353 LYS A N 1
ATOM 2812 C CA . LYS A 1 353 ? -19.428 -1.647 8.136 1.00 98.06 353 LYS A CA 1
ATOM 2813 C C . LYS A 1 353 ? -18.234 -2.577 7.889 1.00 98.06 353 LYS A C 1
ATOM 2815 O O . LYS A 1 353 ? -18.212 -3.346 6.931 1.00 98.06 353 LYS A O 1
ATOM 2820 N N . CYS A 1 354 ? -17.225 -2.508 8.753 1.00 96.69 354 CYS A N 1
ATOM 2821 C CA . CYS A 1 354 ? -16.036 -3.341 8.640 1.00 96.69 354 CYS A CA 1
ATOM 2822 C C . CYS A 1 354 ? -16.233 -4.708 9.307 1.00 96.69 354 CYS A C 1
ATOM 2824 O O . CYS A 1 354 ? -16.956 -4.837 10.299 1.00 96.69 354 CYS A O 1
ATOM 2826 N N . GLU A 1 355 ? -15.534 -5.720 8.800 1.00 96.06 355 GLU A N 1
ATOM 2827 C CA . GLU A 1 355 ? -15.511 -7.066 9.377 1.00 96.06 355 GLU A CA 1
ATOM 2828 C C . GLU A 1 355 ? -14.102 -7.408 9.869 1.00 96.06 355 GLU A C 1
ATOM 2830 O O . GLU A 1 355 ? -13.139 -7.331 9.109 1.00 96.06 355 GLU A O 1
ATOM 2835 N N . PHE A 1 356 ? -13.989 -7.811 11.133 1.00 90.88 356 PHE A N 1
ATOM 2836 C CA . PHE A 1 356 ? -12.738 -8.192 11.782 1.00 90.88 356 PHE A CA 1
ATOM 2837 C C . PHE A 1 356 ? -12.785 -9.666 12.181 1.00 90.88 356 PHE A C 1
ATOM 2839 O O . PHE A 1 356 ? -13.661 -10.074 12.943 1.00 90.88 356 PHE A O 1
ATOM 2846 N N . LYS A 1 357 ? -11.824 -10.450 11.695 1.00 89.88 357 LYS A N 1
ATOM 2847 C CA . LYS A 1 357 ? -11.555 -11.829 12.109 1.00 89.88 357 LYS A CA 1
ATOM 2848 C C . LYS A 1 357 ? -10.150 -11.888 12.682 1.00 89.88 357 LYS A C 1
ATOM 2850 O O . LYS A 1 357 ? -9.180 -11.783 11.938 1.00 89.88 357 LYS A O 1
ATOM 2855 N N . LEU A 1 358 ? -10.055 -11.998 13.998 1.00 83.06 358 LEU A N 1
ATOM 2856 C CA . LEU A 1 358 ? -8.810 -11.946 14.753 1.00 83.06 358 LEU A CA 1
ATOM 2857 C C . LEU A 1 358 ? -8.588 -13.300 15.425 1.00 83.06 358 LEU A C 1
ATOM 2859 O O . LEU A 1 358 ? -9.495 -13.822 16.071 1.00 83.06 358 LEU A O 1
ATOM 2863 N N . ARG A 1 359 ? -7.407 -13.889 15.254 1.00 81.50 359 ARG A N 1
ATOM 2864 C CA . ARG A 1 359 ? -7.079 -15.201 15.826 1.00 81.50 359 ARG A CA 1
ATOM 2865 C C . ARG A 1 359 ? -5.822 -15.155 16.696 1.00 81.50 359 ARG A C 1
ATOM 2867 O O . ARG A 1 359 ? -4.996 -14.245 16.577 1.00 81.50 359 ARG A O 1
ATOM 2874 N N . ASN A 1 360 ? -5.687 -16.182 17.528 1.00 73.56 360 ASN A N 1
ATOM 2875 C CA . ASN A 1 360 ? -4.633 -16.477 18.488 1.00 73.56 360 ASN A CA 1
ATOM 2876 C C . ASN A 1 360 ? -4.404 -15.412 19.563 1.00 73.56 360 ASN A C 1
ATOM 2878 O O . ASN A 1 360 ? -3.269 -15.139 19.924 1.00 73.56 360 ASN A O 1
ATOM 2882 N N . THR A 1 361 ? -5.457 -14.842 20.133 1.00 65.94 361 THR A N 1
ATOM 2883 C CA . THR A 1 361 ? -5.426 -13.905 21.269 1.00 65.94 361 THR A CA 1
ATOM 2884 C C . THR A 1 361 ? -4.927 -12.479 20.987 1.00 65.94 361 THR A C 1
ATOM 2886 O O . THR A 1 361 ? -4.626 -11.735 21.919 1.00 65.94 361 THR A O 1
ATOM 2889 N N . SER A 1 362 ? -4.861 -12.057 19.719 1.00 64.12 362 SER A N 1
ATOM 2890 C CA . SER A 1 362 ? -4.426 -10.694 19.365 1.00 64.12 362 SER A CA 1
ATOM 2891 C C . SER A 1 362 ? -5.467 -9.638 19.699 1.00 64.12 362 SER A C 1
ATOM 2893 O O . SER A 1 362 ? -6.555 -9.673 19.116 1.00 64.12 362 SER A O 1
ATOM 2895 N N . PRO A 1 363 ? -5.135 -8.633 20.525 1.00 70.12 363 PRO A N 1
ATOM 2896 C CA . PRO A 1 363 ? -6.041 -7.524 20.705 1.00 70.12 363 PRO A CA 1
ATOM 2897 C C . PRO A 1 363 ? -6.052 -6.567 19.522 1.00 70.12 363 PRO A C 1
ATOM 2899 O O . PRO A 1 363 ? -5.040 -6.279 18.875 1.00 70.12 363 PRO A O 1
ATOM 2902 N N . LEU A 1 364 ? -7.255 -6.060 19.248 1.00 72.31 364 LEU A N 1
ATOM 2903 C CA . LEU A 1 364 ? -7.484 -5.037 18.239 1.00 72.31 364 LEU A CA 1
ATOM 2904 C C . LEU A 1 364 ? -6.757 -3.747 18.626 1.00 72.31 364 LEU A C 1
ATOM 2906 O O . LEU A 1 364 ? -6.121 -3.102 17.793 1.00 72.31 364 LEU A O 1
ATOM 2910 N N . ILE A 1 365 ? -6.823 -3.401 19.910 1.00 71.94 365 ILE A N 1
ATOM 2911 C CA . ILE A 1 365 ? -6.107 -2.278 20.501 1.00 71.94 365 ILE A CA 1
ATOM 2912 C C . ILE A 1 365 ? -5.456 -2.779 21.791 1.00 71.94 365 ILE A C 1
ATOM 2914 O O . ILE A 1 365 ? -6.137 -3.186 22.727 1.00 71.94 365 ILE A O 1
ATOM 2918 N N . ASP A 1 366 ? -4.133 -2.746 21.822 1.00 66.19 366 ASP A N 1
ATOM 2919 C CA . ASP A 1 366 ? -3.293 -2.892 23.018 1.00 66.19 366 ASP A CA 1
ATOM 2920 C C . ASP A 1 366 ? -2.691 -1.517 23.285 1.00 66.19 366 ASP A C 1
ATOM 2922 O O . ASP A 1 366 ? -2.489 -0.772 22.335 1.00 66.19 366 ASP A O 1
ATOM 2926 N N . ASP A 1 367 ? -2.414 -1.124 24.514 1.00 56.75 367 ASP A N 1
ATOM 2927 C CA . ASP A 1 367 ? -1.669 0.100 24.819 1.00 56.75 367 ASP A CA 1
ATOM 2928 C C . ASP A 1 367 ? -0.180 -0.175 25.110 1.00 56.75 367 ASP A C 1
ATOM 2930 O O . ASP A 1 367 ? 0.657 0.707 24.908 1.00 56.75 367 ASP A O 1
ATOM 2934 N N . GLY A 1 368 ? 0.212 -1.417 25.413 1.00 57.69 368 GLY A N 1
ATOM 2935 C CA . GLY A 1 368 ? 1.601 -1.812 25.661 1.00 57.69 368 GLY A CA 1
ATOM 2936 C C . GLY A 1 368 ? 2.325 -0.948 26.711 1.00 57.69 368 GLY A C 1
ATOM 2937 O O . GLY A 1 368 ? 1.720 -0.347 27.592 1.00 57.69 368 GLY A O 1
ATOM 2938 N N . ASN A 1 369 ? 3.663 -0.899 26.660 1.00 51.31 369 ASN A N 1
ATOM 2939 C CA . ASN A 1 369 ? 4.504 -0.033 27.514 1.00 51.31 369 ASN A CA 1
ATOM 2940 C C . ASN A 1 369 ? 4.643 1.409 26.959 1.00 51.31 369 ASN A C 1
ATOM 2942 O O . ASN A 1 369 ? 5.625 2.084 27.267 1.00 51.31 369 ASN A O 1
ATOM 2946 N N . GLN A 1 370 ? 3.742 1.870 26.081 1.00 54.50 370 GLN A N 1
ATOM 2947 C CA . GLN A 1 370 ? 3.905 3.142 25.362 1.00 54.50 370 GLN A CA 1
ATOM 2948 C C . GLN A 1 370 ? 2.669 4.049 25.469 1.00 54.50 370 GLN A C 1
ATOM 2950 O O . GLN A 1 370 ? 1.546 3.598 25.663 1.00 54.50 370 GLN A O 1
ATOM 2955 N N . TYR A 1 371 ? 2.898 5.356 25.337 1.00 58.75 371 TYR A N 1
ATOM 2956 C CA . TYR A 1 371 ? 1.929 6.445 25.491 1.00 58.75 371 TYR A CA 1
ATOM 2957 C C . TYR A 1 371 ? 0.870 6.483 24.373 1.00 58.75 371 TYR A C 1
ATOM 2959 O O . TYR A 1 371 ? 0.892 7.385 23.548 1.00 58.75 371 TYR A O 1
ATOM 2967 N N . ARG A 1 372 ? -0.056 5.522 24.277 1.00 64.62 372 ARG A N 1
ATOM 2968 C CA . ARG A 1 372 ? -1.067 5.542 23.198 1.00 64.62 372 ARG A CA 1
ATOM 2969 C C . ARG A 1 372 ? -2.185 6.558 23.464 1.00 64.62 372 ARG A C 1
ATOM 2971 O O . ARG A 1 372 ? -2.703 6.658 24.575 1.00 64.62 372 ARG A O 1
ATOM 2978 N N . LYS A 1 373 ? -2.585 7.277 22.413 1.00 71.31 373 LYS A N 1
ATOM 2979 C CA . LYS A 1 373 ? -3.693 8.244 22.402 1.00 71.31 373 LYS A CA 1
ATOM 2980 C C . LYS A 1 373 ? -4.526 8.076 21.135 1.00 71.31 373 LYS A C 1
ATOM 2982 O O . LYS A 1 373 ? -4.037 7.501 20.172 1.00 71.31 373 LYS A O 1
ATOM 2987 N N . GLY A 1 374 ? -5.760 8.560 21.120 1.00 77.62 374 GLY A N 1
ATOM 2988 C CA . GLY A 1 374 ? -6.563 8.647 19.898 1.00 77.62 374 GLY A CA 1
ATOM 2989 C C . GLY A 1 374 ? -8.006 8.207 20.090 1.00 77.62 374 GLY A C 1
ATOM 2990 O O . GLY A 1 374 ? -8.355 7.535 21.065 1.00 77.62 374 GLY A O 1
ATOM 2991 N N . THR A 1 375 ? -8.846 8.595 19.135 1.00 83.38 375 THR A N 1
ATOM 2992 C CA . THR A 1 375 ? -10.265 8.231 19.110 1.00 83.38 375 THR A CA 1
ATOM 2993 C C . THR A 1 375 ? -10.522 7.180 18.039 1.00 83.38 375 THR A C 1
ATOM 2995 O O . THR A 1 375 ? -10.153 7.360 16.880 1.00 83.38 375 THR A O 1
ATOM 2998 N N . TYR A 1 376 ? -11.186 6.098 18.433 1.00 87.25 376 TYR A N 1
ATOM 2999 C CA . TYR A 1 376 ? -11.559 4.981 17.575 1.00 87.25 376 TYR A CA 1
ATOM 3000 C C . TYR A 1 376 ? -13.080 4.869 17.559 1.00 87.25 376 TYR A C 1
ATOM 3002 O O . TYR A 1 376 ? -13.700 4.632 18.596 1.00 87.25 376 TYR A O 1
ATOM 3010 N N . GLU A 1 377 ? -13.689 5.047 16.393 1.00 92.50 377 GLU A N 1
ATOM 3011 C CA . GLU A 1 377 ? -15.132 4.936 16.207 1.00 92.50 377 GLU A CA 1
ATOM 3012 C C . GLU A 1 377 ? -15.457 3.769 15.285 1.00 92.50 377 GLU A C 1
ATOM 3014 O O . GLU A 1 377 ? -14.999 3.718 14.147 1.00 92.50 377 GLU A O 1
ATOM 3019 N N . PHE A 1 378 ? -16.277 2.844 15.768 1.00 94.19 378 PHE A N 1
ATOM 3020 C CA . PHE A 1 378 ? -16.748 1.696 15.008 1.00 94.19 378 PHE A CA 1
ATOM 3021 C C . PHE A 1 378 ? -18.265 1.782 14.867 1.00 94.19 378 PHE A C 1
ATOM 3023 O O . PHE A 1 378 ? -18.986 1.840 15.864 1.00 94.19 378 PHE A O 1
ATOM 3030 N N . ASN A 1 379 ? -18.750 1.784 13.629 1.00 97.88 379 ASN A N 1
ATOM 3031 C CA . ASN A 1 379 ? -20.164 1.855 13.287 1.00 97.88 379 ASN A CA 1
ATOM 3032 C C . ASN A 1 379 ? -20.525 0.650 12.422 1.00 97.88 379 ASN A C 1
ATOM 3034 O O . ASN A 1 379 ? -19.855 0.387 11.422 1.00 97.88 379 ASN A O 1
ATOM 3038 N N . ASP A 1 380 ? -21.560 -0.094 12.808 1.00 98.00 380 ASP A N 1
ATOM 3039 C CA . ASP A 1 380 ? -22.062 -1.253 12.055 1.00 98.00 380 ASP A CA 1
ATOM 3040 C C . ASP A 1 380 ? -20.994 -2.338 11.799 1.00 98.00 380 ASP A C 1
ATOM 3042 O O . ASP A 1 380 ? -21.038 -3.056 10.800 1.00 98.00 380 ASP A O 1
ATOM 3046 N N . CYS A 1 381 ? -19.991 -2.438 12.674 1.00 96.94 381 CYS A N 1
ATOM 3047 C CA . CYS A 1 381 ? -18.869 -3.358 12.501 1.00 96.94 381 CYS A CA 1
ATOM 3048 C C . CYS A 1 381 ? -19.154 -4.734 13.115 1.00 96.94 381 CYS A C 1
ATOM 3050 O O . CYS A 1 381 ? -19.879 -4.860 14.106 1.00 96.94 381 CYS A O 1
ATOM 3052 N N . LYS A 1 382 ? -18.527 -5.768 12.551 1.00 95.88 382 LYS A N 1
ATOM 3053 C CA . LYS A 1 382 ? -18.575 -7.140 13.071 1.00 95.88 382 LYS A CA 1
ATOM 3054 C C . LYS A 1 382 ? -17.199 -7.578 13.536 1.00 95.88 382 LYS A C 1
ATOM 3056 O O . LYS A 1 382 ? -16.229 -7.428 12.798 1.00 95.88 382 LYS A O 1
ATOM 3061 N N . PHE A 1 383 ? -17.133 -8.176 14.717 1.00 91.12 383 PHE A N 1
ATOM 3062 C CA . PHE A 1 383 ? -15.900 -8.684 15.302 1.00 91.12 383 PHE A CA 1
ATOM 3063 C C . PHE A 1 383 ? -16.055 -10.158 15.646 1.00 91.12 383 PHE A C 1
ATOM 3065 O O . PHE A 1 383 ? -16.993 -10.554 16.338 1.00 91.12 383 PHE A O 1
ATOM 3072 N N . GLU A 1 384 ? -15.098 -10.956 15.203 1.00 90.69 384 GLU A N 1
ATOM 3073 C CA . GLU A 1 384 ? -14.878 -12.316 15.658 1.00 90.69 384 GLU A CA 1
ATOM 3074 C C . GLU A 1 384 ? -13.429 -12.435 16.119 1.00 90.69 384 GLU A C 1
ATOM 3076 O O . GLU A 1 384 ? -12.508 -12.294 15.320 1.00 90.69 384 GLU A O 1
ATOM 3081 N N . THR A 1 385 ? -13.239 -12.655 17.416 1.00 83.06 385 THR A N 1
ATOM 3082 C CA . THR A 1 385 ? -11.923 -12.783 18.042 1.00 83.06 385 THR A CA 1
ATOM 3083 C C . THR A 1 385 ? -11.884 -13.973 18.993 1.00 83.06 385 THR A C 1
ATOM 3085 O O . THR A 1 385 ? -12.898 -14.343 19.589 1.00 83.06 385 THR A O 1
ATOM 3088 N N . ASP A 1 386 ? -10.715 -14.575 19.161 1.00 79.38 386 ASP A N 1
ATOM 3089 C CA . ASP A 1 386 ? -10.438 -15.555 20.213 1.00 79.38 386 ASP A CA 1
ATOM 3090 C C . ASP A 1 386 ? -9.618 -14.979 21.386 1.00 79.38 386 ASP A C 1
ATOM 3092 O O . ASP A 1 386 ? -9.292 -15.715 22.315 1.00 79.38 386 ASP A O 1
ATOM 3096 N N . GLY A 1 387 ? -9.336 -13.670 21.382 1.00 72.44 387 GLY A N 1
ATOM 3097 C CA . GLY A 1 387 ? -8.726 -12.935 22.498 1.00 72.44 387 GLY A CA 1
ATOM 3098 C C . GLY A 1 387 ? -9.418 -11.632 22.852 1.00 72.44 387 GLY A C 1
ATOM 3099 O O . GLY A 1 387 ? -10.408 -11.239 22.234 1.00 72.44 387 GLY A O 1
ATOM 3100 N N . LYS A 1 388 ? -8.840 -10.925 23.827 1.00 71.56 388 LYS A N 1
ATOM 3101 C CA . LYS A 1 388 ? -9.269 -9.583 24.255 1.00 71.56 388 LYS A CA 1
ATOM 3102 C C . LYS A 1 388 ? -9.314 -8.641 23.065 1.00 71.56 388 LYS A C 1
ATOM 3104 O O . LYS A 1 388 ? -8.365 -8.615 22.306 1.00 71.56 388 LYS A O 1
ATOM 3109 N N . LEU A 1 389 ? -10.355 -7.823 22.916 1.00 71.88 389 LEU A N 1
ATOM 3110 C CA . LEU A 1 389 ? -10.380 -6.792 21.864 1.00 71.88 389 LEU A CA 1
ATOM 3111 C C . LEU A 1 389 ? -9.589 -5.551 22.256 1.00 71.88 389 LEU A C 1
ATOM 3113 O O . LEU A 1 389 ? -8.867 -4.987 21.436 1.00 71.88 389 LEU A O 1
ATOM 3117 N N . PHE A 1 390 ? -9.743 -5.137 23.509 1.00 75.06 390 PHE A N 1
ATOM 3118 C CA . PHE A 1 390 ? -9.219 -3.883 24.020 1.00 75.06 390 PHE A CA 1
ATOM 3119 C C . PHE A 1 390 ? -8.454 -4.170 25.307 1.00 75.06 390 PHE A C 1
ATOM 3121 O O . PHE A 1 390 ? -9.066 -4.507 26.323 1.00 75.06 390 PHE A O 1
ATOM 3128 N N . VAL A 1 391 ? -7.127 -4.076 25.246 1.00 68.44 391 VAL A N 1
ATOM 3129 C CA . VAL A 1 391 ? -6.223 -4.376 26.360 1.00 68.44 391 VAL A CA 1
ATOM 3130 C C . VAL A 1 391 ? -5.617 -3.085 26.889 1.00 68.44 391 VAL A C 1
ATOM 3132 O O . VAL A 1 391 ? -5.090 -2.287 26.116 1.00 68.44 391 VAL A O 1
ATOM 3135 N N . LYS A 1 392 ? -5.692 -2.908 28.214 1.00 64.31 392 LYS A N 1
ATOM 3136 C CA . LYS A 1 392 ? -4.957 -1.877 28.953 1.00 64.31 392 LYS A CA 1
ATOM 3137 C C . LYS A 1 392 ? -3.832 -2.502 29.775 1.00 64.31 392 LYS A C 1
ATOM 3139 O O . LYS A 1 392 ? -4.057 -3.435 30.549 1.00 64.31 392 LYS A O 1
ATOM 3144 N N . ASN A 1 393 ? -2.645 -1.928 29.700 1.00 60.72 393 ASN A N 1
ATOM 3145 C CA . ASN A 1 393 ? -1.513 -2.214 30.549 1.00 60.72 393 ASN A CA 1
ATOM 3146 C C . ASN A 1 393 ? -1.613 -1.363 31.822 1.00 60.72 393 ASN A C 1
ATOM 3148 O O . ASN A 1 393 ? -1.711 -0.135 31.795 1.00 60.72 393 ASN A O 1
ATOM 3152 N N . LYS A 1 394 ? -1.566 -2.029 32.981 1.00 56.12 394 LYS A N 1
ATOM 3153 C CA . LYS A 1 394 ? -1.805 -1.435 34.309 1.00 56.12 394 LYS A CA 1
ATOM 3154 C C . LYS A 1 394 ? -0.838 -0.303 34.695 1.00 56.12 394 LYS A C 1
ATOM 3156 O O . LYS A 1 394 ? -1.078 0.360 35.696 1.00 56.12 394 LYS A O 1
ATOM 3161 N N . ARG A 1 395 ? 0.261 -0.104 33.959 1.00 53.81 395 ARG A N 1
ATOM 3162 C CA . ARG A 1 395 ? 1.359 0.805 34.339 1.00 53.81 395 ARG A CA 1
ATOM 3163 C C . ARG A 1 395 ? 1.310 2.199 33.706 1.00 53.81 395 ARG A C 1
ATOM 3165 O O . ARG A 1 395 ? 2.155 3.014 34.054 1.00 53.81 395 ARG A O 1
ATOM 3172 N N . SER A 1 396 ? 0.362 2.490 32.813 1.00 54.00 396 SER A N 1
ATOM 3173 C CA . SER A 1 396 ? 0.275 3.805 32.166 1.00 54.00 396 SER A CA 1
ATOM 3174 C C . SER A 1 396 ? -0.862 4.649 32.751 1.00 54.00 396 SER A C 1
ATOM 3176 O O . SER A 1 396 ? -2.042 4.330 32.575 1.00 54.00 396 SER A O 1
ATOM 3178 N N . SER A 1 397 ? -0.511 5.729 33.451 1.00 54.81 397 SER A N 1
ATOM 3179 C CA . SER A 1 397 ? -1.437 6.803 33.848 1.00 54.81 397 SER A CA 1
ATOM 3180 C C . SER A 1 397 ? -1.797 7.742 32.688 1.00 54.81 397 SER A C 1
ATOM 3182 O O . SER A 1 397 ? -2.710 8.548 32.830 1.00 54.81 397 SER A O 1
ATOM 3184 N N . ASP A 1 398 ? -1.104 7.624 31.548 1.00 55.81 398 ASP A N 1
ATOM 3185 C CA . ASP A 1 398 ? -1.052 8.653 30.497 1.00 55.81 398 ASP A CA 1
ATOM 3186 C C . ASP A 1 398 ? -1.682 8.209 29.160 1.00 55.81 398 ASP A C 1
ATOM 3188 O O . ASP A 1 398 ? -1.495 8.856 28.125 1.00 55.81 398 ASP A O 1
ATOM 3192 N N . THR A 1 399 ? -2.422 7.097 29.143 1.00 60.69 399 THR A N 1
ATOM 3193 C CA . THR A 1 399 ? -3.167 6.634 27.959 1.00 60.69 399 THR A CA 1
ATOM 3194 C C . THR A 1 399 ? -4.517 7.345 27.839 1.00 60.69 399 THR A C 1
ATOM 3196 O O . THR A 1 399 ? -5.342 7.239 28.741 1.00 60.69 399 THR A O 1
ATOM 3199 N N . ASP A 1 400 ? -4.784 8.005 26.706 1.00 70.56 400 ASP A N 1
ATOM 3200 C CA . ASP A 1 400 ? -6.102 8.586 26.362 1.00 70.56 400 ASP A CA 1
ATOM 3201 C C . ASP A 1 400 ? -6.621 7.943 25.070 1.00 70.56 400 ASP A C 1
ATOM 3203 O O . ASP A 1 400 ? -6.621 8.532 23.984 1.00 70.56 400 ASP A O 1
ATOM 3207 N N . VAL A 1 401 ? -6.968 6.661 25.188 1.00 76.25 401 VAL A N 1
ATOM 3208 C CA . VAL A 1 401 ? -7.604 5.873 24.131 1.00 76.25 401 VAL A CA 1
ATOM 3209 C C . VAL A 1 401 ? -9.109 5.905 24.361 1.00 76.25 401 VAL A C 1
ATOM 3211 O O . VAL A 1 401 ? -9.597 5.409 25.378 1.00 76.25 401 VAL A O 1
ATOM 3214 N N . ARG A 1 402 ? -9.846 6.474 23.404 1.00 80.56 402 ARG A N 1
ATOM 3215 C CA . ARG A 1 402 ? -11.308 6.599 23.455 1.00 80.56 402 ARG A CA 1
ATOM 3216 C C . ARG A 1 402 ? -11.930 5.698 22.406 1.00 80.56 402 ARG A C 1
ATOM 3218 O O . ARG A 1 402 ? -11.670 5.871 21.217 1.00 80.56 402 ARG A O 1
ATOM 3225 N N . ILE A 1 403 ? -12.769 4.763 22.834 1.00 85.56 403 ILE A N 1
ATOM 3226 C CA . ILE A 1 403 ? -13.439 3.818 21.941 1.00 85.56 403 ILE A CA 1
ATOM 3227 C C . ILE A 1 403 ? -14.936 4.113 21.941 1.00 85.56 403 ILE A C 1
ATOM 3229 O O . ILE A 1 403 ? -15.582 4.123 22.992 1.00 85.56 403 ILE A O 1
ATOM 3233 N N . LYS A 1 404 ? -15.497 4.333 20.752 1.00 90.94 404 LYS A N 1
ATOM 3234 C CA . LYS A 1 404 ? -16.940 4.438 20.531 1.00 90.94 404 LYS A CA 1
ATOM 3235 C C . LYS A 1 404 ? -17.405 3.301 19.635 1.00 90.94 404 LYS A C 1
ATOM 3237 O O . LYS A 1 404 ? -16.865 3.102 18.551 1.00 90.94 404 LYS A O 1
ATOM 3242 N N . LEU A 1 405 ? -18.423 2.580 20.082 1.00 92.88 405 LEU A N 1
ATOM 3243 C CA . LEU A 1 405 ? -19.033 1.468 19.361 1.00 92.88 405 LEU A CA 1
ATOM 3244 C C . LEU A 1 405 ? -20.507 1.797 19.127 1.00 92.88 405 LEU A C 1
ATOM 3246 O O . LEU A 1 405 ? -21.241 2.059 20.080 1.00 92.88 405 LEU A O 1
ATOM 3250 N N . THR A 1 406 ? -20.960 1.753 17.878 1.00 97.06 406 THR A N 1
ATOM 3251 C CA . THR A 1 406 ? -22.369 1.945 17.519 1.00 97.06 406 THR A CA 1
ATOM 3252 C C . THR A 1 406 ? -22.836 0.789 16.649 1.00 97.06 406 THR A C 1
ATOM 3254 O O . THR A 1 406 ? -22.246 0.524 15.605 1.00 97.06 406 THR A O 1
ATOM 3257 N N . ASN A 1 407 ? -23.906 0.109 17.067 1.00 97.56 407 ASN A N 1
ATOM 3258 C CA . ASN A 1 407 ? -24.528 -0.982 16.306 1.00 97.56 407 ASN A CA 1
ATOM 3259 C C . ASN A 1 407 ? -23.544 -2.096 15.882 1.00 97.56 407 ASN A C 1
ATOM 3261 O O . ASN A 1 407 ? -23.617 -2.623 14.777 1.00 97.56 407 ASN A O 1
ATOM 3265 N N . CYS A 1 408 ? -22.579 -2.424 16.743 1.00 95.56 408 CYS A N 1
ATOM 3266 C CA . CYS A 1 408 ? -21.576 -3.450 16.459 1.00 95.56 408 CYS A CA 1
ATOM 3267 C C . CYS A 1 408 ? -22.009 -4.829 16.985 1.00 95.56 408 CYS A C 1
ATOM 3269 O O . CYS A 1 408 ? -22.612 -4.918 18.058 1.00 95.56 408 CYS A O 1
ATOM 3271 N N . ASP A 1 409 ? -21.655 -5.896 16.262 1.00 94.56 409 ASP A N 1
ATOM 3272 C CA . ASP A 1 409 ? -21.781 -7.290 16.723 1.00 94.56 409 ASP A CA 1
ATOM 3273 C C . ASP A 1 409 ? -20.399 -7.841 17.071 1.00 94.56 409 ASP A C 1
ATOM 3275 O O . ASP A 1 409 ? -19.506 -7.894 16.225 1.00 94.56 409 ASP A O 1
ATOM 3279 N N . ILE A 1 410 ? -20.208 -8.215 18.332 1.00 90.69 410 ILE A N 1
ATOM 3280 C CA . ILE A 1 410 ? -18.907 -8.530 18.909 1.00 90.69 410 ILE A CA 1
ATOM 3281 C C . ILE A 1 410 ? -18.939 -9.934 19.502 1.00 90.69 410 ILE A C 1
ATOM 3283 O O . ILE A 1 410 ? -19.647 -10.189 20.476 1.00 90.69 410 ILE A O 1
ATOM 3287 N N . LYS A 1 411 ? -18.134 -10.838 18.942 1.00 89.12 411 LYS A N 1
ATOM 3288 C CA . LYS A 1 411 ? -17.971 -12.221 19.406 1.00 89.12 411 LYS A CA 1
ATOM 3289 C C . LYS A 1 411 ? -16.526 -12.445 19.841 1.00 89.12 411 LYS A C 1
ATOM 3291 O O . LYS A 1 411 ? -15.619 -12.290 19.029 1.00 89.12 411 LYS A O 1
ATOM 3296 N N . SER A 1 412 ? -16.325 -12.821 21.101 1.00 82.75 412 SER A N 1
ATOM 3297 C CA . SER A 1 412 ? -15.003 -12.982 21.722 1.00 82.75 412 SER A CA 1
ATOM 3298 C C . SER A 1 412 ? -14.931 -14.255 22.562 1.00 82.75 412 SER A C 1
ATOM 3300 O O . SER A 1 412 ? -15.938 -14.623 23.156 1.00 82.75 412 SER A O 1
ATOM 3302 N N . ASN A 1 413 ? -13.770 -14.913 22.651 1.00 77.31 413 ASN A N 1
ATOM 3303 C CA . ASN A 1 413 ? -13.520 -15.967 23.654 1.00 77.31 413 ASN A CA 1
ATOM 3304 C C . ASN A 1 413 ? -13.025 -15.416 25.007 1.00 77.31 413 ASN A C 1
ATOM 3306 O O . ASN A 1 413 ? -12.862 -16.191 25.942 1.00 77.31 413 ASN A O 1
ATOM 3310 N N . ASP A 1 414 ? -12.767 -14.112 25.111 1.00 69.94 414 ASP A N 1
ATOM 3311 C CA . ASP A 1 414 ? -12.233 -13.452 26.310 1.00 69.94 414 ASP A CA 1
ATOM 3312 C C . ASP A 1 414 ? -13.165 -12.327 26.795 1.00 69.94 414 ASP A C 1
ATOM 3314 O O . ASP A 1 414 ? -14.053 -11.868 26.060 1.00 69.94 414 ASP A O 1
ATOM 3318 N N . ASP A 1 415 ? -12.925 -11.855 28.017 1.00 65.38 415 ASP A N 1
ATOM 3319 C CA . ASP A 1 415 ? -13.608 -10.724 28.631 1.00 65.38 415 ASP A CA 1
ATOM 3320 C C . ASP A 1 415 ? -13.394 -9.468 27.772 1.00 65.38 415 ASP A C 1
ATOM 3322 O O . ASP A 1 415 ? -12.278 -9.044 27.464 1.00 65.38 415 ASP A O 1
ATOM 3326 N N . VAL A 1 416 ? -14.505 -8.889 27.320 1.00 57.53 416 VAL A N 1
ATOM 3327 C CA . VAL A 1 416 ? -14.519 -8.072 26.100 1.00 57.53 416 VAL A CA 1
ATOM 3328 C C . VAL A 1 416 ? -13.969 -6.653 26.288 1.00 57.53 416 VAL A C 1
ATOM 3330 O O . VAL A 1 416 ? -13.603 -6.007 25.305 1.00 57.53 416 VAL A O 1
ATOM 3333 N N . ILE A 1 417 ? -13.903 -6.134 27.518 1.00 61.69 417 ILE A N 1
ATOM 3334 C CA . ILE A 1 417 ? -13.668 -4.705 27.736 1.00 61.69 417 ILE A CA 1
ATOM 3335 C C . ILE A 1 417 ? -12.675 -4.488 28.886 1.00 61.69 417 ILE A C 1
ATOM 3337 O O . ILE A 1 417 ? -13.012 -4.636 30.054 1.00 61.69 417 ILE A O 1
ATOM 3341 N N . SER A 1 418 ? -11.431 -4.112 28.571 1.00 56.56 418 SER A N 1
ATOM 3342 C CA . SER A 1 418 ? -10.403 -3.833 29.587 1.00 56.56 418 SER A CA 1
ATOM 3343 C C . SER A 1 418 ? -9.825 -2.407 29.525 1.00 56.56 418 SER A C 1
ATOM 3345 O O . SER A 1 418 ? -8.830 -2.131 30.194 1.00 56.56 418 SER A O 1
ATOM 3347 N N . THR A 1 419 ? -10.416 -1.491 28.749 1.00 60.78 419 THR A N 1
ATOM 3348 C CA . THR A 1 419 ? -9.915 -0.111 28.550 1.00 60.78 419 THR A CA 1
ATOM 3349 C C . THR A 1 419 ? -10.691 0.946 29.330 1.00 60.78 419 THR A C 1
ATOM 3351 O O . THR A 1 419 ? -11.849 0.751 29.658 1.00 60.78 419 THR A O 1
ATOM 3354 N N . GLU A 1 420 ? -10.089 2.109 29.588 1.00 58.50 420 GLU A N 1
ATOM 3355 C CA . GLU A 1 420 ? -10.670 3.140 30.469 1.00 58.50 420 GLU A CA 1
ATOM 3356 C C . GLU A 1 420 ? -11.884 3.898 29.919 1.00 58.50 420 GLU A C 1
ATOM 3358 O O . GLU A 1 420 ? -12.697 4.360 30.718 1.00 58.50 420 GLU A O 1
ATOM 3363 N N . TYR A 1 421 ? -12.026 4.029 28.594 1.00 75.44 421 TYR A N 1
ATOM 3364 C CA . TYR A 1 421 ? -13.107 4.804 27.971 1.00 75.44 421 TYR A CA 1
ATOM 3365 C C . TYR A 1 421 ? -13.738 4.046 26.815 1.00 75.44 421 TYR A C 1
ATOM 3367 O O . TYR A 1 421 ? -13.302 4.150 25.665 1.00 75.44 421 TYR A O 1
ATOM 3375 N N . VAL A 1 422 ? -14.800 3.306 27.124 1.00 82.38 422 VAL A N 1
ATOM 3376 C CA . VAL A 1 422 ? -15.639 2.663 26.113 1.00 82.38 422 VAL A CA 1
ATOM 3377 C C . VAL A 1 422 ? -17.056 3.195 26.222 1.00 82.38 422 VAL A C 1
ATOM 3379 O O . VAL A 1 422 ? -17.710 3.049 27.253 1.00 82.38 422 VAL A O 1
ATOM 3382 N N . ILE A 1 423 ? -17.538 3.797 25.139 1.00 88.44 423 ILE A N 1
ATOM 3383 C CA . ILE A 1 423 ? -18.946 4.149 24.971 1.00 88.44 423 ILE A CA 1
ATOM 3384 C C . ILE A 1 423 ? -19.510 3.218 23.908 1.00 88.44 423 ILE A C 1
ATOM 3386 O O . ILE A 1 423 ? -19.153 3.326 22.736 1.00 88.44 423 ILE A O 1
ATOM 3390 N N . ALA A 1 424 ? -20.391 2.307 24.306 1.00 90.38 424 ALA A N 1
ATOM 3391 C CA . ALA A 1 424 ? -21.064 1.404 23.386 1.00 90.38 424 ALA A CA 1
ATOM 3392 C C . ALA A 1 424 ? -22.561 1.699 23.347 1.00 90.38 424 ALA A C 1
ATOM 3394 O O . ALA A 1 424 ? -23.210 1.828 24.385 1.00 90.38 424 ALA A O 1
ATOM 3395 N N . LYS A 1 425 ? -23.122 1.777 22.141 1.00 95.06 425 LYS A N 1
ATOM 3396 C CA . LYS A 1 425 ? -24.538 2.047 21.905 1.00 95.06 425 LYS A CA 1
ATOM 3397 C C . LYS A 1 425 ? -25.123 1.026 20.945 1.00 95.06 425 LYS A C 1
ATOM 3399 O O . LYS A 1 425 ? -24.606 0.842 19.843 1.00 95.06 425 LYS A O 1
ATOM 3404 N N . LYS A 1 426 ? -26.230 0.387 21.336 1.00 96.31 426 LYS A N 1
ATOM 3405 C CA . LYS A 1 426 ? -26.925 -0.635 20.529 1.00 96.31 426 LYS A CA 1
ATOM 3406 C C . LYS A 1 426 ? -26.005 -1.777 20.068 1.00 96.31 426 LYS A C 1
ATOM 3408 O O . LYS A 1 426 ? -26.189 -2.312 18.983 1.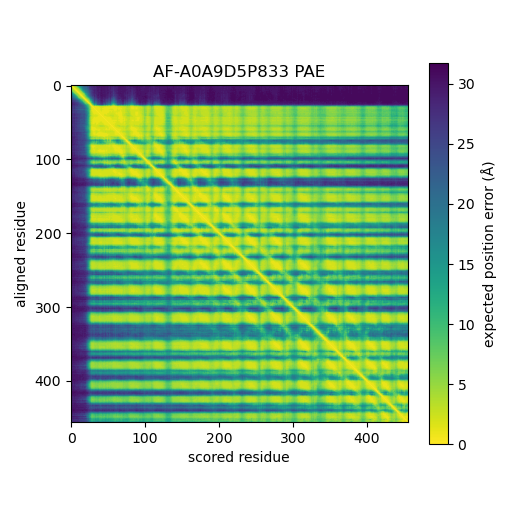00 96.31 426 LYS A O 1
ATOM 3413 N N . CYS A 1 427 ? -24.984 -2.113 20.851 1.00 93.81 427 CYS A N 1
ATOM 3414 C CA . CYS A 1 427 ? -24.036 -3.165 20.495 1.00 93.81 427 CYS A CA 1
ATOM 3415 C C . CYS A 1 427 ? -24.464 -4.508 21.087 1.00 93.81 427 CYS A C 1
ATOM 3417 O O . CYS A 1 427 ? -25.072 -4.564 22.159 1.00 93.81 427 CYS A O 1
ATOM 3419 N N . ARG A 1 428 ? -24.112 -5.590 20.397 1.00 92.31 428 ARG A N 1
ATOM 3420 C CA . ARG A 1 428 ? -24.256 -6.959 20.883 1.00 92.31 428 ARG A CA 1
ATOM 3421 C C . ARG A 1 428 ? -22.876 -7.511 21.219 1.00 92.31 428 ARG A C 1
ATOM 3423 O O . ARG A 1 428 ? -21.991 -7.506 20.376 1.00 92.31 428 ARG A O 1
ATOM 3430 N N . PHE A 1 429 ? -22.724 -8.023 22.430 1.00 87.56 429 PHE A N 1
ATOM 3431 C CA . PHE A 1 429 ? -21.522 -8.680 22.919 1.00 87.56 429 PHE A CA 1
ATOM 3432 C C . PHE A 1 429 ? -21.844 -10.133 23.262 1.00 87.56 429 PHE A C 1
ATOM 3434 O O . PHE A 1 429 ? -22.781 -10.417 24.012 1.00 87.56 429 PHE A O 1
ATOM 3441 N N . VAL A 1 430 ? -21.060 -11.053 22.714 1.00 86.62 430 VAL A N 1
ATOM 3442 C CA . VAL A 1 430 ? -21.135 -12.487 22.984 1.00 86.62 430 VAL A CA 1
ATOM 3443 C C . VAL A 1 430 ? -19.755 -12.946 23.441 1.00 86.62 430 VAL A C 1
ATOM 3445 O O . VAL A 1 430 ? -18.825 -13.016 22.638 1.00 86.62 430 VAL A O 1
ATOM 3448 N N . ASN A 1 431 ? -19.633 -13.257 24.730 1.00 78.38 431 ASN A N 1
ATOM 3449 C CA . ASN A 1 431 ? -18.497 -13.988 25.270 1.00 78.38 431 ASN A CA 1
ATOM 3450 C C . ASN A 1 431 ? -18.765 -15.486 25.075 1.00 78.38 431 ASN A C 1
ATOM 3452 O O . ASN A 1 431 ? -19.737 -16.027 25.600 1.00 78.38 431 ASN A O 1
ATOM 3456 N N . LYS A 1 432 ? -17.930 -16.144 24.275 1.00 73.00 432 LYS A N 1
ATOM 3457 C CA . LYS A 1 432 ? -17.938 -17.595 24.066 1.00 73.00 432 LYS A CA 1
ATOM 3458 C C . LYS A 1 432 ? -17.374 -18.331 25.294 1.00 73.00 432 LYS A C 1
ATOM 3460 O O . LYS A 1 432 ? -17.648 -19.518 25.451 1.00 73.00 432 LYS A O 1
ATOM 3465 N N . SER A 1 433 ? -16.631 -17.652 26.177 1.00 68.00 433 SER A N 1
ATOM 3466 C CA . SER A 1 433 ? -16.288 -18.188 27.499 1.00 68.00 433 SER A CA 1
ATOM 3467 C C . SER A 1 433 ? -17.437 -17.978 28.492 1.00 68.00 433 SER A C 1
ATOM 3469 O O . SER A 1 433 ? -18.225 -17.041 28.374 1.00 68.00 433 SER A O 1
ATOM 3471 N N . LYS A 1 434 ? -17.537 -18.853 29.501 1.00 63.00 434 LYS A N 1
ATOM 3472 C CA . LYS A 1 434 ? -18.568 -18.776 30.556 1.00 63.00 434 LYS A CA 1
ATOM 3473 C C . LYS A 1 434 ? -18.375 -17.587 31.516 1.00 63.00 434 LYS A C 1
ATOM 3475 O O . LYS A 1 434 ? -19.186 -17.417 32.423 1.00 63.00 434 LYS A O 1
ATOM 3480 N N . ASN A 1 435 ? -17.319 -16.788 31.343 1.00 63.19 435 ASN A N 1
ATOM 3481 C CA . ASN A 1 435 ? -17.000 -15.686 32.240 1.00 63.19 435 ASN A CA 1
ATOM 3482 C C . ASN A 1 435 ? -17.863 -14.446 31.935 1.00 63.19 435 ASN A C 1
ATOM 3484 O O . ASN A 1 435 ? -18.106 -14.112 30.767 1.00 63.19 435 ASN A O 1
ATOM 3488 N N . PRO A 1 436 ? -18.356 -13.748 32.972 1.00 60.00 436 PRO A N 1
ATOM 3489 C CA . PRO A 1 436 ? -19.086 -12.502 32.790 1.00 60.00 436 PRO A CA 1
ATOM 3490 C C . PRO A 1 436 ? -18.164 -11.418 32.219 1.00 60.00 436 PRO A C 1
ATOM 3492 O O . PRO A 1 436 ? -17.028 -11.265 32.659 1.00 60.00 436 PRO A O 1
ATOM 3495 N N . ILE A 1 437 ? -18.671 -10.626 31.265 1.00 64.56 437 ILE A N 1
ATOM 3496 C CA . ILE A 1 437 ? -17.924 -9.483 30.724 1.00 64.56 437 ILE A CA 1
ATOM 3497 C C . ILE A 1 437 ? -17.615 -8.510 31.862 1.00 64.56 437 ILE A C 1
ATOM 3499 O O . ILE A 1 437 ? -18.524 -7.976 32.499 1.00 64.56 437 ILE A O 1
ATOM 3503 N N . GLN A 1 438 ? -16.332 -8.233 32.076 1.00 63.38 438 GLN A N 1
ATOM 3504 C CA . GLN A 1 438 ? -15.910 -7.164 32.968 1.00 63.38 438 GLN A CA 1
ATOM 3505 C C . GLN A 1 438 ? -16.137 -5.821 32.268 1.00 63.38 438 GLN A C 1
ATOM 3507 O O . GLN A 1 438 ? -15.588 -5.573 31.197 1.00 63.38 438 GLN A O 1
ATOM 3512 N N . LEU A 1 439 ? -16.975 -4.959 32.848 1.00 60.09 439 LEU A N 1
ATOM 3513 C CA . LEU A 1 439 ? -17.083 -3.567 32.413 1.00 60.09 439 LEU A CA 1
ATOM 3514 C C . LEU A 1 439 ? -15.967 -2.772 33.101 1.00 60.09 439 LEU A C 1
ATOM 3516 O O . LEU A 1 439 ? -15.894 -2.774 34.333 1.00 60.09 439 LEU A O 1
ATOM 3520 N N . PRO A 1 440 ? -15.075 -2.104 32.358 1.00 55.81 440 PRO A N 1
ATOM 3521 C CA . PRO A 1 440 ? -13.936 -1.451 32.960 1.00 55.81 440 PRO A CA 1
ATOM 3522 C C . PRO A 1 440 ? -14.374 -0.135 33.579 1.00 55.81 440 PRO A C 1
ATOM 3524 O O . PRO A 1 440 ? -14.798 0.766 32.863 1.00 55.81 440 PRO A O 1
ATOM 3527 N N . ASN A 1 441 ? -14.187 -0.047 34.897 1.00 56.09 441 ASN A N 1
ATOM 3528 C CA . ASN A 1 441 ? -14.064 1.153 35.732 1.00 56.09 441 ASN A CA 1
ATOM 3529 C C . ASN A 1 441 ? -15.115 2.281 35.520 1.00 56.09 441 ASN A C 1
ATOM 3531 O O . ASN A 1 441 ? -16.017 2.214 34.694 1.00 56.09 441 ASN A O 1
ATOM 3535 N N . LYS A 1 442 ? -15.036 3.358 36.313 1.00 56.94 442 LYS A N 1
ATOM 3536 C CA . LYS A 1 442 ? -16.076 4.412 36.430 1.00 56.94 442 LYS A CA 1
ATOM 3537 C C . LYS A 1 442 ? -16.482 5.172 35.142 1.00 56.94 442 LYS A C 1
ATOM 3539 O O . LYS A 1 442 ? -17.371 6.014 35.226 1.00 56.94 442 LYS A O 1
ATOM 3544 N N . ARG A 1 443 ? -15.830 4.970 33.987 1.00 68.56 443 ARG A N 1
ATOM 3545 C CA . ARG A 1 443 ? -15.993 5.818 32.780 1.00 68.56 443 ARG A CA 1
ATOM 3546 C C . ARG A 1 443 ? -16.499 5.084 31.530 1.00 68.56 443 ARG A C 1
ATOM 3548 O O . ARG A 1 443 ? -16.644 5.714 30.484 1.00 68.56 443 ARG A O 1
ATOM 3555 N N . SER A 1 444 ? -16.816 3.795 31.634 1.00 77.31 444 SER A N 1
ATOM 3556 C CA . SER A 1 444 ? -17.466 3.052 30.548 1.00 77.31 444 SER A CA 1
ATOM 3557 C C . SER A 1 444 ? -18.982 3.223 30.578 1.00 77.31 444 SER A C 1
ATOM 3559 O O . SER A 1 444 ? -19.588 3.242 31.648 1.00 77.31 444 SER A O 1
ATOM 3561 N N . LYS A 1 445 ? -19.608 3.316 29.401 1.00 84.94 445 LYS A N 1
ATOM 3562 C CA . LYS A 1 445 ? -21.062 3.449 29.260 1.00 84.94 445 LYS A CA 1
ATOM 3563 C C . LYS A 1 445 ? -21.591 2.468 28.223 1.00 84.94 445 LYS A C 1
ATOM 3565 O O . LYS A 1 445 ? -21.165 2.492 27.070 1.00 84.94 445 LYS A O 1
ATOM 3570 N N . LEU A 1 446 ? -22.548 1.643 28.634 1.00 86.75 446 LEU A N 1
ATOM 3571 C CA . LEU A 1 446 ? -23.346 0.813 27.741 1.00 86.75 446 LEU A CA 1
ATOM 3572 C C . LEU A 1 446 ? -24.738 1.436 27.614 1.00 86.75 446 LEU A C 1
ATOM 3574 O O . LEU A 1 446 ? -25.390 1.698 28.617 1.00 86.75 446 LEU A O 1
ATOM 3578 N N . GLU A 1 447 ? -25.182 1.701 26.389 1.00 91.25 447 GLU A N 1
ATOM 3579 C CA . GLU A 1 447 ? -26.512 2.238 26.105 1.00 91.25 447 GLU A CA 1
ATOM 3580 C C . GLU A 1 447 ? -27.280 1.291 25.185 1.00 91.25 447 GLU A C 1
ATOM 3582 O O . GLU A 1 447 ? -26.964 1.182 23.994 1.00 91.25 447 GLU A O 1
ATOM 3587 N N . LYS A 1 448 ? -28.333 0.646 25.697 1.00 93.94 448 LYS A N 1
ATOM 3588 C CA . LYS A 1 448 ? -29.178 -0.273 24.914 1.00 93.94 448 LYS A CA 1
ATOM 3589 C C . LYS A 1 448 ? -28.361 -1.424 24.320 1.00 93.94 448 LYS A C 1
ATOM 3591 O O . LYS A 1 448 ? -28.597 -1.825 23.180 1.00 93.94 448 LYS A O 1
ATOM 3596 N N . CYS A 1 449 ? -27.356 -1.894 25.051 1.00 89.88 449 CYS A N 1
ATOM 3597 C CA . CYS A 1 449 ? -26.493 -2.981 24.603 1.00 89.88 449 CYS A CA 1
ATOM 3598 C C . CYS A 1 449 ? -27.036 -4.325 25.087 1.00 89.88 449 CYS A C 1
ATOM 3600 O O . CYS A 1 449 ? -27.775 -4.398 26.065 1.00 89.88 449 CYS A O 1
ATOM 3602 N N . VAL A 1 450 ? -26.664 -5.399 24.398 1.00 89.56 450 VAL A N 1
ATOM 3603 C CA . VAL A 1 450 ? -26.973 -6.769 24.814 1.00 89.56 450 VAL A CA 1
ATOM 3604 C C . VAL A 1 450 ? -25.665 -7.501 25.049 1.00 89.56 450 VAL A C 1
ATOM 3606 O O . VAL A 1 450 ? -24.869 -7.637 24.129 1.00 89.56 450 VAL A O 1
ATOM 3609 N N . VAL A 1 451 ? -25.448 -7.988 26.262 1.00 85.25 451 VAL A N 1
ATOM 3610 C CA . VAL A 1 451 ? -24.248 -8.714 26.684 1.00 85.25 451 VAL A CA 1
ATOM 3611 C C . VAL A 1 451 ? -24.669 -10.106 27.130 1.00 85.25 451 VAL A C 1
ATOM 3613 O O . VAL A 1 451 ? -25.390 -10.239 28.113 1.00 85.25 451 VAL A O 1
ATOM 3616 N N . ASN A 1 452 ? -24.262 -11.148 26.399 1.00 84.56 452 ASN A N 1
ATOM 3617 C CA . ASN A 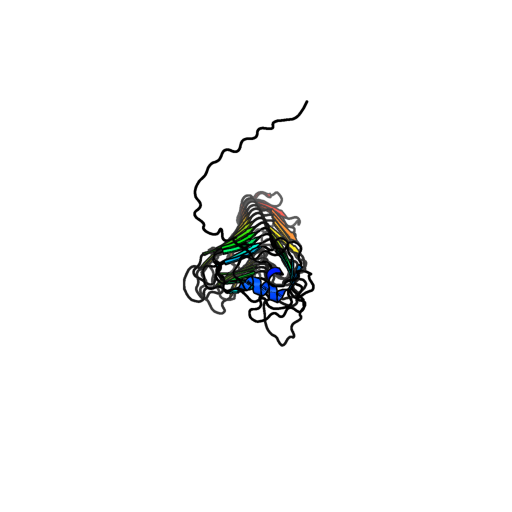1 452 ? -24.648 -12.541 26.678 1.00 84.56 452 ASN A CA 1
ATOM 3618 C C . ASN A 1 452 ? -26.166 -12.721 26.907 1.00 84.56 452 ASN A C 1
ATOM 3620 O O . ASN A 1 452 ? -26.595 -13.485 27.765 1.00 84.56 452 ASN A O 1
ATOM 3624 N N . GLY A 1 453 ? -26.987 -11.982 26.154 1.00 83.88 453 GLY A N 1
ATOM 3625 C CA . GLY A 1 453 ? -28.451 -11.991 26.275 1.00 83.88 453 GLY A CA 1
ATOM 3626 C C . GLY A 1 453 ? -29.031 -11.038 27.330 1.00 83.88 453 GLY A C 1
ATOM 3627 O O . GLY A 1 453 ? -30.223 -10.746 27.278 1.00 83.88 453 GLY A O 1
ATOM 3628 N N . VAL A 1 454 ? -28.212 -10.486 28.227 1.00 82.00 454 VAL A N 1
ATOM 3629 C CA . VAL A 1 454 ? -28.626 -9.496 29.234 1.00 82.00 454 VAL A CA 1
ATOM 3630 C C . VAL A 1 454 ? -28.616 -8.093 28.624 1.00 82.00 454 VAL A C 1
ATOM 3632 O O . VAL A 1 454 ? -27.657 -7.708 27.956 1.00 82.00 454 VAL A O 1
ATOM 3635 N N . LYS A 1 455 ? -29.685 -7.321 28.833 1.00 85.31 455 LYS A N 1
ATOM 3636 C CA . LYS A 1 455 ? -29.799 -5.938 28.343 1.00 85.31 455 LYS A CA 1
ATOM 3637 C C . LYS A 1 455 ? -29.184 -4.959 29.345 1.00 85.31 455 LYS A C 1
ATOM 3639 O O . LYS A 1 455 ? -29.482 -5.056 30.532 1.00 85.31 455 LYS A O 1
ATOM 3644 N N . TYR A 1 456 ? -28.384 -4.024 28.839 1.00 79.50 456 TYR A N 1
ATOM 3645 C CA . TYR A 1 456 ? -27.737 -2.936 29.579 1.00 79.50 456 TYR A CA 1
ATOM 3646 C C . TYR A 1 456 ? -28.169 -1.570 29.047 1.00 79.50 456 TYR A C 1
ATOM 3648 O O . TYR A 1 456 ? -28.261 -1.405 27.800 1.00 79.50 456 TYR A O 1
#

Nearest PDB structures (foldseek):
  3grh-assembly1_A  TM=4.033E-01  e=2.159E-01  Escherichia coli K-12
  4ru5-assembly1_B  TM=2.716E-01  e=4.712E-01  Pseudomonas phage phi297

pLDDT: mean 75.02, std 18.63, range [26.78, 98.38]

Foldseek 3Di:
DDDDDDDDDDDDDDDDDPDDPPPPPPDQADELVNQPFPLAQPDASQVSVLVRQQVLGEYAYDAPGEHEHQEARHHYQHQEYHYHQNNYEYEYDLNYDQDPPQENAEAPYDARHEAEHENYEYEYENADDDDPVDDDHAHEPYEHAHYQEYEYYLYEYEYDEYAHAYEDYEYHAYAEYEYYNYEHEDHYPDLDYANEHYENADLHEHEYEHELYEFEYQHNEENYEAEYHYEDDQHEYEYEYEHENYEYEYEYQEAHYEPYEYEYADQRYEYEYEYEYELYEYEYDYAYQEYEPYEYEYDDPDHQDDHYAYHYEYYNYEYAYDHPDYPDYANHWYDYDPNYDYDQNRAEYEYELYEEHEEDAHANDECPPDQTGYEYEYENYEEDYAHEHYYYDPPDPRHHYAYEAECYEYEYCDQHDADDHYEYENYEAHHPHPDFRDDDDDHYHYHQYAHNNDGD

Solvent-accessible surface area (backbone atoms only —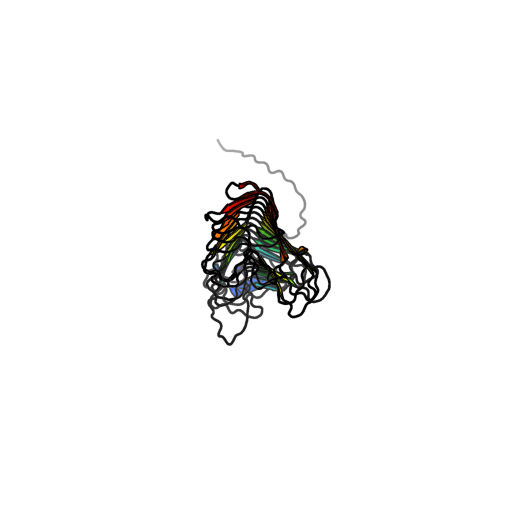 not comparable to full-atom values): 22201 Å² total; per-residue (Å²): 137,85,82,86,87,83,87,81,90,80,86,83,80,86,86,81,94,72,91,67,83,79,72,78,77,67,73,86,49,43,39,36,55,84,56,70,27,79,37,75,56,74,56,74,20,25,71,12,44,22,48,41,41,52,64,43,46,34,34,40,43,60,62,77,28,27,31,19,30,43,46,66,52,48,62,47,90,49,62,48,45,41,38,38,20,53,60,14,36,38,38,35,35,54,74,41,48,81,52,95,86,30,39,58,42,57,45,82,43,82,72,77,23,41,42,39,41,30,33,28,37,39,40,37,45,52,65,55,75,72,58,94,84,66,85,80,65,61,36,22,47,31,31,39,28,32,26,48,35,41,38,39,33,48,32,36,39,41,37,49,77,17,60,47,27,58,22,54,34,36,36,45,35,42,35,32,39,40,39,32,51,27,39,39,37,44,35,28,74,14,74,42,43,23,45,33,39,39,33,41,60,52,94,44,69,28,40,37,41,37,31,55,24,40,40,36,35,34,27,27,22,28,46,27,35,47,32,42,35,38,92,84,59,80,52,66,33,37,38,43,36,40,38,32,49,29,39,39,38,40,52,27,65,34,56,66,24,24,47,28,35,38,36,39,60,36,80,50,28,38,37,37,41,40,39,39,38,33,49,27,39,40,38,42,42,39,43,27,37,18,46,21,55,44,31,41,38,51,65,58,96,77,52,75,54,60,51,51,41,38,41,37,39,36,34,52,25,39,39,44,38,42,35,77,41,71,82,56,39,17,37,51,35,58,46,68,43,88,79,60,74,66,63,39,88,32,31,39,41,38,35,34,48,25,39,39,39,37,31,71,46,52,20,46,30,36,38,62,101,53,73,29,56,20,38,39,38,36,33,51,24,39,39,41,32,55,17,34,42,33,45,57,48,94,85,61,92,71,60,51,53,38,38,38,37,33,49,25,42,38,36,21,46,32,58,57,40,50,40,69,34,37,42,33,32,51,25,37,39,37,52,76,37,96,64,76,68,48,78,30,69,100,59,46,44,66,42,67,19,32,48,73,85,44,78,69

Sequence (456 aa):
MDKIKIVLFFCLFIIIFGGTYAKINGSNYVTPESFGAKGDGKSDDSPAISKCLRSGKPIRFTSGKNYLLVSALQHSKSDELRIDGNGAKLTVSEKYDIKENGALFYFGMPRKKNLEVSDLEIDCLLGQKFSDKEKRGDTYIFSVESCEKVKFANVKFKSEKHYNNVTFLRDNGSRFLNIENCRIVINTLSTQGGILWLMNQRDSICSVSIKNSYFEHDAKDECMCFSVYNKYDKKLCKMDVNVEKCEFYSKCESPSSGFILVYSHSQKAYSTINVKYKACSFKTSGASYSRKIQGYQICTGDSKYDYGIFNTEYEDCKFDFDFKTIKQSGIAGILYSKGTSMNPESIYYKFNKCEFKLRNTSPLIDDGNQYRKGTYEFNDCKFETDGKLFVKNKRSSDTDVRIKLTNCDIKSNDDVISTEYVIAKKCRFVNKSKNPIQLPNKRSKLEKCVVNGVKY